Protein AF-A0A1I8H942-F1 (afdb_monomer)

Sequence (442 aa):
HRSMENPDDKYKIFDSSDLQGGAAAGRVIGFDSTGVVVLQRRFTYTAAFGLLAVGLGCLLGVVVSSVRAGQLQAQVQALRQAQSETCRTEQCLQQAAYLTKIMNHSANPCDDFYEYACGNYDKMLPYDHWFAYTSVFHEMDRKAQDDIETALSKPTADDSPNWERKVKDYYWTCVQYYRTYIHDENPFITQVLNKTDHGGLGNYLLGRSLDTASVDLMFRTVSGKYFVPSLFSARSHWNDYLHKSNSDWKYTIWVGSSSRGVGIIRYNLYYSRHQDIYKRFVKEVAELLIRDSKMNVPNQAQVVETFASDVLYVEQQLLQIHSDSWPSQWMMFMSSNPSHPDRMLKVSDLTNRMSSLIDFKAFLSSIYGQDKITDNTKVVMYSEVYMDKLNTLLTQMKNNNTQEYNRKIGNFLTWVLASFFEWDLSPEYRLKFKSIRDITWY

Structure (mmCIF, N/CA/C/O backbone):
data_AF-A0A1I8H942-F1
#
_entry.id   AF-A0A1I8H942-F1
#
loop_
_atom_site.group_PDB
_atom_site.id
_atom_site.type_symbol
_atom_site.label_atom_id
_atom_site.label_alt_id
_atom_site.label_comp_id
_atom_site.label_asym_id
_atom_site.label_entity_id
_atom_site.label_seq_id
_atom_site.pdbx_PDB_ins_code
_atom_site.Cartn_x
_atom_site.Cartn_y
_atom_site.Cartn_z
_atom_site.occupancy
_atom_site.B_iso_or_equiv
_atom_site.auth_seq_id
_atom_site.auth_comp_id
_atom_site.auth_asym_id
_atom_site.auth_atom_id
_atom_site.pdbx_PDB_model_num
ATOM 1 N N . HIS A 1 1 ? 38.883 -18.789 -4.396 1.00 33.56 1 HIS A N 1
ATOM 2 C CA . HIS A 1 1 ? 39.903 -19.543 -5.151 1.00 33.56 1 HIS A CA 1
ATOM 3 C C . HIS A 1 1 ? 40.414 -18.645 -6.274 1.00 33.56 1 HIS A C 1
ATOM 5 O O . HIS A 1 1 ? 39.592 -18.308 -7.107 1.00 33.56 1 HIS A O 1
ATOM 11 N N . ARG A 1 2 ? 41.714 -18.278 -6.224 1.00 32.19 2 ARG A N 1
ATOM 12 C CA . ARG A 1 2 ? 42.599 -17.636 -7.241 1.00 32.19 2 ARG A CA 1
ATOM 13 C C . ARG A 1 2 ? 42.119 -16.364 -7.968 1.00 32.19 2 ARG A C 1
ATOM 15 O O . ARG A 1 2 ? 41.000 -16.319 -8.438 1.00 32.19 2 ARG A O 1
ATOM 22 N N . SER A 1 3 ? 42.943 -15.354 -8.233 1.00 29.66 3 SER A N 1
ATOM 23 C CA . SER A 1 3 ? 44.261 -14.905 -7.748 1.00 29.66 3 SER A CA 1
ATOM 24 C C . SER A 1 3 ? 44.537 -13.551 -8.418 1.00 29.66 3 SER A C 1
ATOM 26 O O . SER A 1 3 ? 44.051 -13.298 -9.517 1.00 29.66 3 SER A O 1
ATOM 28 N N . MET A 1 4 ? 45.312 -12.723 -7.728 1.00 31.52 4 MET A N 1
ATOM 29 C CA . MET A 1 4 ? 45.739 -11.363 -8.054 1.00 31.52 4 MET A CA 1
ATOM 30 C C . MET A 1 4 ? 46.677 -11.240 -9.276 1.00 31.52 4 MET A C 1
ATOM 32 O O . MET A 1 4 ? 47.424 -12.167 -9.572 1.00 31.52 4 MET A O 1
ATOM 36 N N . GLU A 1 5 ? 46.627 -10.034 -9.866 1.00 35.59 5 GLU A N 1
ATOM 37 C CA . GLU A 1 5 ? 47.717 -9.179 -10.396 1.00 35.59 5 GLU A CA 1
ATOM 38 C C . GLU A 1 5 ? 48.547 -9.565 -11.641 1.00 35.59 5 GLU A C 1
ATOM 40 O O . GLU A 1 5 ? 49.247 -10.570 -11.677 1.00 35.59 5 GLU A O 1
ATOM 45 N N . ASN A 1 6 ? 48.630 -8.614 -12.588 1.00 28.64 6 ASN A N 1
ATOM 46 C CA . ASN A 1 6 ? 49.894 -7.899 -12.812 1.00 28.64 6 ASN A CA 1
ATOM 47 C C . ASN A 1 6 ? 49.626 -6.384 -13.028 1.00 28.64 6 ASN A C 1
ATOM 49 O O . ASN A 1 6 ? 48.800 -6.053 -13.884 1.00 28.64 6 ASN A O 1
ATOM 53 N N . PRO A 1 7 ? 50.268 -5.477 -12.264 1.00 42.06 7 PRO A N 1
ATOM 54 C CA . PRO A 1 7 ? 50.091 -4.034 -12.332 1.00 42.06 7 PRO A CA 1
ATOM 55 C C . PRO A 1 7 ? 51.304 -3.362 -12.990 1.00 42.06 7 PRO A C 1
ATOM 57 O O . PRO A 1 7 ? 52.303 -3.132 -12.326 1.00 42.06 7 PRO A O 1
ATOM 60 N N . ASP A 1 8 ? 51.203 -2.991 -14.264 1.00 37.66 8 ASP A N 1
ATOM 61 C CA . ASP A 1 8 ? 52.129 -2.045 -14.898 1.00 37.66 8 ASP A CA 1
ATOM 62 C C . ASP A 1 8 ? 51.430 -1.368 -16.082 1.00 37.66 8 ASP A C 1
ATOM 64 O O . ASP A 1 8 ? 51.424 -1.877 -17.195 1.00 37.66 8 ASP A O 1
ATOM 68 N N . ASP A 1 9 ? 50.789 -0.231 -15.810 1.00 37.06 9 ASP A N 1
ATOM 69 C CA . ASP A 1 9 ? 50.864 0.940 -16.690 1.00 37.06 9 ASP A CA 1
ATOM 70 C C . ASP A 1 9 ? 50.408 2.176 -15.905 1.00 37.06 9 ASP A C 1
ATOM 72 O O . ASP A 1 9 ? 49.230 2.513 -15.763 1.00 37.06 9 ASP A O 1
ATOM 76 N N . LYS A 1 10 ? 51.404 2.816 -15.291 1.00 36.94 10 LYS A N 1
ATOM 77 C CA . LYS A 1 10 ? 51.287 4.068 -14.549 1.00 36.94 10 LYS A CA 1
ATOM 78 C C . LYS A 1 10 ? 51.149 5.243 -15.523 1.00 36.94 10 LYS A C 1
ATOM 80 O O . LYS A 1 10 ? 51.914 5.363 -16.471 1.00 36.94 10 LYS A O 1
ATOM 85 N N . TYR A 1 11 ? 50.203 6.126 -15.207 1.00 34.84 11 TYR A N 1
ATOM 86 C CA . TYR A 1 11 ? 50.215 7.585 -15.385 1.00 34.84 11 TYR A CA 1
ATOM 87 C C . TYR A 1 11 ? 51.208 8.173 -16.410 1.00 34.84 11 TYR A C 1
ATOM 89 O O . TYR A 1 11 ? 52.405 8.263 -16.139 1.00 34.84 11 TYR A O 1
ATOM 97 N N . LYS A 1 12 ? 50.697 8.733 -17.517 1.00 31.55 12 LYS A N 1
ATOM 98 C CA . LYS A 1 12 ? 51.431 9.743 -18.298 1.00 31.55 12 LYS A CA 1
ATOM 99 C C . LYS A 1 12 ? 51.036 11.144 -17.837 1.00 31.55 12 LYS A C 1
ATOM 101 O O . LYS A 1 12 ? 49.885 11.552 -17.965 1.00 31.55 12 LYS A O 1
ATOM 106 N N . ILE A 1 13 ? 52.020 11.843 -17.279 1.00 37.84 13 ILE A N 1
ATOM 107 C CA . ILE A 1 13 ? 51.999 13.261 -16.917 1.00 37.84 13 ILE A CA 1
ATOM 108 C C . ILE A 1 13 ? 52.520 14.060 -18.122 1.00 37.84 13 ILE A C 1
ATOM 110 O O 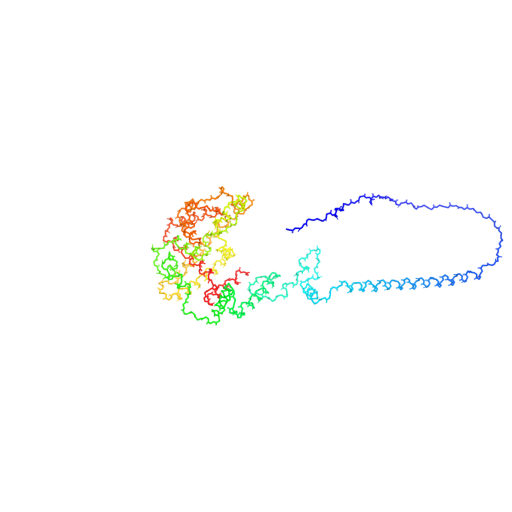. ILE A 1 13 ? 53.415 13.606 -18.830 1.00 37.84 13 ILE A O 1
ATOM 114 N N . PHE A 1 14 ? 51.923 15.228 -18.349 1.00 32.50 14 PHE A N 1
ATOM 115 C CA . PHE A 1 14 ? 52.302 16.226 -19.353 1.00 32.50 14 PHE A CA 1
ATOM 116 C C . PHE A 1 14 ? 53.771 16.668 -19.169 1.00 32.50 14 PHE A C 1
ATOM 118 O O . PHE A 1 14 ? 54.143 17.080 -18.070 1.00 32.50 14 PHE A O 1
ATOM 125 N N . ASP A 1 15 ? 54.589 16.599 -20.224 1.00 34.25 15 ASP A N 1
ATOM 126 C CA . ASP A 1 15 ? 55.975 17.098 -20.245 1.00 34.25 15 ASP A CA 1
ATOM 127 C C . ASP A 1 15 ? 56.008 18.525 -20.829 1.00 34.25 15 ASP A C 1
ATOM 129 O O . ASP A 1 15 ? 55.339 18.827 -21.817 1.00 34.25 15 ASP A O 1
ATOM 133 N N . SER A 1 16 ? 56.755 19.415 -20.175 1.00 34.56 16 SER A N 1
ATOM 134 C CA . SER A 1 16 ? 56.848 20.856 -20.426 1.00 34.56 16 SER A CA 1
ATOM 135 C C . SER A 1 16 ? 58.082 21.254 -21.249 1.00 34.56 16 SER A C 1
ATOM 137 O O . SER A 1 16 ? 58.599 22.359 -21.081 1.00 34.56 16 SER A O 1
ATOM 139 N N . SER A 1 17 ? 58.590 20.372 -22.111 1.00 38.59 17 SER A N 1
ATOM 140 C CA . SER A 1 17 ? 59.803 20.611 -22.911 1.00 38.59 17 SER A CA 1
ATOM 141 C C . SER A 1 17 ? 59.575 21.176 -24.326 1.00 38.59 17 SER A C 1
ATOM 143 O O . SER A 1 17 ? 60.550 21.534 -24.977 1.00 38.59 17 SER A O 1
ATOM 145 N N . ASP A 1 18 ? 58.331 21.411 -24.763 1.00 38.19 18 ASP A N 1
ATOM 146 C CA . ASP A 1 18 ? 58.033 21.979 -26.100 1.00 38.19 18 ASP A CA 1
ATOM 147 C C . ASP A 1 18 ? 57.745 23.496 -26.120 1.00 38.19 18 ASP A C 1
ATOM 149 O O . ASP A 1 18 ? 57.204 24.040 -27.084 1.00 38.19 18 ASP A O 1
ATOM 153 N N . LEU A 1 19 ? 58.139 24.229 -25.076 1.00 38.25 19 LEU A N 1
ATOM 154 C CA . LEU A 1 19 ? 58.020 25.689 -25.043 1.00 38.25 19 LEU A CA 1
ATOM 155 C C . LEU A 1 19 ? 59.378 26.365 -24.872 1.00 38.25 19 LEU A C 1
ATOM 157 O O . LEU A 1 19 ? 59.730 26.773 -23.771 1.00 38.25 19 LEU A O 1
ATOM 161 N N . GLN A 1 20 ? 60.082 26.591 -25.987 1.00 33.44 20 GLN A N 1
ATOM 162 C CA . GLN A 1 20 ? 60.933 27.775 -26.163 1.00 33.44 20 GLN A CA 1
ATOM 163 C C . GLN A 1 20 ? 60.858 28.316 -27.601 1.00 33.44 20 GLN A C 1
ATOM 165 O O . GLN A 1 20 ? 61.517 27.842 -28.516 1.00 33.44 20 GLN A O 1
ATOM 170 N N . GLY A 1 21 ? 59.970 29.299 -27.771 1.00 29.69 21 GLY A N 1
ATOM 171 C CA . GLY A 1 21 ? 60.292 30.690 -28.109 1.00 29.69 21 GLY A CA 1
ATOM 172 C C . GLY A 1 21 ? 61.328 31.016 -29.192 1.00 29.69 21 GLY A C 1
ATOM 173 O O . GLY A 1 21 ? 62.493 30.662 -29.086 1.00 29.69 21 GLY A O 1
ATOM 174 N N . GLY A 1 22 ? 60.935 31.932 -30.087 1.00 26.95 22 GLY A N 1
ATOM 175 C CA . GLY A 1 22 ? 61.810 33.068 -30.405 1.00 26.95 22 GLY A CA 1
ATOM 176 C C . GLY A 1 22 ? 61.993 33.425 -31.878 1.00 26.95 22 GLY A C 1
ATOM 177 O O . GLY A 1 22 ? 62.947 32.997 -32.506 1.00 26.95 22 GLY A O 1
ATOM 178 N N . ALA A 1 23 ? 61.109 34.303 -32.359 1.00 27.23 23 ALA A N 1
ATOM 179 C CA . ALA A 1 23 ? 61.379 35.457 -33.227 1.00 27.23 23 ALA A CA 1
ATOM 180 C C . ALA A 1 23 ? 62.342 35.309 -34.430 1.00 27.23 23 ALA A C 1
ATOM 182 O O . ALA A 1 23 ? 63.561 35.352 -34.292 1.00 27.23 23 ALA A O 1
ATOM 183 N N . ALA A 1 24 ? 61.776 35.365 -35.640 1.00 26.80 24 ALA A N 1
ATOM 184 C CA . ALA A 1 24 ? 62.492 35.781 -36.843 1.00 26.80 24 ALA A CA 1
ATOM 185 C C . ALA A 1 24 ? 62.048 37.199 -37.243 1.00 26.80 24 ALA A C 1
ATOM 187 O O . ALA A 1 24 ? 60.913 37.415 -37.665 1.00 26.80 24 ALA A O 1
ATOM 188 N N . ALA A 1 25 ? 62.963 38.161 -37.131 1.00 30.22 25 ALA A N 1
ATOM 189 C CA . ALA A 1 25 ? 62.898 39.451 -37.804 1.00 30.22 25 ALA A CA 1
ATOM 190 C C . ALA A 1 25 ? 64.266 39.726 -38.434 1.00 30.22 25 ALA A C 1
ATOM 192 O O . ALA A 1 25 ? 65.292 39.539 -37.785 1.00 30.22 25 ALA A O 1
ATOM 193 N N . GLY A 1 26 ? 64.277 40.192 -39.684 1.00 26.88 26 GLY A N 1
ATOM 194 C CA . GLY A 1 26 ? 65.487 40.733 -40.302 1.00 26.88 26 GLY A CA 1
ATOM 195 C C . GLY A 1 26 ? 65.585 40.480 -41.798 1.00 26.88 26 GLY A C 1
ATOM 196 O O . GLY A 1 26 ? 66.221 39.532 -42.239 1.00 26.88 26 GLY A O 1
ATOM 197 N N . ARG A 1 27 ? 64.988 41.375 -42.585 1.00 32.94 27 ARG A N 1
ATOM 198 C CA . ARG A 1 27 ? 65.277 41.555 -44.010 1.00 32.94 27 ARG A CA 1
ATOM 199 C C . ARG A 1 27 ? 66.254 42.727 -44.117 1.00 32.94 27 ARG A C 1
ATOM 201 O O . ARG A 1 27 ? 65.893 43.818 -43.688 1.00 32.94 27 ARG A O 1
ATOM 208 N N . VAL A 1 28 ? 67.439 42.529 -44.697 1.00 29.78 28 VAL A N 1
ATOM 209 C CA . VAL A 1 28 ? 68.324 43.621 -45.142 1.00 29.78 28 VAL A CA 1
ATOM 210 C C . VAL A 1 28 ? 68.971 43.238 -46.473 1.00 29.78 28 VAL A C 1
ATOM 212 O O . VAL A 1 28 ? 69.455 42.125 -46.655 1.00 29.78 28 VAL A O 1
ATOM 215 N N . ILE A 1 29 ? 68.910 44.187 -47.403 1.00 33.16 29 ILE A N 1
ATOM 216 C CA . ILE A 1 29 ? 69.518 44.209 -48.734 1.00 33.16 29 ILE A CA 1
ATOM 217 C C . ILE A 1 29 ? 70.891 44.884 -48.603 1.00 33.16 29 ILE A C 1
ATOM 219 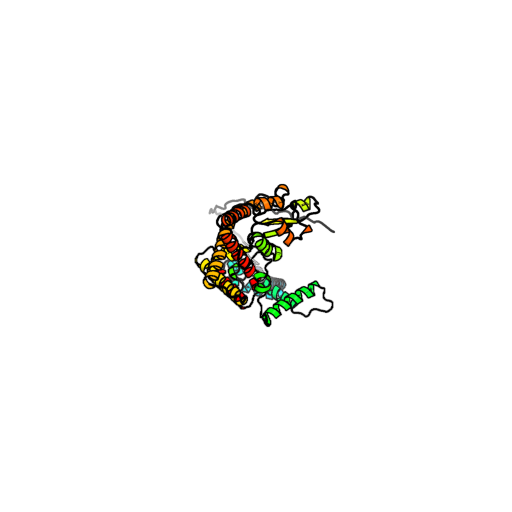O O . ILE A 1 29 ? 70.995 45.884 -47.896 1.00 33.16 29 ILE A O 1
ATOM 223 N N . GLY A 1 30 ? 71.915 44.405 -49.316 1.00 27.70 30 GLY A N 1
ATOM 224 C CA . GLY A 1 30 ? 73.209 45.088 -49.405 1.00 27.70 30 GLY A CA 1
ATOM 225 C C . GLY A 1 30 ? 74.129 44.512 -50.484 1.00 27.70 30 GLY A C 1
ATOM 226 O O . GLY A 1 30 ? 74.460 43.334 -50.450 1.00 27.70 30 GLY A O 1
ATOM 227 N N . PHE A 1 31 ? 74.485 45.376 -51.436 1.00 27.61 31 PHE A N 1
ATOM 228 C CA . PHE A 1 31 ? 75.439 45.237 -52.545 1.00 27.61 31 PHE A CA 1
ATOM 229 C C . PHE A 1 31 ? 76.887 44.976 -52.080 1.00 27.61 31 PHE A C 1
ATOM 231 O O . PHE A 1 31 ? 77.266 45.501 -51.040 1.00 27.61 31 PHE A O 1
ATOM 238 N N . ASP A 1 32 ? 77.715 44.292 -52.885 1.00 27.97 32 ASP A N 1
ATOM 239 C CA . ASP A 1 32 ? 78.781 44.935 -53.685 1.00 27.97 32 ASP A CA 1
ATOM 240 C C . ASP A 1 32 ? 79.452 43.940 -54.666 1.00 27.97 32 ASP A C 1
ATOM 242 O O . ASP A 1 32 ? 79.195 42.738 -54.670 1.00 27.97 32 ASP A O 1
ATOM 246 N N . SER A 1 33 ? 80.272 44.506 -55.539 1.00 30.59 33 SER A N 1
ATOM 247 C CA . SER A 1 33 ? 80.766 44.089 -56.840 1.00 30.59 33 SER A CA 1
ATOM 248 C C . SER A 1 33 ? 82.301 44.002 -56.859 1.00 30.59 33 SER A C 1
ATOM 250 O O . SER A 1 33 ? 82.953 44.618 -56.023 1.00 30.59 33 SER A O 1
ATOM 252 N N . THR A 1 34 ? 82.873 43.237 -57.808 1.00 31.14 34 THR A N 1
ATOM 253 C CA . THR A 1 34 ? 84.182 43.408 -58.519 1.00 31.14 34 THR A CA 1
ATOM 254 C C . THR A 1 34 ? 84.609 42.054 -59.133 1.00 31.14 34 THR A C 1
ATOM 256 O O . THR A 1 34 ? 84.584 41.035 -58.457 1.00 31.14 34 THR A O 1
ATOM 259 N N . GLY A 1 35 ? 84.749 41.916 -60.463 1.00 29.47 35 GLY A N 1
ATOM 260 C CA . GLY A 1 35 ? 86.001 42.057 -61.251 1.00 29.47 35 GLY A CA 1
ATOM 261 C C . GLY A 1 35 ? 86.409 40.690 -61.876 1.00 29.47 35 GLY A C 1
ATOM 262 O O . GLY A 1 35 ? 86.809 39.814 -61.129 1.00 29.47 35 GLY A O 1
ATOM 263 N N . VAL A 1 36 ? 86.076 40.308 -63.130 1.00 29.67 36 VAL A N 1
ATOM 264 C CA . VAL A 1 36 ? 86.763 40.536 -64.447 1.00 29.67 36 VAL A CA 1
ATOM 265 C C . VAL A 1 36 ? 88.193 39.907 -64.440 1.00 29.67 36 VAL A C 1
ATOM 267 O O . VAL A 1 36 ? 88.982 40.299 -63.599 1.00 29.67 36 VAL A O 1
ATOM 270 N N . VAL A 1 37 ? 88.618 38.872 -65.210 1.00 32.06 37 VAL A N 1
ATOM 271 C CA . VAL A 1 37 ? 88.861 38.736 -66.680 1.00 32.06 37 VAL A CA 1
ATOM 272 C C . VAL A 1 37 ? 89.285 37.272 -67.060 1.00 32.06 37 VAL A C 1
ATOM 274 O O . VAL A 1 37 ? 90.290 36.787 -66.562 1.00 32.06 37 VAL A O 1
ATOM 277 N N . VAL A 1 38 ? 88.545 36.620 -67.982 1.00 32.75 38 VAL A N 1
ATOM 278 C CA . VAL A 1 38 ? 88.965 35.913 -69.239 1.00 32.75 38 VAL A CA 1
ATOM 279 C C . VAL A 1 38 ? 90.008 34.744 -69.247 1.00 32.75 38 VAL A C 1
ATOM 281 O O . VAL A 1 38 ? 91.168 34.956 -68.934 1.00 32.75 38 VAL A O 1
ATOM 284 N N . LEU A 1 39 ? 89.644 33.543 -69.766 1.00 32.12 39 LEU A N 1
ATOM 285 C CA . LEU A 1 39 ? 89.946 32.977 -71.127 1.00 32.12 39 LEU A CA 1
ATOM 286 C C . LEU A 1 39 ? 89.788 31.424 -71.209 1.00 32.12 39 LEU A C 1
ATOM 288 O O . LEU A 1 39 ? 90.401 30.674 -70.465 1.00 32.12 39 LEU A O 1
ATOM 292 N N . GLN A 1 40 ? 89.026 30.979 -72.223 1.00 35.28 40 GLN A N 1
ATOM 293 C CA . GLN A 1 40 ? 89.160 29.735 -73.023 1.00 35.28 40 GLN A CA 1
ATOM 294 C C . GLN A 1 40 ? 89.093 28.322 -72.387 1.00 35.28 40 GLN A C 1
ATOM 296 O O . GLN A 1 40 ? 90.081 27.788 -71.902 1.00 35.28 40 GLN A O 1
ATOM 301 N N . ARG A 1 41 ? 88.001 27.589 -72.679 1.00 36.34 41 ARG A N 1
ATOM 302 C CA . ARG A 1 41 ? 87.967 26.500 -73.696 1.00 36.34 41 ARG A CA 1
ATOM 303 C C . ARG A 1 41 ? 86.568 25.866 -73.770 1.00 36.34 41 ARG A C 1
ATOM 305 O O . ARG A 1 41 ? 86.142 25.148 -72.875 1.00 36.34 41 ARG A O 1
ATOM 312 N N . ARG A 1 42 ? 85.857 26.112 -74.875 1.00 43.50 42 ARG A N 1
ATOM 313 C CA . ARG A 1 42 ? 84.736 25.274 -75.329 1.00 43.50 42 ARG A CA 1
ATOM 314 C C . ARG A 1 42 ? 85.321 24.100 -76.102 1.00 43.50 42 ARG A C 1
ATOM 316 O O . ARG A 1 42 ? 86.129 24.359 -76.979 1.00 43.50 42 ARG A O 1
ATOM 323 N N . PHE A 1 43 ? 84.900 22.878 -75.799 1.00 44.94 43 PHE A N 1
ATOM 324 C CA . PHE A 1 43 ? 84.473 21.827 -76.738 1.00 44.94 43 PHE A CA 1
ATOM 325 C C . PHE A 1 43 ? 84.065 20.590 -75.904 1.00 44.94 43 PHE A C 1
ATOM 327 O O . PHE A 1 43 ? 84.698 20.331 -74.892 1.00 44.94 43 PHE A O 1
ATOM 334 N N . THR A 1 44 ? 82.995 19.894 -76.328 1.00 50.56 44 THR A N 1
ATOM 335 C CA . THR A 1 44 ? 82.391 18.632 -75.805 1.00 50.56 44 THR A CA 1
ATOM 336 C C . THR A 1 44 ? 81.398 18.675 -74.620 1.00 50.56 44 THR A C 1
ATOM 338 O O . THR A 1 44 ? 81.649 18.034 -73.610 1.00 50.56 44 THR A O 1
ATOM 341 N N . TYR A 1 45 ? 80.219 19.316 -74.749 1.00 50.25 45 TYR A N 1
ATOM 342 C CA . TYR A 1 45 ? 79.097 19.134 -73.786 1.00 50.25 45 TYR A CA 1
ATOM 343 C C . TYR A 1 45 ? 77.665 19.206 -74.382 1.00 50.25 45 TYR A C 1
ATOM 345 O O . TYR A 1 45 ? 76.714 19.436 -73.650 1.00 50.25 45 TYR A O 1
ATOM 353 N N . THR A 1 46 ? 77.429 19.003 -75.684 1.00 54.62 46 THR A N 1
ATOM 354 C CA . THR A 1 46 ? 76.055 19.110 -76.248 1.00 54.62 46 THR A CA 1
ATOM 355 C C . THR A 1 46 ? 75.318 17.775 -76.431 1.00 54.62 46 THR A C 1
ATOM 357 O O . THR A 1 46 ? 74.094 17.764 -76.384 1.00 54.62 46 THR A O 1
ATOM 360 N N . ALA A 1 47 ? 76.013 16.636 -76.538 1.00 54.16 47 ALA A N 1
ATOM 361 C CA . ALA A 1 47 ? 75.369 15.311 -76.611 1.00 54.16 47 ALA A CA 1
ATOM 362 C C . ALA A 1 47 ? 75.102 14.681 -75.225 1.00 54.16 47 ALA A C 1
ATOM 364 O O . ALA A 1 47 ? 74.092 14.008 -75.025 1.00 54.16 47 ALA A O 1
ATOM 365 N N . ALA A 1 48 ? 75.970 14.949 -74.241 1.00 57.75 48 ALA A N 1
ATOM 366 C CA . ALA A 1 48 ? 75.850 14.407 -72.885 1.00 57.75 48 ALA A CA 1
ATOM 367 C C . ALA A 1 48 ? 74.670 15.015 -72.100 1.00 57.75 48 ALA A C 1
ATOM 369 O O . ALA A 1 48 ? 73.971 14.296 -71.394 1.00 57.75 48 ALA A O 1
ATOM 370 N N . PHE A 1 49 ? 74.392 16.314 -72.272 1.00 56.94 49 PHE A N 1
ATOM 371 C CA . PHE A 1 49 ? 73.266 16.985 -71.608 1.00 56.94 49 PHE A CA 1
ATOM 372 C C . PHE A 1 49 ? 71.899 16.559 -72.165 1.00 56.94 49 PHE A C 1
ATOM 374 O O . PHE A 1 49 ? 70.944 16.459 -71.400 1.00 56.94 49 PHE A O 1
ATOM 381 N N . GLY A 1 50 ? 71.800 16.249 -73.464 1.00 61.12 50 GLY A N 1
ATOM 382 C CA . GLY A 1 50 ? 70.561 15.747 -74.071 1.00 61.12 50 GLY A CA 1
ATOM 383 C C . GLY A 1 50 ? 70.187 14.344 -73.581 1.00 61.12 50 GLY A C 1
ATOM 384 O O . GLY A 1 50 ? 69.044 14.110 -73.195 1.00 61.12 50 GLY A O 1
ATOM 385 N N . LEU A 1 51 ? 71.158 13.427 -73.516 1.00 66.00 51 LEU A N 1
ATOM 386 C CA . LEU A 1 51 ? 70.947 12.069 -72.995 1.00 66.00 51 LEU A CA 1
ATOM 387 C C . LEU A 1 51 ? 70.679 12.060 -71.484 1.00 66.00 51 LEU A C 1
ATOM 389 O O . LEU A 1 51 ? 69.818 11.312 -71.024 1.00 66.00 51 LEU A O 1
ATOM 393 N N . LEU A 1 52 ? 71.349 12.930 -70.720 1.00 70.75 52 LEU A N 1
ATOM 394 C CA . LEU A 1 52 ? 71.057 13.122 -69.298 1.00 70.75 52 LEU A CA 1
ATOM 395 C C . LEU A 1 52 ? 69.655 13.696 -69.076 1.00 70.75 52 LEU A C 1
ATOM 397 O O . LEU A 1 52 ? 68.964 13.223 -68.183 1.00 70.75 52 LEU A O 1
ATOM 401 N N . ALA A 1 53 ? 69.202 14.653 -69.891 1.00 73.44 53 ALA A N 1
ATOM 402 C CA . ALA A 1 53 ? 67.863 15.231 -69.774 1.00 73.44 53 ALA A CA 1
ATOM 403 C C . ALA A 1 53 ? 66.752 14.223 -70.116 1.00 73.44 53 ALA A C 1
ATOM 405 O O . ALA A 1 53 ? 65.756 14.147 -69.398 1.00 73.44 53 ALA A O 1
ATOM 406 N N . VAL A 1 54 ? 66.931 13.407 -71.162 1.00 77.06 54 VAL A N 1
ATOM 407 C CA . VAL A 1 54 ? 65.985 12.329 -71.508 1.00 77.06 54 VAL A CA 1
ATOM 408 C C . VAL A 1 54 ? 65.991 11.233 -70.439 1.00 77.06 54 VAL A C 1
ATOM 410 O O . VAL A 1 54 ? 64.924 10.772 -70.032 1.00 77.06 54 VAL A O 1
ATOM 413 N N . GLY A 1 55 ? 67.170 10.862 -69.929 1.00 78.00 55 GLY A N 1
ATOM 414 C CA . GLY A 1 55 ? 67.312 9.915 -68.823 1.00 78.00 55 GLY A CA 1
ATOM 415 C C . GLY A 1 55 ? 66.645 10.409 -67.537 1.00 78.00 55 GLY A C 1
ATOM 416 O O . GLY A 1 55 ? 65.875 9.672 -66.928 1.00 78.00 55 GLY A O 1
ATOM 417 N N . LEU A 1 56 ? 66.860 11.675 -67.163 1.00 81.00 56 LEU A N 1
ATOM 418 C CA . LEU A 1 56 ? 66.210 12.329 -66.021 1.00 81.00 56 LEU A CA 1
ATOM 419 C C . LEU A 1 56 ? 64.695 12.435 -66.208 1.00 81.00 56 LEU A C 1
ATOM 421 O O . LEU A 1 56 ? 63.957 12.171 -65.265 1.00 81.00 56 LEU A O 1
ATOM 425 N N . GLY A 1 57 ? 64.219 12.764 -67.410 1.00 79.81 57 GLY A N 1
ATOM 426 C CA . GLY A 1 57 ? 62.790 12.811 -67.724 1.00 79.81 57 GLY A CA 1
ATOM 427 C C . GLY A 1 57 ? 62.114 11.442 -67.610 1.00 79.81 57 GLY A C 1
ATOM 428 O O . GLY A 1 57 ? 61.045 11.333 -67.011 1.00 79.81 57 GLY A O 1
ATOM 429 N N . CYS A 1 58 ? 62.758 10.383 -68.108 1.00 81.06 58 CYS A N 1
ATOM 430 C CA . CYS A 1 58 ? 62.259 9.012 -67.970 1.00 81.06 58 CYS A CA 1
ATOM 431 C C . CYS A 1 58 ? 62.285 8.547 -66.509 1.00 81.06 58 CYS A C 1
ATOM 433 O O . CYS A 1 58 ? 61.310 7.963 -66.040 1.00 81.06 58 CYS A O 1
ATOM 435 N N . LEU A 1 59 ? 63.355 8.851 -65.766 1.00 81.44 59 LEU A N 1
ATOM 436 C CA . LEU A 1 59 ? 63.453 8.545 -64.337 1.00 81.44 59 LEU A CA 1
ATOM 437 C C . LEU A 1 59 ? 62.374 9.275 -63.533 1.00 81.44 59 LEU A C 1
ATOM 439 O O . LEU A 1 59 ? 61.691 8.645 -62.732 1.00 81.44 59 LEU A O 1
ATOM 443 N N . LEU A 1 60 ? 62.147 10.565 -63.789 1.00 81.56 60 LEU A N 1
ATOM 444 C CA . LEU A 1 60 ? 61.065 11.328 -63.163 1.00 81.56 60 LEU A CA 1
ATOM 445 C C . LEU A 1 60 ? 59.689 10.756 -63.526 1.00 81.56 60 LEU A C 1
ATOM 447 O O . LEU A 1 60 ? 58.845 10.610 -62.647 1.00 81.56 60 LEU A O 1
ATOM 451 N N . GLY A 1 61 ? 59.467 10.368 -64.785 1.00 79.44 61 GLY A N 1
ATOM 452 C CA . GLY A 1 61 ? 58.227 9.721 -65.220 1.00 79.44 61 GLY A CA 1
ATOM 453 C C . GLY A 1 61 ? 57.965 8.390 -64.506 1.00 79.44 61 GLY A C 1
ATOM 454 O O . GLY A 1 61 ? 56.849 8.149 -64.039 1.00 79.44 61 GLY A O 1
ATOM 455 N N . VAL A 1 62 ? 58.993 7.552 -64.353 1.00 81.94 62 VAL A N 1
ATOM 456 C CA . VAL A 1 62 ? 58.914 6.275 -63.623 1.00 81.94 62 VAL A CA 1
ATOM 457 C C . VAL A 1 62 ? 58.675 6.508 -62.131 1.00 81.94 62 VAL A C 1
ATOM 459 O O . VAL A 1 62 ? 57.811 5.849 -61.557 1.00 81.94 62 VAL A O 1
ATOM 462 N N . VAL A 1 63 ? 59.360 7.479 -61.516 1.00 82.88 63 VAL A N 1
ATOM 463 C CA . VAL A 1 63 ? 59.185 7.839 -60.098 1.00 82.88 63 VAL A CA 1
ATOM 464 C C . VAL A 1 63 ? 57.782 8.391 -59.830 1.00 82.88 63 VAL A C 1
ATOM 466 O O . VAL A 1 63 ? 57.131 7.984 -58.875 1.00 82.88 63 VAL A O 1
ATOM 469 N N . VAL A 1 64 ? 57.253 9.268 -60.685 1.00 80.69 64 VAL A N 1
ATOM 470 C CA . VAL A 1 64 ? 55.882 9.790 -60.530 1.00 80.69 64 VAL A CA 1
ATOM 471 C C . VAL A 1 64 ? 54.843 8.676 -60.701 1.00 80.69 64 VAL A C 1
ATOM 473 O O . VAL A 1 64 ? 53.848 8.639 -59.975 1.00 80.69 64 VAL A O 1
ATOM 476 N N . SER A 1 65 ? 55.072 7.746 -61.631 1.00 77.69 65 SER A N 1
ATOM 477 C CA . SER A 1 65 ? 54.175 6.608 -61.871 1.00 77.69 65 SER A CA 1
ATOM 478 C C . SER A 1 65 ? 54.181 5.615 -60.705 1.00 77.69 65 SER A C 1
ATOM 480 O O . SER A 1 65 ? 53.117 5.160 -60.288 1.00 77.69 65 SER A O 1
ATOM 482 N N . SER A 1 66 ? 55.353 5.319 -60.134 1.00 77.44 66 SER A N 1
ATOM 483 C CA . SER A 1 66 ? 55.485 4.423 -58.981 1.00 77.44 66 SER A CA 1
ATOM 484 C C . SER A 1 66 ? 54.945 5.046 -57.692 1.00 77.44 66 SER A C 1
ATOM 486 O O . SER A 1 66 ? 54.281 4.353 -56.926 1.00 77.44 66 SER A O 1
ATOM 488 N N . VAL A 1 67 ? 55.119 6.358 -57.484 1.00 80.50 67 VAL A N 1
ATOM 489 C CA . VAL A 1 67 ? 54.510 7.088 -56.357 1.00 80.50 67 VAL A CA 1
ATOM 490 C C . VAL A 1 67 ? 52.983 7.079 -56.458 1.00 80.50 67 VAL A C 1
ATOM 492 O O . VAL A 1 67 ? 52.314 6.785 -55.470 1.00 80.50 67 VAL A O 1
ATOM 495 N N . ARG A 1 68 ? 52.410 7.323 -57.646 1.00 79.94 68 ARG A N 1
ATOM 496 C CA . ARG A 1 68 ? 50.951 7.241 -57.856 1.00 79.94 68 ARG A CA 1
ATOM 497 C C . ARG A 1 68 ? 50.411 5.827 -57.653 1.00 79.94 68 ARG A C 1
ATOM 499 O O . ARG A 1 68 ? 49.371 5.665 -57.022 1.00 79.94 68 ARG A O 1
ATOM 506 N N . ALA A 1 69 ? 51.116 4.809 -58.147 1.00 75.94 69 ALA A N 1
ATOM 507 C CA . ALA A 1 69 ? 50.743 3.413 -57.931 1.00 75.94 69 ALA A CA 1
ATOM 508 C C . ALA A 1 69 ? 50.813 3.024 -56.442 1.00 75.94 69 ALA A C 1
ATOM 510 O O . ALA A 1 69 ? 49.895 2.375 -55.944 1.00 75.94 69 ALA A O 1
ATOM 511 N N . GLY A 1 70 ? 51.841 3.485 -55.720 1.00 76.50 70 GLY A N 1
ATOM 512 C CA . GLY A 1 70 ? 51.988 3.277 -54.278 1.00 76.50 70 GLY A CA 1
ATOM 513 C C . GLY A 1 70 ? 50.902 3.976 -53.455 1.00 76.50 70 GLY A C 1
ATOM 514 O O . GLY A 1 70 ? 50.343 3.373 -52.544 1.00 76.50 70 GLY A O 1
ATOM 515 N N . GLN A 1 71 ? 50.529 5.210 -53.812 1.00 77.12 71 GLN A N 1
ATOM 516 C CA . GLN A 1 71 ? 49.414 5.930 -53.181 1.00 77.12 71 GLN A CA 1
ATOM 517 C C . GLN A 1 71 ? 48.065 5.240 -53.429 1.00 77.12 71 GLN A C 1
ATOM 519 O O . GLN A 1 71 ? 47.265 5.105 -52.504 1.00 77.12 71 GLN A O 1
ATOM 524 N N . LEU A 1 72 ? 47.828 4.749 -54.651 1.00 74.25 72 LEU A N 1
ATOM 525 C CA . LEU A 1 72 ? 46.608 4.014 -54.990 1.00 74.25 72 LEU A CA 1
ATOM 526 C C . LEU A 1 72 ? 46.541 2.664 -54.257 1.00 74.25 72 LEU A C 1
ATOM 528 O O . LEU A 1 72 ? 45.492 2.297 -53.733 1.00 74.25 72 LEU A O 1
ATOM 532 N N . GLN A 1 73 ? 47.658 1.938 -54.162 1.00 75.56 73 GLN A N 1
ATOM 533 C CA . GLN A 1 73 ? 47.735 0.690 -53.398 1.00 75.56 73 GLN A CA 1
ATOM 534 C C . GLN A 1 73 ? 47.527 0.915 -51.898 1.00 75.56 73 GLN A C 1
ATOM 536 O O . GLN A 1 73 ? 46.799 0.139 -51.282 1.00 75.56 73 GLN A O 1
ATOM 541 N N . ALA A 1 74 ? 48.082 1.988 -51.326 1.00 76.19 74 ALA A N 1
ATOM 542 C CA . ALA A 1 74 ? 47.862 2.356 -49.929 1.00 76.19 74 ALA A CA 1
ATOM 543 C C . ALA A 1 74 ? 46.386 2.697 -49.649 1.00 76.19 74 ALA A C 1
ATOM 545 O O . ALA A 1 74 ? 45.826 2.228 -48.661 1.00 76.19 74 ALA A O 1
ATOM 546 N N . GLN A 1 75 ? 45.717 3.431 -50.546 1.00 77.00 75 GLN A N 1
ATOM 547 C CA . GLN A 1 75 ? 44.279 3.711 -50.432 1.00 77.00 75 GLN A CA 1
ATOM 548 C C . GLN A 1 75 ? 43.420 2.444 -50.559 1.00 77.00 75 GLN A C 1
ATOM 550 O O . GLN A 1 75 ? 42.478 2.255 -49.791 1.00 77.00 75 GLN A O 1
ATOM 555 N N . VAL A 1 76 ? 43.755 1.540 -51.486 1.00 78.06 76 VAL A N 1
ATOM 556 C CA . VAL A 1 76 ? 43.047 0.258 -51.651 1.00 78.06 76 VAL A CA 1
ATOM 557 C C . VAL A 1 76 ? 43.264 -0.664 -50.446 1.00 78.06 76 VAL A C 1
ATOM 559 O O . VAL A 1 76 ? 42.333 -1.355 -50.035 1.00 78.06 76 VAL A O 1
ATOM 562 N N . GLN A 1 77 ? 44.461 -0.674 -49.854 1.00 74.81 77 GLN A N 1
ATOM 563 C CA . GLN A 1 77 ? 44.746 -1.436 -48.635 1.00 74.81 77 GLN A CA 1
ATOM 564 C C . GLN A 1 77 ? 44.026 -0.856 -47.415 1.00 74.81 77 GLN A C 1
ATOM 566 O O . GLN A 1 77 ? 43.411 -1.628 -46.685 1.00 74.81 77 GLN A O 1
ATOM 571 N N . ALA A 1 78 ? 43.999 0.469 -47.249 1.00 72.94 78 ALA A N 1
ATOM 572 C CA . ALA A 1 78 ? 43.247 1.130 -46.182 1.00 72.94 78 ALA A CA 1
ATOM 573 C C . ALA A 1 78 ? 41.734 0.859 -46.286 1.00 72.94 78 ALA A C 1
ATOM 575 O O . ALA A 1 78 ? 41.090 0.546 -45.290 1.00 72.94 78 ALA A O 1
ATOM 576 N N . LEU A 1 79 ? 41.165 0.882 -47.499 1.00 70.31 79 LEU A N 1
ATOM 577 C CA . LEU A 1 79 ? 39.758 0.523 -47.727 1.00 70.31 79 LEU A CA 1
ATOM 578 C C . LEU A 1 79 ? 39.473 -0.956 -47.432 1.00 70.31 79 LEU A C 1
ATOM 580 O O . LEU A 1 79 ? 38.425 -1.282 -46.878 1.00 70.31 79 LEU A O 1
ATOM 584 N N . ARG A 1 80 ? 40.394 -1.863 -47.780 1.00 66.06 80 ARG A N 1
ATOM 585 C CA . ARG A 1 80 ? 40.265 -3.294 -47.461 1.00 66.06 80 ARG A CA 1
ATOM 586 C C . ARG A 1 80 ? 40.410 -3.572 -45.965 1.00 66.06 80 ARG A C 1
ATOM 588 O O . ARG A 1 80 ? 39.682 -4.417 -45.458 1.00 66.06 80 ARG A O 1
ATOM 595 N N . GLN A 1 81 ? 41.289 -2.855 -45.267 1.00 64.12 81 GLN A N 1
ATOM 596 C CA . GLN A 1 81 ? 41.414 -2.919 -43.808 1.00 64.12 81 GLN A CA 1
ATOM 597 C C . GLN A 1 81 ? 40.150 -2.386 -43.129 1.00 64.12 81 GLN A C 1
ATOM 599 O O . GLN A 1 81 ? 39.549 -3.110 -42.346 1.00 64.12 81 GLN A O 1
ATOM 604 N N . ALA A 1 82 ? 39.633 -1.226 -43.546 1.00 61.72 82 ALA A N 1
ATOM 605 C CA . ALA A 1 82 ? 38.363 -0.696 -43.044 1.00 61.72 82 ALA A CA 1
ATOM 606 C C . ALA A 1 82 ? 37.176 -1.653 -43.293 1.00 61.72 82 ALA A C 1
ATOM 608 O O . ALA A 1 82 ? 36.307 -1.826 -42.436 1.00 61.72 82 ALA A O 1
ATOM 609 N N . GLN A 1 83 ? 37.144 -2.337 -44.445 1.00 60.59 83 GLN A N 1
ATOM 610 C CA . GLN A 1 83 ? 36.138 -3.370 -44.725 1.00 60.59 83 GLN A CA 1
ATOM 611 C C . GLN A 1 83 ? 36.324 -4.653 -43.903 1.00 60.59 83 GLN A C 1
ATOM 613 O O . GLN A 1 83 ? 35.331 -5.322 -43.626 1.00 60.59 83 GLN A O 1
ATOM 618 N N . SER A 1 84 ? 37.560 -4.995 -43.537 1.00 64.81 84 SER A N 1
ATOM 619 C CA . SER A 1 84 ? 37.895 -6.130 -42.670 1.00 64.81 84 SER A CA 1
ATOM 620 C C . SER A 1 84 ? 37.608 -5.845 -41.192 1.00 64.81 84 SER A C 1
ATOM 622 O O . SER A 1 84 ? 37.367 -6.782 -40.438 1.00 64.81 84 SER A O 1
ATOM 624 N N . GLU A 1 85 ? 37.642 -4.578 -40.779 1.00 78.56 85 GLU A N 1
ATOM 625 C CA . GLU A 1 85 ? 37.415 -4.132 -39.397 1.00 78.56 85 GLU A CA 1
ATOM 626 C C . GLU A 1 85 ? 35.936 -3.853 -39.088 1.00 78.56 85 GLU A C 1
ATOM 628 O O . GLU A 1 85 ? 35.531 -3.833 -37.926 1.00 78.56 85 GLU A O 1
ATOM 633 N N . THR A 1 86 ? 35.097 -3.666 -40.112 1.00 85.31 86 THR A N 1
ATOM 634 C CA . THR A 1 86 ? 33.665 -3.406 -39.916 1.00 85.31 86 THR A CA 1
ATOM 635 C C . THR A 1 86 ? 32.910 -4.706 -39.634 1.00 85.31 86 THR A C 1
ATOM 637 O O . THR A 1 86 ? 32.863 -5.607 -40.473 1.00 85.31 86 THR A O 1
ATOM 640 N N . CYS A 1 87 ? 32.248 -4.788 -38.480 1.00 88.38 87 CYS A N 1
ATOM 641 C CA . CYS A 1 87 ? 31.415 -5.937 -38.139 1.00 88.38 87 CYS A CA 1
ATOM 642 C C . CYS A 1 87 ? 30.204 -6.067 -39.083 1.00 88.38 87 CYS A C 1
ATOM 644 O O . CYS A 1 87 ? 29.448 -5.117 -39.277 1.00 88.38 87 CYS A O 1
ATOM 646 N N . ARG A 1 88 ? 29.994 -7.264 -39.645 1.00 89.50 88 ARG A N 1
ATOM 647 C CA . ARG A 1 88 ? 28.876 -7.582 -40.561 1.00 89.50 88 ARG A CA 1
ATOM 648 C C . ARG A 1 88 ? 28.041 -8.781 -40.114 1.00 89.50 88 ARG A C 1
ATOM 650 O O . ARG A 1 88 ? 27.331 -9.375 -40.920 1.00 89.50 88 ARG A O 1
ATOM 657 N N . THR A 1 89 ? 28.152 -9.175 -38.849 1.00 93.81 89 THR A N 1
ATOM 658 C CA . THR A 1 89 ? 27.258 -10.195 -38.296 1.00 93.81 89 THR A CA 1
ATOM 659 C C . THR A 1 89 ? 25.824 -9.668 -38.293 1.00 93.81 89 THR A C 1
ATOM 661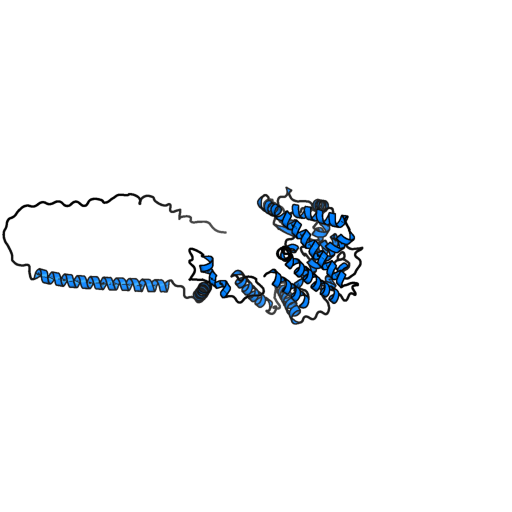 O O . THR A 1 89 ? 25.600 -8.457 -38.241 1.00 93.81 89 THR A O 1
ATOM 664 N N . GLU A 1 90 ? 24.847 -10.573 -38.319 1.00 93.81 90 GLU A N 1
ATOM 665 C CA . GLU A 1 90 ? 23.428 -10.211 -38.229 1.00 93.81 90 GLU A CA 1
ATOM 666 C C . GLU A 1 90 ? 23.154 -9.294 -37.025 1.00 93.81 90 GLU A C 1
ATOM 668 O O . GLU A 1 90 ? 22.518 -8.253 -37.164 1.00 93.81 90 GLU A O 1
ATOM 673 N N . GLN A 1 91 ? 23.736 -9.626 -35.871 1.00 92.44 91 GLN A N 1
ATOM 674 C CA . GLN A 1 91 ? 23.628 -8.849 -34.636 1.00 92.44 91 GLN A CA 1
ATOM 675 C C . GLN A 1 91 ? 24.180 -7.426 -34.800 1.00 92.44 91 GLN A C 1
ATOM 677 O O . GLN A 1 91 ? 23.521 -6.465 -34.409 1.00 92.44 91 GLN A O 1
ATOM 682 N N . CYS A 1 92 ? 25.358 -7.268 -35.414 1.00 93.75 92 CYS A N 1
ATOM 683 C CA . CYS A 1 92 ? 25.940 -5.947 -35.657 1.00 93.75 92 CYS A CA 1
ATOM 684 C C . CYS A 1 92 ? 25.077 -5.102 -36.596 1.00 93.75 92 CYS A C 1
ATOM 686 O O . CYS A 1 92 ? 24.886 -3.915 -36.344 1.00 93.75 92 CYS A O 1
ATOM 688 N N . LEU A 1 93 ? 24.521 -5.704 -37.651 1.00 94.44 93 LEU A N 1
ATOM 689 C CA . LEU A 1 93 ? 23.653 -4.998 -38.593 1.00 94.44 93 LEU A CA 1
ATOM 690 C C . LEU A 1 93 ? 22.328 -4.577 -37.943 1.00 94.44 93 LEU A C 1
ATOM 692 O O . LEU A 1 93 ? 21.896 -3.443 -38.134 1.00 94.44 93 LEU A O 1
ATOM 696 N N . GLN A 1 94 ? 21.714 -5.450 -37.139 1.00 93.50 94 GLN A N 1
ATOM 697 C CA . GLN A 1 94 ? 20.491 -5.138 -36.390 1.00 93.50 94 GLN A CA 1
ATOM 698 C C . GLN A 1 94 ? 20.711 -3.987 -35.403 1.00 93.50 94 GLN A C 1
ATOM 700 O O . GLN A 1 94 ? 19.922 -3.042 -35.377 1.00 93.50 94 GLN A O 1
ATOM 705 N N . GLN A 1 95 ? 21.802 -4.027 -34.633 1.00 93.00 95 GLN A N 1
ATOM 706 C CA . GLN A 1 95 ? 22.120 -2.976 -33.664 1.00 93.00 95 GLN A CA 1
ATOM 707 C C . GLN A 1 95 ? 22.474 -1.651 -34.346 1.00 93.00 95 GLN A C 1
ATOM 709 O O . GLN A 1 95 ? 21.971 -0.607 -33.944 1.00 93.00 95 GLN A O 1
ATOM 714 N N . ALA A 1 96 ? 23.273 -1.674 -35.416 1.00 94.19 96 ALA A N 1
ATOM 715 C CA . ALA A 1 96 ? 23.592 -0.468 -36.179 1.00 94.19 96 ALA A CA 1
ATOM 716 C C . ALA A 1 96 ? 22.333 0.174 -36.785 1.00 94.19 96 ALA A C 1
ATOM 718 O O . ALA A 1 96 ? 22.176 1.395 -36.730 1.00 94.19 96 ALA A O 1
ATOM 719 N N . ALA A 1 97 ? 21.414 -0.639 -37.321 1.00 92.50 97 ALA A N 1
ATOM 720 C CA . ALA A 1 97 ? 20.138 -0.159 -37.841 1.00 92.50 97 ALA A CA 1
ATOM 721 C C . ALA A 1 97 ? 19.269 0.462 -36.739 1.00 92.50 97 ALA A C 1
ATOM 723 O O . ALA A 1 97 ? 18.722 1.543 -36.942 1.00 92.50 97 ALA A O 1
ATOM 724 N N . TYR A 1 98 ? 19.175 -0.187 -35.574 1.00 90.25 98 TYR A N 1
ATOM 725 C CA . TYR A 1 98 ? 18.447 0.333 -34.416 1.00 90.25 98 TYR A CA 1
ATOM 726 C C . TYR A 1 98 ? 19.022 1.671 -33.920 1.00 90.25 98 TYR A C 1
ATOM 728 O O . TYR A 1 98 ? 18.274 2.638 -33.797 1.00 90.25 98 TYR A O 1
ATOM 736 N N . LEU A 1 99 ? 20.343 1.764 -33.720 1.00 91.50 99 LEU A N 1
ATOM 737 C CA . LEU A 1 99 ? 21.006 2.996 -33.272 1.00 91.50 99 LEU A CA 1
ATOM 738 C C . LEU A 1 99 ? 20.795 4.143 -34.264 1.00 91.50 99 LEU A C 1
ATOM 740 O O . LEU A 1 99 ? 20.359 5.225 -33.887 1.00 91.50 99 LEU A O 1
ATOM 744 N N . THR A 1 100 ? 21.009 3.881 -35.555 1.00 91.81 100 THR A N 1
ATOM 745 C CA . THR A 1 100 ? 20.810 4.889 -36.609 1.00 91.81 100 THR A CA 1
ATOM 746 C C . THR A 1 100 ? 19.363 5.383 -36.659 1.00 91.81 100 THR A C 1
ATOM 748 O O . THR A 1 100 ? 19.111 6.538 -36.990 1.00 91.81 100 THR A O 1
ATOM 751 N N . LYS A 1 101 ? 18.401 4.513 -36.330 1.00 89.38 101 LYS A N 1
ATOM 752 C CA . LYS A 1 101 ? 16.983 4.859 -36.228 1.00 89.38 101 LYS A CA 1
ATOM 753 C C . LYS A 1 101 ? 16.765 5.922 -35.135 1.00 89.38 101 LYS A C 1
ATOM 755 O O . LYS A 1 101 ? 16.142 6.950 -35.385 1.00 89.38 101 LYS A O 1
ATOM 760 N N . ILE A 1 102 ? 17.257 5.674 -33.924 1.00 90.81 102 ILE A N 1
ATOM 761 C CA . ILE A 1 102 ? 16.908 6.479 -32.741 1.00 90.81 102 ILE A CA 1
ATOM 762 C C . ILE A 1 102 ? 17.684 7.802 -32.649 1.00 90.81 102 ILE A C 1
ATOM 764 O O . ILE A 1 102 ? 17.209 8.750 -32.019 1.00 90.81 102 ILE A O 1
ATOM 768 N N . MET A 1 103 ? 18.839 7.881 -33.313 1.00 93.12 103 MET A N 1
ATOM 769 C CA . MET A 1 103 ? 19.692 9.067 -33.346 1.00 93.12 103 MET A CA 1
ATOM 770 C C . MET A 1 103 ? 19.100 10.186 -34.213 1.00 93.12 103 MET A C 1
ATOM 772 O O . MET A 1 103 ? 18.537 9.941 -35.284 1.00 93.12 103 MET A O 1
ATOM 776 N N . ASN A 1 104 ? 19.282 11.439 -33.792 1.00 94.94 104 ASN A N 1
ATOM 777 C CA . ASN A 1 104 ? 19.021 12.630 -34.597 1.00 94.94 104 ASN A CA 1
ATOM 778 C C . ASN A 1 104 ? 20.345 13.245 -35.077 1.00 94.94 104 ASN A C 1
ATOM 780 O O . ASN A 1 104 ? 20.959 14.068 -34.402 1.00 94.94 104 ASN A O 1
ATOM 784 N N . HIS A 1 105 ? 20.764 12.892 -36.292 1.00 94.62 105 HIS A N 1
ATOM 785 C CA . HIS A 1 105 ? 22.019 13.389 -36.871 1.00 94.62 105 HIS A CA 1
ATOM 786 C C . HIS A 1 105 ? 22.017 14.894 -37.196 1.00 94.62 105 HIS A C 1
ATOM 788 O O . HIS A 1 105 ? 23.067 15.432 -37.542 1.00 94.62 105 HIS A O 1
ATOM 794 N N . SER A 1 106 ? 20.869 15.574 -37.110 1.00 95.56 106 SER A N 1
ATOM 795 C CA . SER A 1 106 ? 20.785 17.028 -37.297 1.00 95.56 106 SER A CA 1
ATOM 796 C C . SER A 1 106 ? 21.175 17.813 -36.042 1.00 95.56 106 SER A C 1
ATOM 798 O O . SER A 1 106 ? 21.428 19.013 -36.140 1.00 95.56 106 SER A O 1
ATOM 800 N N . ALA A 1 107 ? 21.208 17.170 -34.873 1.00 96.19 107 ALA A N 1
ATOM 801 C CA . ALA A 1 107 ? 21.652 17.788 -33.631 1.00 96.19 107 ALA A CA 1
ATOM 802 C C . ALA A 1 107 ? 23.170 17.655 -33.465 1.00 96.19 107 ALA A C 1
ATOM 804 O O . ALA A 1 107 ? 23.762 16.638 -33.826 1.00 96.19 107 ALA A O 1
ATOM 805 N N . ASN A 1 108 ? 23.814 18.688 -32.921 1.00 96.62 108 ASN A N 1
ATOM 806 C CA . ASN A 1 108 ? 25.245 18.647 -32.643 1.00 96.62 108 ASN A CA 1
ATOM 807 C C . ASN A 1 108 ? 25.498 17.888 -31.325 1.00 96.62 108 ASN A C 1
ATOM 809 O O . ASN A 1 108 ? 25.063 18.365 -30.273 1.00 96.62 108 ASN A O 1
ATOM 813 N N . PRO A 1 109 ? 26.238 16.762 -31.334 1.00 96.88 109 PRO A N 1
ATOM 814 C CA . PRO A 1 109 ? 26.513 15.989 -30.122 1.00 96.88 109 PRO A CA 1
ATOM 815 C C . PRO A 1 109 ? 27.311 16.757 -29.059 1.00 96.88 109 PRO A C 1
ATOM 817 O O . PRO A 1 109 ? 27.261 16.387 -27.890 1.00 96.88 109 PRO A O 1
ATOM 820 N N . CYS A 1 110 ? 28.063 17.793 -29.444 1.00 97.44 110 CYS A N 1
ATOM 821 C CA . CYS A 1 110 ? 28.813 18.624 -28.501 1.00 97.44 110 CYS A CA 1
ATOM 822 C C . CYS A 1 110 ? 27.937 19.657 -27.778 1.00 97.44 110 CYS A C 1
ATOM 824 O O . CYS A 1 110 ? 28.352 20.150 -26.731 1.00 97.44 110 CYS A O 1
ATOM 826 N N . ASP A 1 111 ? 26.756 19.963 -28.323 1.00 97.81 111 ASP A N 1
ATOM 827 C CA . ASP A 1 111 ? 25.823 20.939 -27.754 1.00 97.81 111 ASP A CA 1
ATOM 828 C C . ASP A 1 111 ? 24.720 20.234 -26.954 1.00 97.81 111 ASP A C 1
ATOM 830 O O . ASP A 1 111 ? 24.452 20.597 -25.810 1.00 97.81 111 ASP A O 1
ATOM 834 N N . ASP A 1 112 ? 24.115 19.192 -27.535 1.00 96.94 112 ASP A N 1
ATOM 835 C CA . ASP A 1 112 ? 23.100 18.358 -26.888 1.00 96.94 112 ASP A CA 1
ATOM 836 C C . ASP A 1 112 ? 23.255 16.894 -27.325 1.00 96.94 112 ASP A C 1
ATOM 838 O O . ASP A 1 112 ? 22.742 16.445 -28.357 1.00 96.94 112 ASP A O 1
ATOM 842 N N . PHE A 1 113 ? 23.995 16.128 -26.521 1.00 96.94 113 PHE A N 1
ATOM 843 C CA . PHE A 1 113 ? 24.218 14.711 -26.793 1.00 96.94 113 PHE A CA 1
ATOM 844 C C . PHE A 1 113 ? 22.943 13.870 -26.637 1.00 96.94 113 PHE A C 1
ATOM 846 O O . PHE A 1 113 ? 22.830 12.830 -27.283 1.00 96.94 113 PHE A O 1
ATOM 853 N N . TYR A 1 114 ? 21.984 14.303 -25.809 1.00 94.19 114 TYR A N 1
ATOM 854 C CA . TYR A 1 114 ? 20.720 13.587 -25.641 1.00 94.19 114 TYR A CA 1
ATOM 855 C C . TYR A 1 114 ? 19.885 13.688 -26.915 1.00 94.19 114 TYR A C 1
ATOM 857 O O . TYR A 1 114 ? 19.452 12.663 -27.437 1.00 94.19 114 TYR A O 1
ATOM 865 N N . GLU A 1 115 ? 19.724 14.893 -27.464 1.00 95.44 115 GLU A N 1
ATOM 866 C CA . GLU A 1 115 ? 19.004 15.080 -28.725 1.00 95.44 115 GLU A CA 1
ATOM 867 C C . GLU A 1 115 ? 19.712 14.344 -29.871 1.00 95.44 115 GLU A C 1
ATOM 869 O O . GLU A 1 115 ? 19.064 13.639 -30.639 1.00 95.44 115 GLU A O 1
ATOM 874 N N . TYR A 1 116 ? 21.045 14.402 -29.957 1.00 96.00 116 TYR A N 1
ATOM 875 C CA . TYR A 1 116 ? 21.788 13.642 -30.969 1.00 96.00 116 TYR A CA 1
ATOM 876 C C . TYR A 1 116 ? 21.579 12.124 -30.857 1.00 96.00 116 TYR A C 1
ATOM 878 O O . TYR A 1 116 ? 21.330 11.457 -31.862 1.00 96.00 116 TYR A O 1
ATOM 886 N N . ALA A 1 117 ? 21.675 11.563 -29.650 1.00 94.00 117 ALA A N 1
ATOM 887 C CA . ALA A 1 117 ? 21.606 10.119 -29.444 1.00 94.00 117 ALA A CA 1
ATOM 888 C C . ALA A 1 117 ? 20.168 9.563 -29.463 1.00 94.00 117 ALA A C 1
ATOM 890 O O . ALA A 1 117 ? 19.963 8.434 -29.905 1.00 94.00 117 ALA A O 1
ATOM 891 N N . CYS A 1 118 ? 19.187 10.346 -29.002 1.00 90.81 118 CYS A N 1
ATOM 892 C CA . CYS A 1 118 ? 17.828 9.887 -28.695 1.00 90.81 118 CYS A CA 1
ATOM 893 C C . CYS A 1 118 ? 16.710 10.741 -29.321 1.00 90.81 118 CYS A C 1
ATOM 895 O O . CYS A 1 118 ? 15.542 10.401 -29.155 1.00 90.81 118 CYS A O 1
ATOM 897 N N . GLY A 1 119 ? 17.008 11.831 -30.036 1.00 90.31 119 GLY A N 1
ATOM 898 C CA . GLY A 1 119 ? 16.013 12.814 -30.507 1.00 90.31 119 GLY A CA 1
ATOM 899 C C . GLY A 1 119 ? 14.964 12.287 -31.498 1.00 90.31 119 GLY A C 1
ATOM 900 O O . GLY A 1 119 ? 13.988 12.968 -31.831 1.00 90.31 119 GLY A O 1
ATOM 901 N N . ASN A 1 120 ? 15.130 11.054 -31.988 1.00 89.69 120 ASN A N 1
ATOM 902 C CA . ASN A 1 120 ? 14.119 10.356 -32.781 1.00 89.69 120 ASN A CA 1
ATOM 903 C C . ASN A 1 120 ? 13.438 9.195 -32.042 1.00 89.69 120 ASN A C 1
ATOM 905 O O . ASN A 1 120 ? 12.496 8.624 -32.588 1.00 89.69 120 ASN A O 1
ATOM 909 N N . TYR A 1 121 ? 13.854 8.867 -30.818 1.00 84.62 121 TYR A N 1
ATOM 910 C CA . TYR A 1 121 ? 13.367 7.719 -30.054 1.00 84.62 121 TYR A CA 1
ATOM 911 C C . TYR A 1 121 ? 11.842 7.754 -29.844 1.00 84.62 121 TYR A C 1
ATOM 913 O O . TYR A 1 121 ? 11.142 6.822 -30.242 1.00 84.62 121 TYR A O 1
ATOM 921 N N . ASP A 1 122 ? 11.303 8.875 -29.355 1.00 73.50 122 ASP A N 1
ATOM 922 C CA . ASP A 1 122 ? 9.861 9.038 -29.100 1.00 73.50 122 ASP A CA 1
ATOM 923 C C . ASP A 1 122 ? 9.004 8.964 -30.374 1.00 73.50 122 ASP A C 1
ATOM 925 O O . ASP A 1 122 ? 7.836 8.587 -30.329 1.00 73.50 122 ASP A O 1
ATOM 929 N N . LYS A 1 123 ? 9.580 9.283 -31.541 1.00 75.94 123 LYS A N 1
ATOM 930 C CA . LYS A 1 123 ? 8.880 9.240 -32.839 1.00 75.94 123 LYS A CA 1
ATOM 931 C C . LYS A 1 123 ? 8.748 7.817 -33.385 1.00 75.94 123 LYS A C 1
ATOM 933 O O . LYS A 1 123 ? 8.012 7.595 -34.345 1.00 75.94 123 LYS A O 1
ATOM 938 N N . MET A 1 124 ? 9.502 6.864 -32.838 1.00 69.88 124 MET A N 1
ATOM 939 C CA . MET A 1 124 ? 9.571 5.492 -33.348 1.00 69.88 124 MET A CA 1
ATOM 940 C C . MET A 1 124 ? 8.657 4.517 -32.640 1.00 69.88 124 MET A C 1
ATOM 942 O O . MET A 1 124 ? 8.431 3.425 -33.167 1.00 69.88 124 MET A O 1
ATOM 946 N N . LEU A 1 125 ? 8.159 4.891 -31.468 1.00 63.31 125 LEU A N 1
ATOM 947 C CA . LEU A 1 125 ? 7.398 3.993 -30.627 1.00 63.31 125 LEU A CA 1
ATOM 948 C C . LEU A 1 125 ? 5.920 4.358 -30.743 1.00 63.31 125 LEU A C 1
ATOM 950 O O . LEU A 1 125 ? 5.561 5.522 -30.560 1.00 63.31 125 LEU A O 1
ATOM 954 N N . PRO A 1 126 ? 5.047 3.397 -31.098 1.00 59.00 126 PRO A N 1
ATOM 955 C CA . PRO A 1 126 ? 3.622 3.634 -30.989 1.00 59.00 126 PRO A CA 1
ATOM 956 C C . PRO A 1 126 ? 3.316 3.989 -29.536 1.00 59.00 126 PRO A C 1
ATOM 958 O O . PRO A 1 126 ? 3.839 3.365 -28.612 1.00 59.00 126 PRO A O 1
ATOM 961 N N . TYR A 1 127 ? 2.480 5.007 -29.359 1.00 55.78 127 TYR A N 1
ATOM 962 C CA . TYR A 1 127 ? 1.980 5.402 -28.053 1.00 55.78 127 TYR A CA 1
ATOM 963 C C . TYR A 1 127 ? 1.401 4.181 -27.325 1.00 55.78 127 TYR A C 1
ATOM 965 O O . TYR A 1 127 ? 0.483 3.526 -27.827 1.00 55.78 127 TYR A O 1
ATOM 973 N N . ASP A 1 128 ? 1.951 3.876 -26.154 1.00 58.34 128 ASP A N 1
ATOM 974 C CA . ASP A 1 128 ? 1.487 2.813 -25.272 1.00 58.34 128 ASP A CA 1
ATOM 975 C C . ASP A 1 128 ? 0.682 3.458 -24.140 1.00 58.34 128 ASP A C 1
ATOM 977 O O . ASP A 1 128 ? 1.231 4.221 -23.350 1.00 58.34 128 ASP A O 1
ATOM 981 N N . HIS A 1 129 ? -0.624 3.172 -24.038 1.00 56.22 129 HIS A N 1
ATOM 982 C CA . HIS A 1 129 ? -1.473 3.795 -23.007 1.00 56.22 129 HIS A CA 1
ATOM 983 C C . HIS A 1 129 ? -1.050 3.449 -21.570 1.00 56.22 129 HIS A C 1
ATOM 985 O O . HIS A 1 129 ? -1.569 4.044 -20.632 1.00 56.22 129 HIS A O 1
ATOM 991 N N . TRP A 1 130 ? -0.147 2.479 -21.380 1.00 50.12 130 TRP A N 1
ATOM 992 C CA . TRP A 1 130 ? 0.290 2.026 -20.063 1.00 50.12 130 TRP A CA 1
ATOM 993 C C . TRP A 1 130 ? 1.463 2.854 -19.539 1.00 50.12 130 TRP A C 1
ATOM 995 O O . TRP A 1 130 ? 1.699 2.857 -18.330 1.00 50.12 130 TRP A O 1
ATOM 1005 N N . PHE A 1 131 ? 2.165 3.577 -20.419 1.00 56.53 131 PHE A N 1
ATOM 1006 C CA . PHE A 1 131 ? 3.350 4.352 -20.073 1.00 56.53 131 PHE A CA 1
ATOM 1007 C C . PHE A 1 131 ? 3.231 5.789 -20.587 1.00 56.53 131 PHE A C 1
ATOM 1009 O O . PHE A 1 131 ? 3.069 6.028 -21.778 1.00 56.53 131 PHE A O 1
ATOM 1016 N N . ALA A 1 132 ? 3.365 6.766 -19.685 1.00 54.28 132 ALA A N 1
ATOM 1017 C CA . ALA A 1 132 ? 3.350 8.191 -20.037 1.00 54.28 132 ALA A CA 1
ATOM 1018 C C . ALA A 1 132 ? 4.579 8.628 -20.867 1.00 54.28 132 ALA A C 1
ATOM 1020 O O . ALA A 1 132 ? 4.588 9.709 -21.449 1.00 54.28 132 ALA A O 1
ATOM 1021 N N . TYR A 1 133 ? 5.625 7.797 -20.917 1.00 60.84 133 TYR A N 1
ATOM 1022 C CA . TYR A 1 133 ? 6.833 7.981 -21.719 1.00 60.84 133 TYR A CA 1
ATOM 1023 C C . TYR A 1 133 ? 7.384 6.612 -22.125 1.00 60.84 133 TYR A C 1
ATOM 1025 O O . TYR A 1 133 ? 7.241 5.646 -21.378 1.00 60.84 133 TYR A O 1
ATOM 1033 N N . THR A 1 134 ? 8.048 6.513 -23.278 1.00 66.38 134 THR A N 1
ATOM 1034 C CA . THR A 1 134 ? 8.710 5.265 -23.686 1.00 66.38 134 THR A CA 1
ATOM 1035 C C . THR A 1 134 ? 10.218 5.390 -23.485 1.00 66.38 134 THR A C 1
ATOM 1037 O O . THR A 1 134 ? 10.794 6.457 -23.650 1.00 66.38 134 THR A O 1
ATOM 1040 N N . SER A 1 135 ? 10.878 4.309 -23.072 1.00 77.56 135 SER A N 1
ATOM 1041 C CA . SER A 1 135 ? 12.332 4.262 -22.876 1.00 77.56 135 SER A CA 1
ATOM 1042 C C . SER A 1 135 ? 12.846 2.859 -23.186 1.00 77.56 135 SER A C 1
ATOM 1044 O O . SER A 1 135 ? 12.059 1.911 -23.240 1.00 77.56 135 SER A O 1
ATOM 1046 N N . VAL A 1 136 ? 14.166 2.708 -23.318 1.00 81.94 136 VAL A N 1
ATOM 1047 C CA . VAL A 1 136 ? 14.794 1.395 -23.552 1.00 81.94 136 VAL A CA 1
ATOM 1048 C C . VAL A 1 136 ? 14.427 0.399 -22.447 1.00 81.94 136 VAL A C 1
ATOM 1050 O O . VAL A 1 136 ? 14.212 -0.777 -22.724 1.00 81.94 136 VAL A O 1
ATOM 1053 N N . PHE A 1 137 ? 14.268 0.869 -21.205 1.00 83.88 137 PHE A N 1
ATOM 1054 C CA . PHE A 1 137 ? 13.804 0.026 -20.102 1.00 83.88 137 PHE A CA 1
ATOM 1055 C C . PHE A 1 137 ? 12.395 -0.522 -20.347 1.00 83.88 137 PHE A C 1
ATOM 1057 O O . PHE A 1 137 ? 12.165 -1.698 -20.105 1.00 83.88 137 PHE A O 1
ATOM 1064 N N . HIS A 1 138 ? 11.482 0.273 -20.913 1.00 79.12 138 HIS A N 1
ATOM 1065 C CA . HIS A 1 138 ? 10.141 -0.203 -21.262 1.00 79.12 138 HIS A CA 1
ATOM 1066 C C . HIS A 1 138 ? 10.161 -1.251 -22.379 1.00 79.12 138 HIS A C 1
ATOM 1068 O O . HIS A 1 138 ? 9.396 -2.210 -22.336 1.00 79.12 138 HIS A O 1
ATOM 1074 N N . GLU A 1 139 ? 11.030 -1.100 -23.383 1.00 80.88 139 GLU A N 1
ATOM 1075 C CA . GLU A 1 139 ? 11.215 -2.138 -24.406 1.00 80.88 139 GLU A CA 1
ATOM 1076 C C . GLU A 1 139 ? 11.738 -3.444 -23.800 1.00 80.88 139 GLU A C 1
ATOM 1078 O O . GLU A 1 139 ? 11.220 -4.519 -24.112 1.00 80.88 139 GLU A O 1
ATOM 1083 N N . MET A 1 140 ? 12.727 -3.349 -22.906 1.00 86.44 140 MET A N 1
ATOM 1084 C CA . MET A 1 140 ? 13.263 -4.499 -22.178 1.00 86.44 140 MET A CA 1
ATOM 1085 C C . MET A 1 140 ? 12.196 -5.162 -21.303 1.00 86.44 140 MET A C 1
ATOM 1087 O O . MET A 1 140 ? 12.067 -6.385 -21.334 1.00 86.44 140 MET A O 1
ATOM 1091 N N . ASP A 1 141 ? 11.408 -4.371 -20.574 1.00 84.44 141 ASP A N 1
ATOM 1092 C CA . ASP A 1 141 ? 10.332 -4.861 -19.715 1.00 84.44 141 ASP A CA 1
ATOM 1093 C C . ASP A 1 141 ? 9.233 -5.550 -20.530 1.00 84.44 141 ASP A C 1
ATOM 1095 O O . ASP A 1 141 ? 8.808 -6.641 -20.156 1.00 84.44 141 ASP A O 1
ATOM 1099 N N . ARG A 1 142 ? 8.814 -4.980 -21.671 1.00 84.00 142 ARG A N 1
ATOM 1100 C CA . ARG A 1 142 ? 7.847 -5.625 -22.579 1.00 84.00 142 ARG A CA 1
ATOM 1101 C C . ARG A 1 142 ? 8.365 -6.961 -23.087 1.00 84.00 142 ARG A C 1
ATOM 1103 O O . ARG A 1 142 ? 7.676 -7.966 -22.966 1.00 84.00 142 ARG A O 1
ATOM 1110 N N . LYS A 1 143 ? 9.608 -7.000 -23.577 1.00 89.00 143 LYS A N 1
ATOM 1111 C CA . LYS A 1 143 ? 10.208 -8.256 -24.034 1.00 89.00 143 LYS A CA 1
ATOM 1112 C C . LYS A 1 143 ? 10.282 -9.295 -22.910 1.00 89.00 143 LYS A C 1
ATOM 1114 O O . LYS A 1 143 ? 9.988 -10.465 -23.139 1.00 89.00 143 LYS A O 1
ATOM 1119 N N . ALA A 1 144 ? 10.668 -8.883 -21.705 1.00 92.94 144 ALA A N 1
ATOM 1120 C CA . ALA A 1 144 ? 10.706 -9.777 -20.555 1.00 92.94 144 ALA A CA 1
ATOM 1121 C C . ALA A 1 144 ? 9.306 -10.302 -20.199 1.00 92.94 144 ALA A C 1
ATOM 1123 O O . ALA A 1 144 ? 9.165 -11.484 -19.895 1.00 92.94 144 ALA A O 1
ATOM 1124 N N . GLN A 1 145 ? 8.273 -9.458 -20.268 1.00 90.94 145 GLN A N 1
ATOM 1125 C CA . GLN A 1 145 ? 6.882 -9.865 -20.058 1.00 90.94 145 GLN A CA 1
ATOM 1126 C C . GLN A 1 145 ? 6.418 -10.877 -21.112 1.00 90.94 145 GLN A C 1
ATOM 1128 O O . GLN A 1 145 ? 5.868 -11.905 -20.726 1.00 90.94 145 GLN A O 1
ATOM 1133 N N . ASP A 1 146 ? 6.713 -10.651 -22.394 1.00 91.94 146 ASP A N 1
ATOM 1134 C CA . ASP A 1 146 ? 6.387 -11.586 -23.481 1.00 91.94 146 ASP A CA 1
ATOM 1135 C C . ASP A 1 146 ? 7.065 -12.953 -23.276 1.00 91.94 146 ASP A C 1
ATOM 1137 O O . ASP A 1 146 ? 6.445 -14.013 -23.432 1.00 91.94 146 ASP A O 1
ATOM 1141 N N . ASP A 1 147 ? 8.346 -12.946 -22.888 1.00 94.88 147 ASP A N 1
ATOM 1142 C CA . ASP A 1 147 ? 9.115 -14.162 -22.615 1.00 94.88 147 ASP A CA 1
ATOM 1143 C C . ASP A 1 147 ? 8.547 -14.908 -21.381 1.00 94.88 147 ASP A C 1
ATOM 1145 O O . ASP A 1 147 ? 8.418 -16.139 -21.400 1.00 94.88 147 ASP A O 1
ATOM 1149 N N . ILE A 1 148 ? 8.143 -14.181 -20.328 1.00 94.50 148 ILE A N 1
ATOM 1150 C CA . ILE A 1 148 ? 7.481 -14.736 -19.132 1.00 94.50 148 ILE A CA 1
ATOM 1151 C C . ILE A 1 148 ? 6.112 -15.322 -19.488 1.00 94.50 148 ILE A C 1
ATOM 1153 O O . ILE A 1 148 ? 5.821 -16.454 -19.106 1.00 94.50 148 ILE A O 1
ATOM 1157 N N . GLU A 1 149 ? 5.276 -14.600 -20.233 1.00 93.50 149 GLU A N 1
ATOM 1158 C CA . GLU A 1 149 ? 3.959 -15.076 -20.661 1.00 93.50 149 GLU A CA 1
ATOM 1159 C C . GLU A 1 149 ? 4.087 -16.346 -21.509 1.00 93.50 149 GLU A C 1
ATOM 1161 O O . GLU A 1 149 ? 3.390 -17.341 -21.284 1.00 93.50 149 GLU A O 1
ATOM 1166 N N . THR A 1 150 ? 5.050 -16.366 -22.430 1.00 94.81 150 THR A N 1
ATOM 1167 C CA . THR A 1 150 ? 5.370 -17.544 -23.241 1.00 94.81 150 THR A CA 1
ATOM 1168 C C . THR A 1 150 ? 5.815 -18.727 -22.376 1.00 94.81 150 THR A C 1
ATOM 1170 O O . THR A 1 150 ? 5.506 -19.879 -22.685 1.00 94.81 150 THR A O 1
ATOM 1173 N N . ALA A 1 151 ? 6.549 -18.487 -21.288 1.00 93.75 151 ALA A N 1
ATOM 1174 C CA . ALA A 1 151 ? 6.958 -19.542 -20.366 1.00 93.75 151 ALA A CA 1
ATOM 1175 C C . ALA A 1 151 ? 5.786 -20.071 -19.519 1.00 93.75 151 ALA A C 1
ATOM 1177 O O . ALA A 1 151 ? 5.664 -21.285 -19.332 1.00 93.75 151 ALA A O 1
ATOM 1178 N N . LEU A 1 152 ? 4.919 -19.180 -19.028 1.00 94.69 152 LEU A N 1
ATOM 1179 C CA . LEU A 1 152 ? 3.800 -19.514 -18.140 1.00 94.69 152 LEU A CA 1
ATOM 1180 C C . LEU A 1 152 ? 2.609 -20.148 -18.874 1.00 94.69 152 LEU A C 1
ATOM 1182 O O . LEU A 1 152 ? 1.929 -21.003 -18.310 1.00 94.69 152 LEU A O 1
ATOM 1186 N N . SER A 1 153 ? 2.384 -19.783 -20.137 1.00 92.56 153 SER A N 1
ATOM 1187 C CA . SER A 1 153 ? 1.316 -20.339 -20.983 1.00 92.56 153 SER A CA 1
ATOM 1188 C C . SER A 1 153 ? 1.600 -21.756 -21.494 1.00 92.56 153 SER A C 1
ATOM 1190 O O . SER A 1 153 ? 0.703 -22.432 -22.001 1.00 92.56 153 SER A O 1
ATOM 1192 N N . LYS A 1 154 ? 2.831 -22.257 -21.354 1.00 91.88 154 LYS A N 1
ATOM 1193 C CA . LYS A 1 154 ? 3.145 -23.649 -21.694 1.00 91.88 154 LYS A CA 1
ATOM 1194 C C . LYS A 1 154 ? 2.506 -24.608 -20.683 1.00 91.88 154 LYS A C 1
ATOM 1196 O O . LYS A 1 154 ? 2.540 -24.317 -19.484 1.00 91.88 154 LYS A O 1
ATOM 1201 N N . PRO A 1 155 ? 2.009 -25.779 -21.128 1.00 87.75 155 PRO A N 1
ATOM 1202 C CA . PRO A 1 155 ? 1.528 -26.815 -20.223 1.00 87.75 155 PRO A CA 1
ATOM 1203 C C . PRO A 1 155 ? 2.559 -27.152 -19.139 1.00 87.75 155 PRO A C 1
ATOM 1205 O O . PRO A 1 155 ? 3.773 -27.120 -19.367 1.00 87.75 155 PRO A O 1
ATOM 1208 N N . THR A 1 156 ? 2.069 -27.446 -17.942 1.00 89.44 156 THR A N 1
ATOM 1209 C CA . THR A 1 156 ? 2.891 -27.953 -16.841 1.00 89.44 156 THR A CA 1
ATOM 1210 C C . THR A 1 156 ? 3.222 -29.420 -17.117 1.00 89.44 156 THR A C 1
ATOM 1212 O O . THR A 1 156 ? 2.314 -30.189 -17.424 1.00 89.44 156 THR A O 1
ATOM 1215 N N . ALA A 1 157 ? 4.498 -29.804 -17.039 1.00 89.06 157 ALA A N 1
ATOM 1216 C CA . ALA A 1 157 ? 4.899 -31.203 -17.169 1.00 89.06 157 ALA A CA 1
ATOM 1217 C C . ALA A 1 157 ? 4.589 -31.971 -15.874 1.00 89.06 157 ALA A C 1
ATOM 1219 O O . ALA A 1 157 ? 4.580 -31.387 -14.786 1.00 89.06 157 ALA A O 1
ATOM 1220 N N . ASP A 1 158 ? 4.364 -33.281 -15.973 1.00 87.00 158 ASP A N 1
ATOM 1221 C CA . ASP A 1 158 ? 3.993 -34.112 -14.818 1.00 87.00 158 ASP A CA 1
ATOM 1222 C C . ASP A 1 158 ? 5.081 -34.131 -13.725 1.00 87.00 158 ASP A C 1
ATOM 1224 O O . ASP A 1 158 ? 4.781 -34.222 -12.532 1.00 87.00 158 ASP A O 1
ATOM 1228 N N . ASP A 1 159 ? 6.349 -33.991 -14.116 1.00 93.19 159 ASP A N 1
ATOM 1229 C CA . ASP A 1 159 ? 7.519 -33.971 -13.237 1.00 93.19 159 ASP A CA 1
ATOM 1230 C C . ASP A 1 159 ? 7.966 -32.556 -12.820 1.00 93.19 159 ASP A C 1
ATOM 1232 O O . ASP A 1 159 ? 8.938 -32.416 -12.071 1.00 93.19 159 ASP A O 1
ATOM 1236 N N . SER A 1 160 ? 7.240 -31.501 -13.221 1.00 92.50 160 SER A N 1
ATOM 1237 C CA . SER A 1 160 ? 7.568 -30.119 -12.850 1.00 92.50 160 SER A CA 1
ATOM 1238 C C . SER A 1 160 ? 7.632 -29.946 -11.324 1.00 92.50 160 SER A C 1
ATOM 1240 O O . SER A 1 160 ? 6.770 -30.456 -10.589 1.00 92.50 160 SER A O 1
ATOM 1242 N N . PRO A 1 161 ? 8.603 -29.178 -10.800 1.00 95.56 161 PRO A N 1
ATOM 1243 C CA . PRO A 1 161 ? 8.697 -28.893 -9.376 1.00 95.56 161 PRO A CA 1
ATOM 1244 C C . PRO A 1 161 ? 7.509 -28.051 -8.891 1.00 95.56 161 PRO A C 1
ATOM 1246 O O . PRO A 1 161 ? 6.928 -27.254 -9.626 1.00 95.56 161 PRO A O 1
ATOM 1249 N N . ASN A 1 162 ? 7.173 -28.173 -7.604 1.00 95.12 162 ASN A N 1
ATOM 1250 C CA . ASN A 1 162 ? 5.986 -27.535 -7.017 1.00 95.12 162 ASN A CA 1
ATOM 1251 C C . ASN A 1 162 ? 5.916 -26.009 -7.209 1.00 95.12 162 ASN A C 1
ATOM 1253 O O . ASN A 1 162 ? 4.820 -25.463 -7.297 1.00 95.12 162 ASN A O 1
ATOM 1257 N N . TRP A 1 163 ? 7.052 -25.307 -7.235 1.00 94.75 163 TRP A N 1
ATOM 1258 C CA . TRP A 1 163 ? 7.069 -23.855 -7.444 1.00 94.75 163 TRP A CA 1
ATOM 1259 C C . TRP A 1 163 ? 6.654 -23.477 -8.871 1.00 94.75 163 TRP A C 1
ATOM 1261 O O . TRP A 1 163 ? 5.961 -22.477 -9.044 1.00 94.75 163 TRP A O 1
ATOM 1271 N N . GLU A 1 164 ? 7.008 -24.296 -9.866 1.00 94.69 164 GLU A N 1
ATOM 1272 C CA . GLU A 1 164 ? 6.638 -24.069 -11.263 1.00 94.69 164 GLU A CA 1
ATOM 1273 C C . GLU A 1 164 ? 5.135 -24.282 -11.452 1.00 94.69 164 GLU A C 1
ATOM 1275 O O . GLU A 1 164 ? 4.458 -23.434 -12.030 1.00 94.69 164 GLU A O 1
ATOM 1280 N N . ARG A 1 165 ? 4.592 -25.371 -10.888 1.00 93.69 165 ARG A N 1
ATOM 1281 C CA . ARG A 1 165 ? 3.146 -25.635 -10.952 1.00 93.69 165 ARG A CA 1
ATOM 1282 C C . ARG A 1 165 ? 2.356 -24.487 -10.338 1.00 93.69 165 ARG A C 1
ATOM 1284 O O . ARG A 1 165 ? 1.480 -23.941 -10.986 1.00 93.69 165 ARG A O 1
ATOM 1291 N N . LYS A 1 166 ? 2.741 -24.042 -9.135 1.00 95.19 166 LYS A N 1
ATOM 1292 C CA . LYS A 1 166 ? 2.061 -22.942 -8.434 1.00 95.19 166 LYS A CA 1
ATOM 1293 C C . LYS A 1 166 ? 2.026 -21.646 -9.243 1.00 95.19 166 LYS A C 1
ATOM 1295 O O . LYS A 1 166 ? 0.983 -21.002 -9.282 1.00 95.19 166 LYS A O 1
ATOM 1300 N N . VAL A 1 167 ? 3.139 -21.243 -9.864 1.00 95.06 167 VAL A N 1
ATOM 1301 C CA . VAL A 1 167 ? 3.166 -19.992 -10.642 1.00 95.06 167 VAL A CA 1
ATOM 1302 C C . VAL A 1 167 ? 2.359 -20.112 -11.939 1.00 95.06 167 VAL A C 1
ATOM 1304 O O . VAL A 1 167 ? 1.652 -19.171 -12.295 1.00 95.06 167 VAL A O 1
ATOM 1307 N N . LYS A 1 168 ? 2.387 -21.275 -12.606 1.00 94.69 168 LYS A N 1
ATOM 1308 C CA . LYS A 1 168 ? 1.569 -21.542 -13.800 1.00 94.69 168 LYS A CA 1
ATOM 1309 C C . LYS A 1 168 ? 0.078 -21.628 -13.474 1.00 94.69 168 LYS A C 1
ATOM 1311 O O . LYS A 1 168 ? -0.727 -21.018 -14.172 1.00 94.69 168 LYS A O 1
ATOM 1316 N N . ASP A 1 169 ? -0.293 -22.306 -12.391 1.00 92.38 169 ASP A N 1
ATOM 1317 C CA . ASP A 1 169 ? -1.677 -22.393 -11.913 1.00 92.38 169 ASP A CA 1
ATOM 1318 C C . ASP A 1 169 ? -2.219 -21.003 -11.557 1.00 92.38 169 ASP A C 1
ATOM 1320 O O . ASP A 1 169 ? -3.351 -20.661 -11.906 1.00 92.38 169 ASP A O 1
ATOM 1324 N N . TYR A 1 170 ? -1.397 -20.164 -10.916 1.00 92.38 170 TYR A N 1
ATOM 1325 C CA . TYR A 1 170 ? -1.749 -18.776 -10.623 1.00 92.38 170 TYR A CA 1
ATOM 1326 C C . TYR A 1 170 ? -1.959 -17.951 -11.902 1.00 92.38 170 TYR A C 1
ATOM 1328 O O . TYR A 1 170 ? -2.978 -17.270 -12.032 1.00 92.38 170 TYR A O 1
ATOM 1336 N N . TYR A 1 171 ? -1.045 -18.056 -12.875 1.00 92.75 171 TYR A N 1
ATOM 1337 C CA . TYR A 1 171 ? -1.183 -17.406 -14.183 1.00 92.75 171 TYR A CA 1
ATOM 1338 C C . TYR A 1 171 ? -2.485 -17.815 -14.879 1.00 92.75 171 TYR A C 1
ATOM 1340 O O . TYR A 1 171 ? -3.273 -16.954 -15.272 1.00 92.75 171 TYR A O 1
ATOM 1348 N N . TRP A 1 172 ? -2.768 -19.117 -14.968 1.00 90.31 172 TRP A N 1
ATOM 1349 C CA . TRP A 1 172 ? -3.986 -19.603 -15.608 1.00 90.31 172 TRP A CA 1
ATOM 1350 C C . TRP A 1 172 ? -5.249 -19.212 -14.849 1.00 90.31 172 TRP A C 1
ATOM 1352 O O . TRP A 1 172 ? -6.242 -18.880 -15.488 1.00 90.31 172 TRP A O 1
ATOM 1362 N N . THR A 1 173 ? -5.212 -19.163 -13.517 1.00 87.06 173 THR A N 1
ATOM 1363 C CA . THR A 1 173 ? -6.331 -18.644 -12.718 1.00 87.06 173 THR A CA 1
ATOM 1364 C C . THR A 1 173 ? -6.636 -17.192 -13.092 1.00 87.06 173 THR A C 1
ATOM 1366 O O . THR A 1 173 ? -7.792 -16.862 -13.341 1.00 87.06 173 THR A O 1
ATOM 1369 N N . CYS A 1 174 ? -5.612 -16.343 -13.227 1.00 86.12 174 CYS A N 1
ATOM 1370 C CA . CYS A 1 174 ? -5.764 -14.948 -13.651 1.00 86.12 174 CYS A CA 1
ATOM 1371 C C . CYS A 1 174 ? -6.291 -14.821 -15.095 1.00 86.12 174 CYS A C 1
ATOM 1373 O O . CYS A 1 174 ? -7.250 -14.091 -15.357 1.00 86.12 174 CYS A O 1
ATOM 1375 N N . VAL A 1 175 ? -5.721 -15.576 -16.041 1.00 86.38 175 VAL A N 1
ATOM 1376 C CA . VAL A 1 175 ? -6.150 -15.551 -17.450 1.00 86.38 175 VAL A CA 1
ATOM 1377 C C . VAL A 1 175 ? -7.591 -16.033 -17.601 1.00 86.38 175 VAL A C 1
ATOM 1379 O O . VAL A 1 175 ? -8.374 -15.413 -18.321 1.00 86.38 175 VAL A O 1
ATOM 1382 N N . GLN A 1 176 ? -7.961 -17.124 -16.928 1.00 81.56 176 GLN A N 1
ATOM 1383 C CA . GLN A 1 176 ? -9.329 -17.639 -16.965 1.00 81.56 176 GLN A CA 1
ATOM 1384 C C . GLN A 1 176 ? -10.297 -16.664 -16.302 1.00 81.56 176 GLN A C 1
ATOM 1386 O O . GLN A 1 176 ? -11.319 -16.345 -16.902 1.00 81.56 176 GLN A O 1
ATOM 1391 N N . TYR A 1 177 ? -9.934 -16.096 -15.146 1.00 75.31 177 TYR A N 1
ATOM 1392 C CA . TYR A 1 177 ? -10.713 -15.042 -14.494 1.00 75.31 177 TYR A CA 1
ATOM 1393 C C . TYR A 1 177 ? -11.044 -13.894 -15.460 1.00 75.31 177 TYR A C 1
ATOM 1395 O O . TYR A 1 177 ? -12.189 -13.440 -15.520 1.00 75.31 177 TYR A O 1
ATOM 1403 N N . TYR A 1 178 ? -10.073 -13.476 -16.280 1.00 72.50 178 TYR A N 1
ATOM 1404 C CA . TYR A 1 178 ? -10.281 -12.446 -17.298 1.00 72.50 178 TYR A CA 1
ATOM 1405 C C . TYR A 1 178 ? -11.161 -12.910 -18.469 1.00 72.50 178 TYR A C 1
ATOM 1407 O O . TYR A 1 178 ? -11.995 -12.143 -18.947 1.00 72.50 178 TYR A O 1
ATOM 1415 N N . ARG A 1 179 ? -10.981 -14.147 -18.949 1.00 70.19 179 ARG A N 1
ATOM 1416 C CA . ARG A 1 179 ? -11.675 -14.672 -20.139 1.00 70.19 179 ARG A CA 1
ATOM 1417 C C . ARG A 1 179 ? -13.133 -15.019 -19.889 1.00 70.19 179 ARG A C 1
ATOM 1419 O O . ARG A 1 179 ? -13.962 -14.778 -20.760 1.00 70.19 179 ARG A O 1
ATOM 1426 N N . THR A 1 180 ? -13.436 -15.628 -18.750 1.00 66.62 180 THR A N 1
ATOM 1427 C CA . THR A 1 180 ? -14.780 -16.143 -18.492 1.00 66.62 180 THR A CA 1
ATOM 1428 C C . THR A 1 180 ? -15.642 -15.148 -17.732 1.00 66.62 180 THR A C 1
ATOM 1430 O O . THR A 1 180 ? -16.848 -15.183 -17.923 1.00 66.62 180 THR A O 1
ATOM 1433 N N . TYR A 1 181 ? -15.048 -14.283 -16.897 1.00 62.81 181 TYR A N 1
ATOM 1434 C CA . TYR A 1 181 ? -15.729 -13.427 -15.913 1.00 62.81 181 TYR A CA 1
ATOM 1435 C C . TYR A 1 181 ? -17.123 -13.944 -15.498 1.00 62.81 181 TYR A C 1
ATOM 1437 O O . TYR A 1 181 ? -18.158 -13.372 -15.836 1.00 62.81 181 TYR A O 1
ATOM 1445 N N . ILE A 1 182 ? -17.133 -15.073 -14.781 1.00 54.41 182 ILE A N 1
ATOM 1446 C CA . ILE A 1 182 ? -18.337 -15.719 -14.239 1.00 54.41 182 ILE A CA 1
ATOM 1447 C C . ILE A 1 182 ? -18.236 -15.655 -12.719 1.00 54.41 182 ILE A C 1
ATOM 1449 O O . ILE A 1 182 ? -17.946 -16.650 -12.060 1.00 54.41 182 ILE A O 1
ATOM 1453 N N . HIS A 1 183 ? -18.407 -14.469 -12.148 1.00 59.56 183 HIS A N 1
ATOM 1454 C CA . HIS A 1 183 ? -18.599 -14.358 -10.709 1.00 59.56 183 HIS A CA 1
ATOM 1455 C C . HIS A 1 183 ? -19.846 -13.530 -10.433 1.00 59.56 183 HIS A C 1
ATOM 1457 O O . HIS A 1 183 ? -19.846 -12.312 -10.593 1.00 59.56 183 HIS A O 1
ATOM 1463 N N . ASP A 1 184 ? -20.897 -14.220 -9.985 1.00 63.56 184 ASP A N 1
ATOM 1464 C CA . ASP A 1 184 ? -22.125 -13.610 -9.460 1.00 63.56 184 ASP A CA 1
ATOM 1465 C C . ASP A 1 184 ? -21.884 -12.872 -8.125 1.00 63.56 184 ASP A C 1
ATOM 1467 O O . ASP A 1 184 ? -22.753 -12.136 -7.642 1.00 63.56 184 ASP A O 1
ATOM 1471 N N . GLU A 1 185 ? -20.711 -13.083 -7.511 1.00 75.75 185 GLU A N 1
ATOM 1472 C CA . GLU A 1 185 ? -20.320 -12.546 -6.210 1.00 75.75 185 GLU A CA 1
ATOM 1473 C C . GLU A 1 185 ? -18.960 -11.843 -6.262 1.00 75.75 185 GLU A C 1
ATOM 1475 O O . GLU A 1 185 ? -17.959 -12.391 -6.721 1.00 75.75 185 GLU A O 1
ATOM 1480 N N . ASN A 1 186 ? -18.916 -10.621 -5.733 1.00 87.00 186 ASN A N 1
ATOM 1481 C CA . ASN A 1 186 ? -17.708 -9.812 -5.649 1.00 87.00 186 ASN A CA 1
ATOM 1482 C C . ASN A 1 186 ? -16.832 -10.285 -4.460 1.00 87.00 186 ASN A C 1
ATOM 1484 O O . ASN A 1 186 ? -17.289 -10.224 -3.310 1.00 87.00 186 ASN A O 1
ATOM 1488 N N . PRO A 1 187 ? -15.580 -10.741 -4.688 1.00 87.31 187 PRO A N 1
ATOM 1489 C CA . PRO A 1 187 ? -14.734 -11.319 -3.641 1.00 87.31 187 PRO A CA 1
ATOM 1490 C C . PRO A 1 187 ? -14.378 -10.314 -2.545 1.00 87.31 187 PRO A C 1
ATOM 1492 O O . PRO A 1 187 ? -14.238 -10.693 -1.384 1.00 87.31 187 PRO A O 1
ATOM 1495 N N . PHE A 1 188 ? -14.287 -9.023 -2.868 1.00 91.31 188 PHE A N 1
ATOM 1496 C CA . PHE A 1 188 ? -14.046 -7.990 -1.866 1.00 91.31 188 PHE A CA 1
ATOM 1497 C C . PHE A 1 188 ? -15.245 -7.836 -0.922 1.00 91.31 188 PHE A C 1
ATOM 1499 O O . PHE A 1 188 ? -15.079 -7.719 0.291 1.00 91.31 188 PHE A O 1
ATOM 1506 N N . ILE A 1 189 ? -16.471 -7.938 -1.437 1.00 91.88 189 ILE A N 1
ATOM 1507 C CA . ILE A 1 189 ? -17.675 -7.933 -0.598 1.00 91.88 189 ILE A CA 1
ATOM 1508 C C . ILE A 1 189 ? -17.675 -9.140 0.348 1.00 91.88 189 ILE A C 1
ATOM 1510 O O . ILE A 1 189 ? -17.838 -8.981 1.558 1.00 91.88 189 ILE A O 1
ATOM 1514 N N . THR A 1 190 ? -17.475 -10.350 -0.178 1.00 90.50 190 THR A N 1
ATOM 1515 C CA . THR A 1 190 ? -17.614 -11.592 0.600 1.00 90.50 190 THR A CA 1
ATOM 1516 C C . THR A 1 190 ? -16.453 -11.830 1.564 1.00 90.50 190 THR A C 1
ATOM 1518 O O . THR A 1 190 ? -16.675 -12.281 2.692 1.00 90.50 190 THR A O 1
ATOM 1521 N N . GLN A 1 191 ? -15.224 -11.507 1.155 1.00 90.56 191 GLN A N 1
ATOM 1522 C CA . GLN A 1 191 ? -14.025 -11.728 1.960 1.00 90.56 191 GLN A CA 1
ATOM 1523 C C . GLN A 1 191 ? -13.689 -10.555 2.871 1.00 90.56 191 GLN A C 1
ATOM 1525 O O . GLN A 1 191 ? -13.014 -10.792 3.865 1.00 90.56 191 GLN A O 1
ATOM 1530 N N . VAL A 1 192 ? -14.147 -9.332 2.577 1.00 93.12 192 VAL A N 1
ATOM 1531 C CA . VAL A 1 192 ? -13.836 -8.142 3.384 1.00 93.12 192 VAL A CA 1
ATOM 1532 C C . VAL A 1 192 ? -15.084 -7.548 4.020 1.00 93.12 192 VAL A C 1
ATOM 1534 O O . VAL A 1 192 ? -15.167 -7.533 5.246 1.00 93.12 192 VAL A O 1
ATOM 1537 N N . LEU A 1 193 ? -16.042 -7.055 3.229 1.00 93.06 193 LEU A N 1
ATOM 1538 C CA . LEU A 1 193 ? -17.116 -6.208 3.767 1.00 93.06 193 LEU A CA 1
ATOM 1539 C C . LEU A 1 193 ? -18.174 -6.985 4.563 1.00 93.06 193 LEU A C 1
ATOM 1541 O O . LEU A 1 193 ? -18.804 -6.433 5.459 1.00 93.06 193 LEU A O 1
ATOM 1545 N N . ASN A 1 194 ? -18.387 -8.268 4.269 1.00 91.25 194 ASN A N 1
ATOM 1546 C CA . ASN A 1 194 ? -19.339 -9.117 4.996 1.00 91.25 194 ASN A CA 1
ATOM 1547 C C . ASN A 1 194 ? -18.757 -9.752 6.265 1.00 91.25 194 ASN A C 1
ATOM 1549 O O . ASN A 1 194 ? -19.482 -10.413 7.008 1.00 91.25 194 ASN A O 1
ATOM 1553 N N . LYS A 1 195 ? -17.464 -9.562 6.532 1.00 92.00 195 LYS A N 1
ATOM 1554 C CA . LYS A 1 195 ? -16.792 -10.133 7.697 1.00 92.00 195 LYS A CA 1
ATOM 1555 C C . LYS A 1 195 ? -16.949 -9.226 8.914 1.00 92.00 195 LYS A C 1
ATOM 1557 O O . LYS A 1 195 ? -16.577 -8.056 8.896 1.00 92.00 195 LYS A O 1
ATOM 1562 N N . THR A 1 196 ? -17.486 -9.776 9.996 1.00 87.62 196 THR A N 1
ATOM 1563 C CA . THR A 1 196 ? -17.729 -9.039 11.246 1.00 87.62 196 THR A CA 1
ATOM 1564 C C . THR A 1 196 ? -16.481 -8.917 12.121 1.00 87.62 196 THR A C 1
ATOM 1566 O O . THR A 1 196 ? -16.407 -8.027 12.962 1.00 87.62 196 THR A O 1
ATOM 1569 N N . ASP A 1 197 ? -15.484 -9.782 11.924 1.00 90.88 197 ASP A N 1
ATOM 1570 C CA . ASP A 1 197 ? -14.208 -9.801 12.651 1.00 90.88 197 ASP A CA 1
ATOM 1571 C C . ASP A 1 197 ? -13.180 -8.790 12.108 1.00 90.88 197 ASP A C 1
ATOM 1573 O O . ASP A 1 197 ? -12.072 -8.682 12.626 1.00 90.88 197 ASP A O 1
ATOM 1577 N N . HIS A 1 198 ? -13.550 -7.995 11.101 1.00 94.12 198 HIS A N 1
ATOM 1578 C CA . HIS A 1 198 ? -12.693 -6.990 10.465 1.00 94.12 198 HIS A CA 1
ATOM 1579 C C . HIS A 1 198 ? -12.767 -5.599 11.119 1.00 94.12 198 HIS A C 1
ATOM 1581 O O . HIS A 1 198 ? -12.440 -4.589 10.499 1.00 94.12 198 HIS A O 1
ATOM 1587 N N . GLY A 1 199 ? -13.238 -5.512 12.366 1.00 92.75 199 GLY A N 1
ATOM 1588 C CA . GLY A 1 199 ? -13.270 -4.259 13.131 1.00 92.75 199 GLY A CA 1
ATOM 1589 C C . GLY A 1 199 ? -14.240 -3.195 12.617 1.00 92.75 199 GLY A C 1
ATOM 1590 O O . GLY A 1 199 ? -14.168 -2.055 13.072 1.00 92.75 199 GLY A O 1
ATOM 1591 N N . GLY A 1 200 ? -15.146 -3.555 11.704 1.00 93.94 200 GLY A N 1
ATOM 1592 C CA . GLY A 1 200 ? -16.144 -2.652 11.128 1.00 93.94 200 GLY A CA 1
ATOM 1593 C C . GLY A 1 200 ? -15.786 -2.064 9.759 1.00 93.94 200 GLY A C 1
ATOM 1594 O O . GLY A 1 200 ? -16.440 -1.107 9.339 1.00 93.94 200 GLY A O 1
ATOM 1595 N N . LEU A 1 201 ? -14.790 -2.615 9.050 1.00 95.75 201 LEU A N 1
ATOM 1596 C CA . LEU A 1 201 ? -14.521 -2.250 7.651 1.00 95.75 201 LEU A CA 1
ATOM 1597 C C . LEU A 1 201 ? -15.801 -2.355 6.804 1.00 95.75 201 LEU A C 1
ATOM 1599 O O . LEU A 1 201 ? -16.512 -3.355 6.847 1.00 95.75 201 LEU A O 1
ATOM 1603 N N . GLY A 1 202 ? -16.103 -1.304 6.043 1.00 94.94 202 GLY A N 1
ATOM 1604 C CA . GLY A 1 202 ? -17.304 -1.211 5.212 1.00 94.94 202 GLY A CA 1
ATOM 1605 C C . GLY A 1 202 ? -18.622 -0.961 5.944 1.00 94.94 202 GLY A C 1
ATOM 1606 O O . GLY A 1 202 ? -19.617 -0.725 5.265 1.00 94.94 202 GLY A O 1
ATOM 1607 N N . ASN A 1 203 ? -18.673 -0.958 7.284 1.00 95.38 203 ASN A N 1
ATOM 1608 C CA . ASN A 1 203 ? -19.947 -0.829 8.002 1.00 95.38 203 ASN A CA 1
ATOM 1609 C C . ASN A 1 203 ? -20.706 0.446 7.621 1.00 95.38 203 ASN A C 1
ATOM 1611 O O . ASN A 1 203 ? -21.893 0.368 7.324 1.00 95.38 203 ASN A O 1
ATOM 1615 N N . TYR A 1 204 ? -20.026 1.596 7.569 1.00 96.00 204 TYR A N 1
ATOM 1616 C CA . TYR A 1 204 ? -20.667 2.855 7.185 1.00 96.00 204 TYR A CA 1
ATOM 1617 C C . TYR A 1 204 ? -21.200 2.811 5.747 1.00 96.00 204 TYR A C 1
ATOM 1619 O O . TYR A 1 204 ? -22.356 3.154 5.510 1.00 96.00 204 TYR A O 1
ATOM 1627 N N . LEU A 1 205 ? -20.374 2.341 4.805 1.00 95.38 205 LEU A N 1
ATOM 1628 C CA . LEU A 1 205 ? -20.732 2.227 3.389 1.00 95.38 205 LEU A CA 1
ATOM 1629 C C . LEU A 1 205 ? -21.968 1.337 3.182 1.00 95.38 205 LEU A C 1
ATOM 1631 O O . LEU A 1 205 ? -22.806 1.622 2.335 1.00 95.38 205 LEU A O 1
ATOM 1635 N N . LEU A 1 206 ? -22.094 0.288 3.995 1.00 94.62 206 LEU A N 1
ATOM 1636 C CA . LEU A 1 206 ? -23.189 -0.677 3.951 1.00 94.62 206 LEU A CA 1
ATOM 1637 C C . LEU A 1 206 ? -24.369 -0.329 4.879 1.00 94.62 206 LEU A C 1
ATOM 1639 O O . LEU A 1 206 ? -25.246 -1.167 5.090 1.00 94.62 206 LEU A O 1
ATOM 1643 N N . GLY A 1 207 ? -24.400 0.875 5.460 1.00 92.44 207 GLY A N 1
ATOM 1644 C CA . GLY A 1 207 ? -25.488 1.326 6.337 1.00 92.44 207 GLY A CA 1
ATOM 1645 C C . GLY A 1 207 ? -25.615 0.547 7.655 1.00 92.44 207 GLY A C 1
ATOM 1646 O O . GLY A 1 207 ? -26.691 0.509 8.248 1.00 92.44 207 GLY A O 1
ATOM 1647 N N . ARG A 1 208 ? -24.541 -0.104 8.112 1.00 92.50 208 ARG A N 1
ATOM 1648 C CA . ARG A 1 208 ? -24.488 -0.877 9.363 1.00 92.50 208 ARG A CA 1
ATOM 1649 C C . ARG A 1 208 ? -24.057 0.003 10.539 1.00 92.50 208 ARG A C 1
ATOM 1651 O O . ARG A 1 208 ? -23.416 1.038 10.357 1.00 92.50 208 ARG A O 1
ATOM 1658 N N . SER A 1 209 ? -24.367 -0.443 11.760 1.00 90.44 209 SER A N 1
ATOM 1659 C CA . SER A 1 209 ? -23.936 0.254 12.979 1.00 90.44 209 SER A CA 1
ATOM 1660 C C . SER A 1 209 ? -22.403 0.339 13.084 1.00 90.44 209 SER A C 1
ATOM 1662 O O . SER A 1 209 ? -21.666 -0.564 12.674 1.00 90.44 209 SER A O 1
ATOM 1664 N N . LEU A 1 210 ? -21.936 1.448 13.661 1.00 90.75 210 LEU A N 1
ATOM 1665 C CA . LEU A 1 210 ? -20.532 1.721 13.969 1.00 90.75 210 LEU A CA 1
ATOM 1666 C C . LEU A 1 210 ? -20.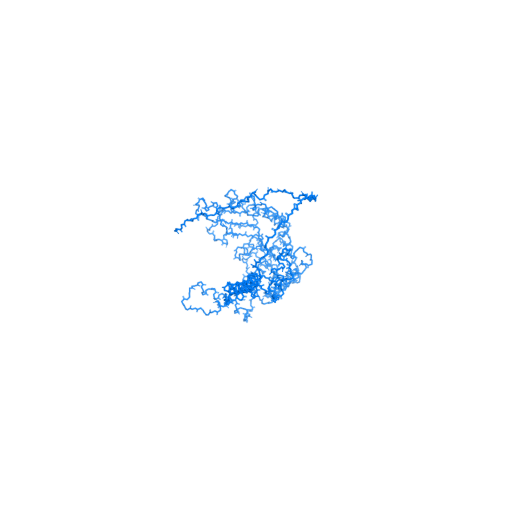200 1.539 15.459 1.00 90.75 210 LEU A C 1
ATOM 1668 O O . LEU A 1 210 ? -19.071 1.818 15.854 1.00 90.75 210 LEU A O 1
ATOM 1672 N N . ASP A 1 211 ? -21.141 1.066 16.281 1.00 88.38 211 ASP A N 1
ATOM 1673 C CA . ASP A 1 211 ? -20.970 0.989 17.743 1.00 88.38 211 ASP A CA 1
ATOM 1674 C C . ASP A 1 211 ? -19.812 0.069 18.156 1.00 88.38 211 ASP A C 1
ATOM 1676 O O . ASP A 1 211 ? -19.127 0.319 19.144 1.00 88.38 211 ASP A O 1
ATOM 1680 N N . THR A 1 212 ? -19.554 -0.979 17.370 1.00 85.75 212 THR A N 1
ATOM 1681 C CA . THR A 1 212 ? -18.461 -1.936 17.596 1.00 85.75 212 THR A CA 1
ATOM 1682 C C . THR A 1 212 ? -17.224 -1.649 16.740 1.00 85.75 212 THR A C 1
ATOM 1684 O O . THR A 1 212 ? -16.324 -2.487 16.667 1.00 85.75 212 THR A O 1
ATOM 1687 N N . ALA A 1 213 ? -17.178 -0.512 16.035 1.00 91.88 213 ALA A N 1
ATOM 1688 C CA . ALA A 1 213 ? -16.067 -0.189 15.149 1.00 91.88 213 ALA A CA 1
ATOM 1689 C C . ALA A 1 213 ? -14.792 0.116 15.950 1.00 91.88 213 ALA A C 1
ATOM 1691 O O . ALA A 1 213 ? -14.809 0.880 16.917 1.00 91.88 213 ALA A O 1
ATOM 1692 N N . SER A 1 214 ? -13.669 -0.459 15.519 1.00 94.81 214 SER A N 1
ATOM 1693 C CA . SER A 1 214 ? -12.364 -0.281 16.157 1.00 94.81 214 SER A CA 1
ATOM 1694 C C . SER A 1 214 ? -11.303 0.021 15.112 1.00 94.81 214 SER A C 1
ATOM 1696 O O . SER A 1 214 ? -10.965 -0.835 14.296 1.00 94.81 214 SER A O 1
ATOM 1698 N N . VAL A 1 215 ? -10.754 1.238 15.151 1.00 95.50 215 VAL A N 1
ATOM 1699 C CA . VAL A 1 215 ? -9.676 1.651 14.239 1.00 95.50 215 VAL A CA 1
ATOM 1700 C C . VAL A 1 215 ? -8.443 0.762 14.371 1.00 95.50 215 VAL A C 1
ATOM 1702 O O . VAL A 1 215 ? -7.854 0.415 13.352 1.00 95.50 215 VAL A O 1
ATOM 1705 N N . ASP A 1 216 ? -8.097 0.329 15.582 1.00 95.62 216 ASP A N 1
ATOM 1706 C CA . ASP A 1 216 ? -7.007 -0.623 15.804 1.00 95.62 216 ASP A CA 1
ATOM 1707 C C . ASP A 1 216 ? -7.237 -1.940 15.046 1.00 95.62 216 ASP A C 1
ATOM 1709 O O . ASP A 1 216 ? -6.384 -2.375 14.273 1.00 95.62 216 ASP A O 1
ATOM 1713 N N . LEU A 1 217 ? -8.415 -2.554 15.198 1.00 96.25 217 LEU A N 1
ATOM 1714 C CA . LEU A 1 217 ? -8.714 -3.826 14.541 1.00 96.25 217 LEU A CA 1
ATOM 1715 C C . LEU A 1 217 ? -8.852 -3.671 13.019 1.00 96.25 217 LEU A C 1
ATOM 1717 O O . LEU A 1 217 ? -8.358 -4.519 12.274 1.00 96.25 217 LEU A O 1
ATOM 1721 N N . MET A 1 218 ? -9.462 -2.578 12.546 1.00 96.94 218 MET A N 1
ATOM 1722 C CA . MET A 1 218 ? -9.524 -2.258 11.115 1.00 96.94 218 MET A CA 1
ATOM 1723 C C . MET A 1 218 ? -8.117 -2.091 10.533 1.00 96.94 218 MET A C 1
ATOM 1725 O O . MET A 1 218 ? -7.803 -2.687 9.505 1.00 96.94 218 MET A O 1
ATOM 1729 N N . PHE A 1 219 ? -7.238 -1.348 11.210 1.00 96.19 219 PHE A N 1
ATOM 1730 C CA . PHE A 1 219 ? -5.858 -1.147 10.774 1.00 96.19 219 PHE A CA 1
ATOM 1731 C C . PHE A 1 219 ? -5.066 -2.459 10.762 1.00 96.19 219 PHE A C 1
ATOM 1733 O O . PHE A 1 219 ? -4.386 -2.749 9.779 1.00 96.19 219 PHE A O 1
ATOM 1740 N N . ARG A 1 220 ? -5.174 -3.285 11.812 1.00 95.62 220 ARG A N 1
ATOM 1741 C CA . ARG A 1 220 ? -4.528 -4.608 11.866 1.00 95.62 220 ARG A CA 1
ATOM 1742 C C . ARG A 1 220 ? -5.052 -5.549 10.785 1.00 95.62 220 ARG A C 1
ATOM 1744 O O . ARG A 1 220 ? -4.284 -6.331 10.232 1.00 95.62 220 ARG A O 1
ATOM 1751 N N . THR A 1 221 ? -6.328 -5.442 10.432 1.00 96.25 221 THR A N 1
ATOM 1752 C CA . THR A 1 221 ? -6.905 -6.192 9.313 1.00 96.25 221 THR A CA 1
ATOM 1753 C C . THR A 1 221 ? -6.287 -5.739 7.987 1.00 96.25 221 THR A C 1
ATOM 1755 O O . THR A 1 221 ? -5.695 -6.553 7.285 1.00 96.25 221 THR A O 1
ATOM 1758 N N . VAL A 1 222 ? -6.342 -4.443 7.665 1.00 95.44 222 VAL A N 1
ATOM 1759 C CA . VAL A 1 222 ? -5.817 -3.900 6.396 1.00 95.44 222 VAL A CA 1
ATOM 1760 C C . VAL A 1 222 ? -4.302 -4.095 6.274 1.00 95.44 222 VAL A C 1
ATOM 1762 O O . VAL A 1 222 ? -3.822 -4.711 5.325 1.00 95.44 222 VAL A O 1
ATOM 1765 N N . SER A 1 223 ? -3.539 -3.610 7.250 1.00 94.19 223 SER A N 1
ATOM 1766 C CA . SER A 1 223 ? -2.075 -3.553 7.170 1.00 94.19 223 SER A CA 1
ATOM 1767 C C . SER A 1 223 ? -1.385 -4.829 7.630 1.00 94.19 223 SER A C 1
ATOM 1769 O O . SER A 1 223 ? -0.248 -5.081 7.241 1.00 94.19 223 SER A O 1
ATOM 1771 N N . GLY A 1 224 ? -2.032 -5.599 8.503 1.00 93.69 224 GLY A N 1
ATOM 1772 C CA . GLY A 1 224 ? -1.471 -6.809 9.093 1.00 93.69 224 GLY A CA 1
ATOM 1773 C C . GLY A 1 224 ? -1.883 -8.068 8.340 1.00 93.69 224 GLY A C 1
ATOM 1774 O O . GLY A 1 224 ? -1.035 -8.747 7.775 1.00 93.69 224 GLY A O 1
ATOM 1775 N N . LYS A 1 225 ? -3.193 -8.347 8.279 1.00 93.31 225 LYS A N 1
ATOM 1776 C CA . LYS A 1 225 ? -3.747 -9.542 7.612 1.00 93.31 225 LYS A CA 1
ATOM 1777 C C . LYS A 1 225 ? -3.643 -9.472 6.086 1.00 93.31 225 LYS A C 1
ATOM 1779 O O . LYS A 1 225 ? -3.289 -10.469 5.465 1.00 93.31 225 LYS A O 1
ATOM 1784 N N . TYR A 1 226 ? -3.950 -8.320 5.488 1.00 93.12 226 TYR A N 1
ATOM 1785 C CA . TYR A 1 226 ? -3.884 -8.132 4.030 1.00 93.12 226 TYR A CA 1
ATOM 1786 C C . TYR A 1 226 ? -2.567 -7.511 3.542 1.00 93.12 226 TYR A C 1
ATOM 1788 O O . TYR A 1 226 ? -2.385 -7.355 2.339 1.00 93.12 226 TYR A O 1
ATOM 1796 N N . PHE A 1 227 ? -1.639 -7.182 4.449 1.00 92.56 227 PHE A N 1
ATOM 1797 C CA . PHE A 1 227 ? -0.336 -6.577 4.131 1.00 92.56 227 PHE A CA 1
ATOM 1798 C C . PHE A 1 227 ? -0.424 -5.278 3.305 1.00 92.56 227 PHE A C 1
ATOM 1800 O O . PHE A 1 227 ? 0.529 -4.914 2.612 1.00 92.56 227 PHE A O 1
ATOM 1807 N N . VAL A 1 228 ? -1.548 -4.556 3.385 1.00 91.81 228 VAL A N 1
ATOM 1808 C CA . VAL A 1 228 ? -1.777 -3.330 2.615 1.00 91.81 228 VAL A CA 1
ATOM 1809 C C . VAL A 1 228 ? -1.279 -2.114 3.394 1.00 91.81 228 VAL A C 1
ATOM 181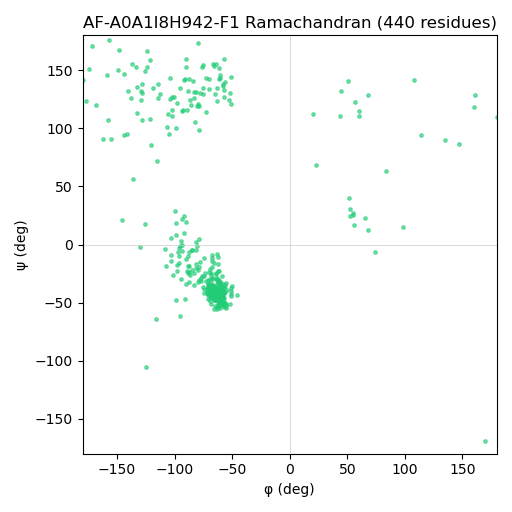1 O O . VAL A 1 228 ? -1.825 -1.793 4.451 1.00 91.81 228 VAL A O 1
ATOM 1814 N N . PRO A 1 229 ? -0.262 -1.387 2.899 1.00 89.69 229 PRO A N 1
ATOM 1815 C CA . PRO A 1 229 ? 0.217 -0.190 3.576 1.00 89.69 229 PRO A CA 1
ATOM 1816 C C . PRO A 1 229 ? -0.878 0.885 3.620 1.00 89.69 229 PRO A C 1
ATOM 1818 O O . PRO A 1 229 ? -1.365 1.306 2.576 1.00 89.69 229 PRO A O 1
ATOM 1821 N N . SER A 1 230 ? -1.229 1.356 4.820 1.00 91.25 230 SER A N 1
ATOM 1822 C CA . SER A 1 230 ? -2.268 2.378 5.023 1.00 91.25 230 SER A CA 1
ATOM 1823 C C . SER A 1 230 ? -1.724 3.579 5.812 1.00 91.25 230 SER A C 1
ATOM 1825 O O . SER A 1 230 ? -0.928 4.343 5.271 1.00 91.25 230 SER A O 1
ATOM 1827 N N . LEU A 1 231 ? -2.072 3.730 7.095 1.0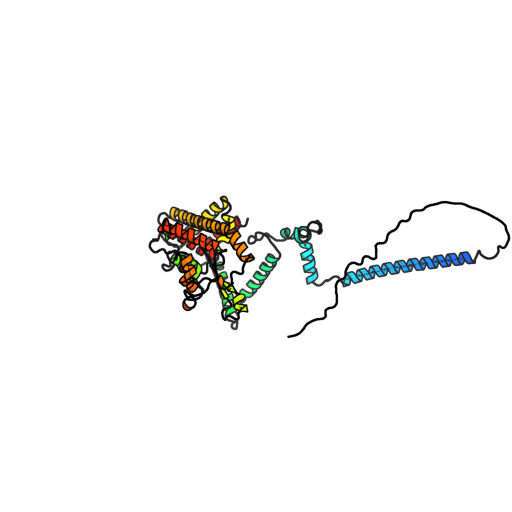0 92.25 231 LEU A N 1
ATOM 1828 C CA . LEU A 1 231 ? -1.589 4.808 7.974 1.00 92.25 231 LEU A CA 1
ATOM 1829 C C . LEU A 1 231 ? -0.063 4.766 8.160 1.00 92.25 231 LEU A C 1
ATOM 1831 O O . LEU A 1 231 ? 0.609 5.793 8.175 1.00 92.25 231 LEU A O 1
ATOM 1835 N N . PHE A 1 232 ? 0.494 3.566 8.291 1.00 92.00 232 PHE A N 1
ATOM 1836 C CA . PHE A 1 232 ? 1.925 3.280 8.342 1.00 92.00 232 PHE A CA 1
ATOM 1837 C C . PHE A 1 232 ? 2.153 1.823 7.921 1.00 92.00 232 PHE A C 1
ATOM 1839 O O . PHE A 1 232 ? 1.203 1.086 7.654 1.00 92.00 232 PHE A O 1
ATOM 1846 N N . SER A 1 233 ? 3.413 1.407 7.822 1.00 92.00 233 SER A N 1
ATOM 1847 C CA . SER A 1 233 ? 3.784 0.051 7.414 1.00 92.00 233 SER A CA 1
ATOM 1848 C C . SER A 1 233 ? 4.905 -0.514 8.274 1.00 92.00 233 SER A C 1
ATOM 1850 O O . SER A 1 233 ? 5.696 0.239 8.845 1.00 92.00 233 SER A O 1
ATOM 1852 N N . ALA A 1 234 ? 4.966 -1.844 8.341 1.00 92.94 234 ALA A N 1
ATOM 1853 C CA . ALA A 1 234 ? 6.080 -2.579 8.915 1.00 92.94 234 ALA A CA 1
ATOM 1854 C C . ALA A 1 234 ? 6.783 -3.390 7.823 1.00 92.94 234 ALA A C 1
ATOM 1856 O O . ALA A 1 234 ? 6.129 -4.008 6.986 1.00 92.94 234 ALA A O 1
ATOM 1857 N N . ARG A 1 235 ? 8.116 -3.409 7.836 1.00 90.88 235 ARG A N 1
ATOM 1858 C CA . ARG A 1 235 ? 8.932 -4.184 6.894 1.00 90.88 235 ARG A CA 1
ATOM 1859 C C . ARG A 1 235 ? 10.175 -4.732 7.570 1.00 90.88 235 ARG A C 1
ATOM 1861 O O . ARG A 1 235 ? 10.739 -4.085 8.445 1.00 90.88 235 ARG A O 1
ATOM 1868 N N . SER A 1 236 ? 10.621 -5.909 7.156 1.00 91.69 236 SER A N 1
ATOM 1869 C CA . SER A 1 236 ? 11.904 -6.447 7.606 1.00 91.69 236 SER A CA 1
ATOM 1870 C C . SER A 1 236 ? 13.032 -5.833 6.788 1.00 91.69 236 SER A C 1
ATOM 1872 O O . SER A 1 236 ? 12.956 -5.793 5.562 1.00 91.69 236 SER A O 1
ATOM 1874 N N . HIS A 1 237 ? 14.069 -5.350 7.461 1.00 89.06 237 HIS A N 1
ATOM 1875 C CA . HIS A 1 237 ? 15.232 -4.750 6.823 1.00 89.06 237 HIS A CA 1
ATOM 1876 C C . HIS A 1 237 ? 16.511 -5.391 7.346 1.00 89.06 237 HIS A C 1
ATOM 1878 O O . HIS A 1 237 ? 16.647 -5.630 8.551 1.00 89.06 237 HIS A O 1
ATOM 1884 N N . TRP A 1 238 ? 17.447 -5.655 6.436 1.00 88.56 238 TRP A N 1
ATOM 1885 C CA . TRP A 1 238 ? 18.788 -6.104 6.790 1.00 88.56 238 TRP A CA 1
ATOM 1886 C C . TRP A 1 238 ? 19.468 -5.079 7.700 1.00 88.56 238 TRP A C 1
ATOM 1888 O O . TRP A 1 238 ? 19.335 -3.871 7.478 1.00 88.56 238 TRP A O 1
ATOM 1898 N N . ASN A 1 239 ? 20.170 -5.559 8.726 1.00 88.31 239 ASN A N 1
ATOM 1899 C CA . ASN A 1 239 ? 20.870 -4.711 9.681 1.00 88.31 239 ASN A CA 1
ATOM 1900 C C . ASN A 1 239 ? 22.368 -5.030 9.703 1.00 88.31 239 ASN A C 1
ATOM 1902 O O . ASN A 1 239 ? 22.799 -6.039 10.267 1.00 88.31 239 ASN A O 1
ATOM 1906 N N . ASP A 1 240 ? 23.165 -4.115 9.152 1.00 85.88 240 ASP A N 1
ATOM 1907 C CA . ASP A 1 240 ? 24.618 -4.261 9.071 1.00 85.88 240 ASP A CA 1
ATOM 1908 C C . ASP A 1 240 ? 25.304 -4.330 10.436 1.00 85.88 240 ASP A C 1
ATOM 1910 O O . ASP A 1 240 ? 26.299 -5.040 10.568 1.00 85.88 240 ASP A O 1
ATOM 1914 N N . TYR A 1 241 ? 24.800 -3.630 11.458 1.00 85.06 241 TYR A N 1
ATOM 1915 C CA . TYR A 1 241 ? 25.391 -3.685 12.799 1.00 85.06 241 TYR A CA 1
ATOM 1916 C C . TYR A 1 241 ? 25.230 -5.068 13.404 1.00 85.06 241 TYR A C 1
ATOM 1918 O O . TYR A 1 241 ? 26.203 -5.631 13.896 1.00 85.06 241 TYR A O 1
ATOM 1926 N N . LEU A 1 242 ? 24.022 -5.631 13.327 1.00 84.19 242 LEU A N 1
ATOM 1927 C CA . LEU A 1 242 ? 23.765 -6.970 13.845 1.00 84.19 242 LEU A CA 1
ATOM 1928 C C . LEU A 1 242 ? 24.488 -8.045 13.023 1.00 84.19 242 LEU A C 1
ATOM 1930 O O . LEU A 1 242 ? 24.947 -9.057 13.557 1.00 84.19 242 LEU A O 1
ATOM 1934 N N . HIS A 1 243 ? 24.634 -7.817 11.716 1.00 85.25 243 HIS A N 1
ATOM 1935 C CA . HIS A 1 243 ? 25.445 -8.686 10.884 1.00 85.25 243 HIS A CA 1
ATOM 1936 C C . HIS A 1 243 ? 26.911 -8.686 11.323 1.00 85.25 243 HIS A C 1
ATOM 1938 O O . HIS A 1 243 ? 27.435 -9.760 11.620 1.00 85.25 243 HIS A O 1
ATOM 1944 N N . LYS A 1 244 ? 27.525 -7.499 11.433 1.00 85.88 244 LYS A N 1
ATOM 1945 C CA . LYS A 1 244 ? 28.934 -7.305 11.811 1.00 85.88 244 LYS A CA 1
ATOM 1946 C C . LYS A 1 244 ? 29.240 -7.705 13.253 1.00 85.88 244 LYS A C 1
ATOM 1948 O O . LYS A 1 244 ? 30.356 -8.127 13.528 1.00 85.88 244 LYS A O 1
ATOM 1953 N N . SER A 1 245 ? 28.272 -7.606 14.165 1.00 84.62 245 SER A N 1
ATOM 1954 C CA . SER A 1 245 ? 28.431 -8.048 15.555 1.00 84.62 245 SER A CA 1
ATOM 1955 C C . SER A 1 245 ? 28.291 -9.561 15.740 1.00 84.62 245 SER A C 1
ATOM 1957 O O . SER A 1 245 ? 28.297 -10.031 16.874 1.00 84.62 245 SER A O 1
ATOM 1959 N N . ASN A 1 246 ? 28.141 -10.331 14.653 1.00 81.81 246 ASN A N 1
ATOM 1960 C CA . ASN A 1 246 ? 27.862 -11.767 14.691 1.00 81.81 246 ASN A CA 1
ATOM 1961 C C . ASN A 1 246 ? 26.619 -12.139 15.520 1.00 81.81 246 ASN A C 1
ATOM 1963 O O . ASN A 1 246 ? 26.508 -13.265 15.985 1.00 81.81 246 ASN A O 1
ATOM 1967 N N . SER A 1 247 ? 25.648 -11.227 15.645 1.00 82.06 247 SER A N 1
ATOM 1968 C CA . SER A 1 247 ? 24.340 -11.538 16.232 1.00 82.06 247 SER A CA 1
ATOM 1969 C C . SER A 1 247 ? 23.633 -12.629 15.425 1.00 82.06 247 SER A C 1
ATOM 1971 O O . SER A 1 247 ? 23.676 -12.593 14.193 1.00 82.06 247 SER A O 1
ATOM 1973 N N . ASP A 1 248 ? 22.912 -13.535 16.085 1.00 81.56 248 ASP A N 1
ATOM 1974 C CA . ASP A 1 248 ? 22.032 -14.508 15.414 1.00 81.56 248 ASP A CA 1
ATOM 1975 C C . ASP A 1 248 ? 20.913 -13.818 14.612 1.00 81.56 248 ASP A C 1
ATOM 1977 O O . ASP A 1 248 ? 20.376 -14.355 13.643 1.00 81.56 248 ASP A O 1
ATOM 1981 N N . TRP A 1 249 ? 20.592 -12.575 14.974 1.00 79.50 249 TRP A N 1
ATOM 1982 C CA . TRP A 1 249 ? 19.586 -11.754 14.315 1.00 79.50 249 TRP A CA 1
ATOM 1983 C C . TRP A 1 249 ? 20.241 -10.896 13.238 1.00 79.50 249 TRP A C 1
ATOM 1985 O O . TRP A 1 249 ? 21.041 -10.027 13.555 1.00 79.50 249 TRP A O 1
ATOM 1995 N N . LYS A 1 250 ? 19.901 -11.101 11.961 1.00 86.44 250 LYS A N 1
ATOM 1996 C CA . LYS A 1 250 ? 20.445 -10.302 10.838 1.00 86.44 250 LYS A CA 1
ATOM 1997 C C . LYS A 1 250 ? 19.479 -9.247 10.293 1.00 86.44 250 LYS A C 1
ATOM 1999 O O . LYS A 1 250 ? 19.866 -8.389 9.503 1.00 86.44 250 LYS A O 1
ATOM 2004 N N . TYR A 1 251 ? 18.229 -9.292 10.742 1.00 89.94 251 TYR A N 1
ATOM 2005 C CA . TYR A 1 251 ? 17.159 -8.413 10.291 1.00 89.94 251 TYR A CA 1
ATOM 2006 C C . TYR A 1 251 ? 16.528 -7.682 11.469 1.00 89.94 251 TYR A C 1
ATOM 2008 O O . TYR A 1 251 ? 16.499 -8.179 12.593 1.00 89.94 251 TYR A O 1
ATOM 2016 N N . THR A 1 252 ? 15.991 -6.503 11.183 1.00 90.69 252 THR A N 1
ATOM 2017 C CA . THR A 1 252 ? 15.206 -5.698 12.120 1.00 90.69 252 THR A CA 1
ATOM 2018 C C . THR A 1 252 ? 13.863 -5.347 11.510 1.00 90.69 252 THR A C 1
ATOM 2020 O O . THR A 1 252 ? 13.749 -5.192 10.294 1.00 90.69 252 THR A O 1
ATOM 2023 N N . ILE A 1 253 ? 12.844 -5.206 12.353 1.00 93.06 253 ILE A N 1
ATOM 2024 C CA . ILE A 1 253 ? 11.522 -4.754 11.924 1.00 93.06 253 ILE A CA 1
ATOM 2025 C C . ILE A 1 253 ? 11.526 -3.230 11.918 1.00 93.06 253 ILE A C 1
ATOM 2027 O O . ILE A 1 253 ? 11.748 -2.595 12.946 1.00 93.06 253 ILE A O 1
ATOM 2031 N N . TRP A 1 254 ? 11.280 -2.656 10.751 1.00 92.25 254 TRP A N 1
ATOM 2032 C CA . TRP A 1 254 ? 11.174 -1.225 10.526 1.00 92.25 254 TRP A CA 1
ATOM 2033 C C . TRP A 1 254 ? 9.714 -0.831 10.452 1.00 92.25 254 TRP A C 1
ATOM 2035 O O . TRP A 1 254 ? 8.976 -1.382 9.641 1.00 92.25 254 TRP A O 1
ATOM 2045 N N . VAL A 1 255 ? 9.320 0.145 11.258 1.00 93.06 255 VAL A N 1
ATOM 2046 C CA . VAL A 1 255 ? 7.972 0.699 11.308 1.00 93.06 255 VAL A CA 1
ATOM 2047 C C . VAL A 1 255 ? 8.024 2.176 10.949 1.00 93.06 255 VAL A C 1
ATOM 2049 O O . VAL A 1 255 ? 8.886 2.913 11.428 1.00 93.06 255 VAL A O 1
ATOM 2052 N N . GLY A 1 256 ? 7.112 2.621 10.095 1.00 90.31 256 GLY A N 1
ATOM 2053 C CA . GLY A 1 256 ? 7.051 4.026 9.726 1.00 90.31 256 GLY A CA 1
ATOM 2054 C C . GLY A 1 256 ? 6.128 4.326 8.558 1.00 90.31 256 GLY A C 1
ATOM 2055 O O . GLY A 1 256 ? 5.342 3.488 8.110 1.00 90.31 256 GLY A O 1
ATOM 2056 N N . SER A 1 257 ? 6.241 5.556 8.076 1.00 87.00 257 SER A N 1
ATOM 2057 C CA . SER A 1 257 ? 5.380 6.191 7.093 1.00 87.00 257 SER A CA 1
ATOM 2058 C C . SER A 1 257 ? 5.236 5.333 5.847 1.00 87.00 257 SER A C 1
ATOM 2060 O O . SER A 1 257 ? 6.240 4.986 5.216 1.00 87.00 257 SER A O 1
ATOM 2062 N N . SER A 1 258 ? 4.005 5.008 5.465 1.00 75.88 258 SER A N 1
ATOM 2063 C CA . SER A 1 258 ? 3.777 4.237 4.250 1.00 75.88 258 SER A CA 1
ATOM 2064 C C . SER A 1 258 ? 3.911 5.162 3.032 1.00 75.88 258 SER A C 1
ATOM 2066 O O . SER A 1 258 ? 3.366 6.258 3.002 1.00 75.88 258 SER A O 1
ATOM 2068 N N . SER A 1 259 ? 4.686 4.769 2.021 1.00 53.59 259 SER A N 1
ATOM 2069 C CA . SER A 1 259 ? 4.798 5.554 0.779 1.00 53.59 259 SER A CA 1
ATOM 2070 C C . SER A 1 259 ? 3.680 5.241 -0.218 1.00 53.59 259 SER A C 1
ATOM 2072 O O . SER A 1 259 ? 3.397 6.058 -1.090 1.00 53.59 259 SER A O 1
ATOM 2074 N N . ARG A 1 260 ? 3.047 4.064 -0.104 1.00 51.62 260 ARG A N 1
ATOM 2075 C CA . ARG A 1 260 ? 2.107 3.543 -1.109 1.00 51.62 260 ARG A CA 1
ATOM 2076 C C . ARG A 1 260 ? 0.689 4.073 -0.980 1.00 51.62 260 ARG A C 1
ATOM 2078 O O . ARG A 1 260 ? 0.097 4.339 -2.017 1.00 51.62 260 ARG A O 1
ATOM 2085 N N . GLY A 1 261 ? 0.200 4.321 0.238 1.00 46.19 261 GLY A N 1
ATOM 2086 C CA . GLY A 1 261 ? -1.068 5.033 0.413 1.00 46.19 261 GLY A CA 1
ATOM 2087 C C . GLY A 1 261 ? -1.019 6.391 -0.283 1.00 46.19 261 GLY A C 1
ATOM 2088 O O . GLY A 1 261 ? -1.973 6.784 -0.918 1.00 46.19 261 GLY A O 1
ATOM 2089 N N . VAL A 1 262 ? 0.143 7.048 -0.281 1.00 47.16 262 VAL A N 1
ATOM 2090 C CA . VAL A 1 262 ? 0.319 8.427 -0.749 1.00 47.16 262 VAL A CA 1
ATOM 2091 C C . VAL A 1 262 ? 0.831 8.531 -2.205 1.00 47.16 262 VAL A C 1
ATOM 2093 O O . VAL A 1 262 ? 0.874 9.619 -2.774 1.00 47.16 262 VAL A O 1
ATOM 2096 N N . GLY A 1 263 ? 1.195 7.416 -2.850 1.00 43.59 263 GLY A N 1
ATOM 2097 C CA . GLY A 1 263 ? 1.818 7.400 -4.186 1.00 43.59 263 GLY A CA 1
ATOM 2098 C C . GLY A 1 263 ? 0.875 7.783 -5.333 1.00 43.59 263 GLY A C 1
ATOM 2099 O O . GLY A 1 263 ? 1.212 8.653 -6.128 1.00 43.59 263 GLY A O 1
ATOM 2100 N N . ILE A 1 264 ? -0.332 7.205 -5.365 1.00 44.91 264 ILE A N 1
ATOM 2101 C CA . ILE A 1 264 ? -1.421 7.602 -6.289 1.00 44.91 264 ILE A CA 1
ATOM 2102 C C . ILE A 1 264 ? -1.988 8.990 -5.930 1.00 44.91 264 ILE A C 1
ATOM 2104 O O . ILE A 1 264 ? -2.576 9.681 -6.757 1.00 44.91 264 ILE A O 1
ATOM 2108 N N . ILE A 1 265 ? -1.773 9.422 -4.689 1.00 50.59 265 ILE A N 1
ATOM 2109 C CA . ILE A 1 265 ? -2.391 10.597 -4.072 1.00 50.59 265 ILE A CA 1
ATOM 2110 C C . ILE A 1 265 ? -1.573 11.879 -4.291 1.00 50.59 265 ILE A C 1
ATOM 2112 O O . ILE A 1 265 ? -2.153 12.955 -4.436 1.00 50.59 265 ILE A O 1
ATOM 2116 N N . ARG A 1 266 ? -0.233 11.801 -4.340 1.00 53.25 266 ARG A N 1
ATOM 2117 C CA . ARG A 1 266 ? 0.648 12.989 -4.399 1.00 53.25 266 ARG A CA 1
ATOM 2118 C C . ARG A 1 266 ? 0.360 13.904 -5.584 1.00 53.25 266 ARG A C 1
ATOM 2120 O O . ARG A 1 266 ? 0.342 15.116 -5.401 1.00 53.25 266 ARG A O 1
ATOM 2127 N N . TYR A 1 267 ? 0.106 13.341 -6.762 1.00 52.47 267 TYR A N 1
ATOM 2128 C CA . TYR A 1 267 ? -0.196 14.128 -7.962 1.00 52.47 267 TYR A CA 1
ATOM 2129 C C . TYR A 1 267 ? -1.649 14.634 -7.985 1.00 52.47 267 TYR A C 1
ATOM 2131 O O . TYR A 1 267 ? -1.919 15.731 -8.474 1.00 52.47 267 TYR A O 1
ATOM 2139 N N . ASN A 1 268 ? -2.578 13.886 -7.382 1.00 53.81 268 ASN A N 1
ATOM 2140 C CA . ASN A 1 268 ? -4.017 14.164 -7.452 1.00 53.81 268 ASN A CA 1
ATOM 2141 C C . ASN A 1 268 ? -4.534 15.124 -6.390 1.00 53.81 268 ASN A C 1
ATOM 2143 O O . ASN A 1 268 ? -5.559 15.769 -6.587 1.00 53.81 268 ASN A O 1
ATOM 2147 N N . LEU A 1 269 ? -3.839 15.242 -5.264 1.00 60.31 269 LEU A N 1
ATOM 2148 C CA . LEU A 1 269 ? -4.265 16.136 -4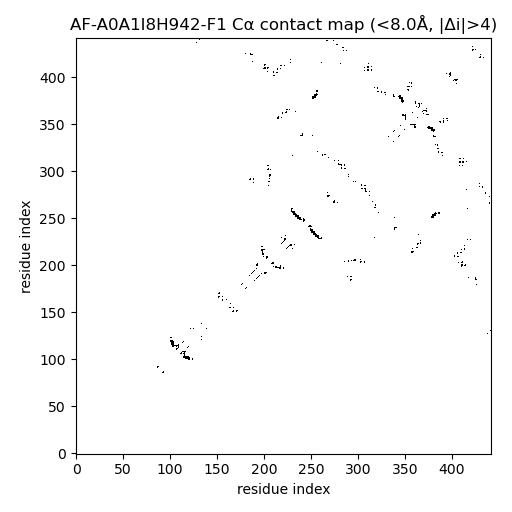.192 1.00 60.31 269 LEU A CA 1
ATOM 2149 C C . LEU A 1 269 ? -3.588 17.505 -4.222 1.00 60.31 269 LEU A C 1
ATOM 2151 O O . LEU A 1 269 ? -4.032 18.389 -3.493 1.00 60.31 269 LEU A O 1
ATOM 2155 N N . TYR A 1 270 ? -2.564 17.710 -5.055 1.00 60.97 270 TYR A N 1
ATOM 2156 C CA . TYR A 1 270 ? -1.873 19.002 -5.136 1.00 60.97 270 TYR A CA 1
ATOM 2157 C C . TYR A 1 270 ? -2.717 20.079 -5.839 1.00 60.97 270 TYR A C 1
ATOM 2159 O O . TYR A 1 270 ? -2.645 21.255 -5.488 1.00 60.97 270 TYR A O 1
ATOM 2167 N N . TYR A 1 271 ? -3.567 19.679 -6.792 1.00 63.47 271 TYR A N 1
ATOM 2168 C CA . TYR A 1 271 ? -4.421 20.584 -7.563 1.00 63.47 271 TYR A CA 1
ATOM 2169 C C . TYR A 1 271 ? -5.900 20.368 -7.234 1.00 63.47 271 TYR A C 1
ATOM 2171 O O . TYR A 1 271 ? -6.404 19.251 -7.322 1.00 63.47 271 TYR A O 1
ATOM 2179 N N . SER A 1 272 ? -6.628 21.446 -6.920 1.00 67.19 272 SER A N 1
ATOM 2180 C CA . SER A 1 272 ? -8.056 21.393 -6.550 1.00 67.19 272 SER A CA 1
ATOM 2181 C C . SER A 1 272 ? -8.926 20.682 -7.595 1.00 67.19 272 SER A C 1
ATOM 2183 O O . SER A 1 272 ? -9.776 19.871 -7.244 1.00 67.19 272 SER A O 1
ATOM 2185 N N . ARG A 1 273 ? -8.652 20.896 -8.889 1.00 69.81 273 ARG A N 1
ATOM 2186 C CA . ARG A 1 273 ? -9.351 20.213 -9.991 1.00 69.81 273 ARG A CA 1
ATOM 2187 C C . ARG A 1 273 ? -9.207 18.687 -9.933 1.00 69.81 273 ARG A C 1
ATOM 2189 O O . ARG A 1 273 ? -10.145 17.978 -10.284 1.00 69.81 273 ARG A O 1
ATOM 2196 N N . HIS A 1 274 ? -8.053 18.176 -9.508 1.00 78.94 274 HIS A N 1
ATOM 2197 C CA . HIS A 1 274 ? -7.805 16.735 -9.424 1.00 78.94 274 HIS A CA 1
ATOM 2198 C C . HIS A 1 274 ? -8.483 16.125 -8.188 1.00 78.94 274 HIS A C 1
ATOM 2200 O O . HIS A 1 274 ? -8.943 14.987 -8.252 1.00 78.94 274 HIS A O 1
ATOM 2206 N N . GLN A 1 275 ? -8.656 16.902 -7.112 1.00 82.50 275 GLN A N 1
ATOM 2207 C CA . GLN A 1 275 ? -9.397 16.478 -5.919 1.00 82.50 275 GLN A CA 1
ATOM 2208 C C . GLN A 1 275 ? -10.872 16.191 -6.232 1.00 82.50 275 GLN A C 1
ATOM 2210 O O . GLN A 1 275 ? -11.400 15.170 -5.795 1.00 82.50 275 GLN A O 1
ATOM 2215 N N . ASP A 1 276 ? -11.528 17.043 -7.027 1.00 85.44 276 ASP A N 1
ATOM 2216 C CA . ASP A 1 276 ? -12.933 16.849 -7.415 1.00 85.44 276 ASP A CA 1
ATOM 2217 C C . ASP A 1 276 ? -13.127 15.613 -8.302 1.00 85.44 276 ASP A C 1
ATOM 2219 O O . ASP A 1 276 ? -14.081 14.848 -8.124 1.00 85.44 276 ASP A O 1
ATOM 2223 N N . ILE A 1 277 ? -12.209 15.398 -9.251 1.00 86.88 277 ILE A N 1
ATOM 2224 C CA . ILE A 1 277 ? -12.209 14.219 -10.127 1.00 86.88 277 ILE A CA 1
ATOM 2225 C C . ILE A 1 277 ? -11.999 12.957 -9.290 1.00 86.88 277 ILE A C 1
ATOM 2227 O O . ILE A 1 277 ? -12.760 11.998 -9.416 1.00 86.88 277 ILE A O 1
ATOM 2231 N N . TYR A 1 278 ? -11.015 12.977 -8.393 1.00 87.06 278 TYR A N 1
ATOM 2232 C CA . TYR A 1 278 ? -10.726 11.863 -7.506 1.00 87.06 278 TYR A CA 1
ATOM 2233 C C . TYR A 1 278 ? -11.902 11.550 -6.573 1.00 87.06 278 TYR A C 1
ATOM 2235 O O . TYR A 1 278 ? -12.324 10.401 -6.473 1.00 87.06 278 TYR A O 1
ATOM 2243 N N . LYS A 1 279 ? -12.517 12.567 -5.958 1.00 90.81 279 LYS A N 1
ATOM 2244 C CA . LYS A 1 279 ? -13.704 12.382 -5.115 1.00 90.81 279 LYS A CA 1
ATOM 2245 C C . LYS A 1 279 ? -14.856 11.758 -5.899 1.00 90.81 279 LYS A C 1
ATOM 2247 O O . LYS A 1 279 ? -15.505 10.845 -5.395 1.00 90.81 279 LYS A O 1
ATOM 2252 N N . ARG A 1 280 ? -15.109 12.212 -7.133 1.00 91.75 280 ARG A N 1
ATOM 2253 C CA . ARG A 1 280 ? -16.123 11.602 -8.010 1.00 91.75 280 ARG A CA 1
ATOM 2254 C C . ARG A 1 280 ? -15.807 10.137 -8.291 1.00 91.75 280 ARG A C 1
ATOM 2256 O O . ARG A 1 280 ? -16.694 9.302 -8.177 1.00 91.75 280 ARG A O 1
ATOM 2263 N N . PHE A 1 281 ? -14.553 9.826 -8.586 1.00 92.38 281 PHE A N 1
ATOM 2264 C CA . PHE A 1 281 ? -14.102 8.458 -8.798 1.00 92.38 281 PHE A CA 1
ATOM 2265 C C . PHE A 1 281 ? -14.342 7.561 -7.565 1.00 92.38 281 PHE A C 1
ATOM 2267 O O . PHE A 1 281 ? -14.922 6.483 -7.697 1.00 92.38 281 PHE A O 1
ATOM 2274 N N . VAL A 1 282 ? -14.004 8.031 -6.358 1.00 93.81 282 VAL A N 1
ATOM 2275 C CA . VAL A 1 282 ? -14.290 7.306 -5.104 1.00 93.81 282 VAL A CA 1
ATOM 2276 C C . VAL A 1 282 ? -15.794 7.052 -4.943 1.00 93.81 282 VAL A C 1
ATOM 2278 O O . VAL A 1 282 ? -16.189 5.958 -4.540 1.00 93.81 282 VAL A O 1
ATOM 2281 N N . LYS A 1 283 ? -16.646 8.030 -5.290 1.00 96.94 283 LYS A N 1
ATOM 2282 C CA . LYS A 1 283 ? -18.111 7.868 -5.256 1.00 96.94 283 LYS A CA 1
ATOM 2283 C C . LYS A 1 283 ? -18.592 6.776 -6.207 1.00 96.94 283 LYS A C 1
ATOM 2285 O O . LYS A 1 283 ? -19.376 5.932 -5.791 1.00 96.94 283 LYS A O 1
ATOM 2290 N N . GLU A 1 284 ? -18.101 6.764 -7.444 1.00 95.56 284 GLU A N 1
ATOM 2291 C CA . GLU A 1 284 ? -18.483 5.759 -8.443 1.00 95.56 284 GLU A CA 1
ATOM 2292 C C . GLU A 1 284 ? -18.128 4.342 -7.970 1.00 95.56 284 GLU A C 1
ATOM 2294 O O . GLU A 1 284 ? -18.953 3.436 -8.042 1.00 95.56 284 GLU A O 1
ATOM 2299 N N . VAL A 1 285 ? -16.933 4.143 -7.408 1.00 94.94 285 VAL A N 1
ATOM 2300 C CA . VAL A 1 285 ? -16.539 2.839 -6.849 1.00 94.94 285 VAL A CA 1
ATOM 2301 C C . VAL A 1 285 ? -17.381 2.472 -5.621 1.00 94.94 285 VAL A C 1
ATOM 2303 O O . VAL A 1 285 ? -17.783 1.317 -5.476 1.00 94.94 285 VAL A O 1
ATOM 2306 N N . ALA A 1 286 ? -17.689 3.435 -4.750 1.00 96.81 286 ALA A N 1
ATOM 2307 C CA . ALA A 1 286 ? -18.550 3.224 -3.587 1.00 96.81 286 ALA A CA 1
ATOM 2308 C C . ALA A 1 286 ? -19.975 2.795 -3.987 1.00 96.81 286 ALA A C 1
ATOM 2310 O O . ALA A 1 286 ? -20.534 1.883 -3.378 1.00 96.81 286 ALA A O 1
ATOM 2311 N N . GLU A 1 287 ? -20.545 3.392 -5.036 1.00 96.38 287 GLU A N 1
ATOM 2312 C CA . GLU A 1 287 ? -21.844 3.000 -5.596 1.00 96.38 287 GLU A CA 1
ATOM 2313 C C . GLU A 1 287 ? -21.829 1.562 -6.119 1.00 96.38 287 GLU A C 1
ATOM 2315 O O . GLU A 1 287 ? -22.748 0.796 -5.821 1.00 96.38 287 GLU A O 1
ATOM 2320 N N . LEU A 1 288 ? -20.764 1.168 -6.830 1.00 94.88 288 LEU A N 1
ATOM 2321 C CA . LEU A 1 288 ? -20.587 -0.211 -7.288 1.00 94.88 288 LEU A CA 1
ATOM 2322 C C . LEU A 1 288 ? -20.504 -1.185 -6.107 1.00 94.88 288 LEU A C 1
ATOM 2324 O O . LEU A 1 288 ? -21.162 -2.220 -6.117 1.00 94.88 288 LEU A O 1
ATOM 2328 N N . LEU A 1 289 ? -19.734 -0.856 -5.062 1.00 95.12 289 LEU A N 1
ATOM 2329 C CA . LEU A 1 289 ? -19.623 -1.690 -3.858 1.00 95.12 289 LEU A CA 1
ATOM 2330 C C . LEU A 1 289 ? -20.970 -1.867 -3.144 1.00 95.12 289 LEU A C 1
ATOM 2332 O O . LEU A 1 289 ? -21.292 -2.978 -2.726 1.00 95.12 289 LEU A O 1
ATOM 2336 N N . ILE A 1 290 ? -21.776 -0.806 -3.026 1.00 95.44 290 ILE A N 1
ATOM 2337 C CA . ILE A 1 290 ? -23.123 -0.902 -2.443 1.00 95.44 290 ILE A CA 1
ATOM 2338 C C . ILE A 1 290 ? -24.018 -1.785 -3.316 1.00 95.44 290 ILE A C 1
ATOM 2340 O O . ILE A 1 290 ? -24.646 -2.707 -2.795 1.00 95.44 290 ILE A O 1
ATOM 2344 N N . ARG A 1 291 ? -24.036 -1.563 -4.635 1.00 93.69 291 ARG A N 1
ATOM 2345 C CA . ARG A 1 291 ? -24.813 -2.374 -5.585 1.00 93.69 291 ARG A CA 1
ATOM 2346 C C . ARG A 1 291 ? -24.461 -3.859 -5.471 1.00 93.69 291 ARG A C 1
ATOM 2348 O O . ARG A 1 291 ? -25.349 -4.691 -5.288 1.00 93.69 291 ARG A O 1
ATOM 2355 N N . ASP A 1 292 ? -23.174 -4.183 -5.523 1.00 92.62 292 ASP A N 1
ATOM 2356 C CA . ASP A 1 292 ? -22.674 -5.559 -5.498 1.00 92.62 292 ASP A CA 1
ATOM 2357 C C . ASP A 1 292 ? -22.855 -6.223 -4.124 1.00 92.62 292 ASP A C 1
ATOM 2359 O O . ASP A 1 292 ? -22.963 -7.447 -4.035 1.00 92.62 292 ASP A O 1
ATOM 2363 N N . SER A 1 293 ? -22.953 -5.432 -3.048 1.00 92.50 293 SER A N 1
ATOM 2364 C CA . SER A 1 293 ? -23.276 -5.942 -1.711 1.00 92.50 293 SER A CA 1
ATOM 2365 C C . SER A 1 293 ? -24.701 -6.477 -1.580 1.00 92.50 293 SER A C 1
ATOM 2367 O O . SER A 1 293 ? -24.985 -7.213 -0.633 1.00 92.50 293 SER A O 1
ATOM 2369 N N . LYS A 1 294 ? -25.601 -6.094 -2.499 1.00 91.75 294 LYS A N 1
ATOM 2370 C CA . LYS A 1 294 ? -27.043 -6.394 -2.456 1.00 91.75 294 LYS A CA 1
ATOM 2371 C C . LYS A 1 294 ? -27.721 -5.924 -1.157 1.00 91.75 294 LYS A C 1
ATOM 2373 O O . LYS A 1 294 ? -28.823 -6.366 -0.834 1.00 91.75 294 LYS A O 1
ATOM 2378 N N . MET A 1 295 ? -27.078 -5.030 -0.402 1.00 90.12 295 MET A N 1
ATOM 2379 C CA . MET A 1 295 ? -27.636 -4.447 0.810 1.00 90.12 295 MET A CA 1
ATOM 2380 C C . MET A 1 295 ? -28.533 -3.258 0.487 1.00 90.12 295 MET A C 1
ATOM 2382 O O . MET A 1 295 ? -28.217 -2.426 -0.358 1.00 90.12 295 MET A O 1
ATOM 2386 N N . ASN A 1 296 ? -29.638 -3.148 1.221 1.00 92.81 296 ASN A N 1
ATOM 2387 C CA . ASN A 1 296 ? -30.476 -1.961 1.182 1.00 92.81 296 ASN A CA 1
ATOM 2388 C C . ASN A 1 296 ? -29.880 -0.889 2.104 1.00 92.81 296 ASN A C 1
ATOM 2390 O O . ASN A 1 296 ? -29.962 -1.018 3.326 1.00 92.81 296 ASN A O 1
ATOM 2394 N N . VAL A 1 297 ? -29.267 0.143 1.519 1.00 95.19 297 VAL A N 1
ATOM 2395 C CA . VAL A 1 297 ? -28.612 1.236 2.251 1.00 95.19 297 VAL A CA 1
ATOM 2396 C C . VAL A 1 297 ? -29.512 2.480 2.238 1.00 95.19 297 VAL A C 1
ATOM 2398 O O . VAL A 1 297 ? -29.671 3.112 1.189 1.00 95.19 297 VAL A O 1
ATOM 2401 N N . PRO A 1 298 ? -30.098 2.881 3.383 1.00 93.06 298 PRO A N 1
ATOM 2402 C CA . PRO A 1 298 ? -30.893 4.103 3.467 1.00 93.06 298 PRO A CA 1
ATOM 2403 C C . PRO A 1 298 ? -30.056 5.343 3.137 1.00 93.06 298 PRO A C 1
ATOM 2405 O O . PRO A 1 298 ? -28.897 5.437 3.535 1.00 93.06 298 PRO A O 1
ATOM 2408 N N . ASN A 1 299 ? -30.653 6.320 2.446 1.00 94.94 299 ASN A N 1
ATOM 2409 C CA . ASN A 1 299 ? -29.984 7.566 2.049 1.00 94.94 299 ASN A CA 1
ATOM 2410 C C . ASN A 1 299 ? -28.646 7.332 1.317 1.00 94.94 299 ASN A C 1
ATOM 2412 O O . ASN A 1 299 ? -27.680 8.064 1.537 1.00 94.94 299 ASN A O 1
ATOM 2416 N N . GLN A 1 300 ? -28.592 6.328 0.430 1.00 96.25 300 GLN A N 1
ATOM 2417 C CA . GLN A 1 300 ? -27.378 5.908 -0.283 1.00 96.25 300 GLN A CA 1
ATOM 2418 C C . GLN A 1 300 ? -26.571 7.079 -0.866 1.00 96.25 300 GLN A C 1
ATOM 2420 O O . GLN A 1 300 ? -25.356 7.117 -0.700 1.00 96.25 300 GLN A O 1
ATOM 2425 N N . ALA A 1 301 ? -27.224 8.067 -1.487 1.00 97.00 301 ALA A N 1
ATOM 2426 C CA . ALA A 1 301 ? -26.540 9.235 -2.046 1.00 97.00 301 ALA A CA 1
ATOM 2427 C C . ALA A 1 301 ? -25.733 10.018 -0.991 1.00 97.00 301 ALA A C 1
ATOM 2429 O O . ALA A 1 301 ? -24.603 10.431 -1.251 1.00 97.00 301 ALA A O 1
ATOM 2430 N N . GLN A 1 302 ? -26.279 10.183 0.218 1.00 97.56 302 GLN A N 1
ATOM 2431 C CA . GLN A 1 302 ? -25.590 10.842 1.328 1.00 97.56 302 GLN A CA 1
ATOM 2432 C C . GLN A 1 302 ? -24.463 9.969 1.890 1.00 97.56 302 GLN A C 1
ATOM 2434 O O . GLN A 1 302 ? -23.400 10.494 2.226 1.00 97.56 302 GLN A O 1
ATOM 2439 N N . VAL A 1 303 ? -24.675 8.651 1.977 1.00 98.00 303 VAL A N 1
ATOM 2440 C CA . VAL A 1 303 ? -23.652 7.691 2.424 1.00 98.00 303 VAL A CA 1
ATOM 2441 C C . VAL A 1 303 ? -22.448 7.721 1.485 1.00 98.00 303 VAL A C 1
ATOM 2443 O O . VAL A 1 303 ? -21.322 7.886 1.946 1.00 98.00 303 VAL A O 1
ATOM 2446 N N . VAL A 1 304 ? -22.681 7.649 0.174 1.00 98.31 304 VAL A N 1
ATOM 2447 C CA . VAL A 1 304 ? -21.641 7.715 -0.865 1.00 98.31 304 VAL A CA 1
ATOM 2448 C C . VAL A 1 304 ? -20.894 9.051 -0.822 1.00 98.31 304 VAL A C 1
ATOM 2450 O O . VAL A 1 304 ? -19.663 9.075 -0.829 1.00 98.31 304 VAL A O 1
ATOM 2453 N N . GLU A 1 305 ? -21.618 10.170 -0.727 1.00 98.12 305 GLU A N 1
ATOM 2454 C CA . GLU A 1 305 ? -21.018 11.508 -0.641 1.00 98.12 305 GLU A CA 1
ATOM 2455 C C . GLU A 1 305 ? -20.128 11.660 0.599 1.00 98.12 305 GLU A C 1
ATOM 2457 O O . GLU A 1 305 ? -19.019 12.198 0.531 1.00 98.12 305 GLU A O 1
ATOM 2462 N N . THR A 1 306 ? -20.604 11.157 1.736 1.00 98.38 306 THR A N 1
ATOM 2463 C CA . THR A 1 306 ? -19.885 11.221 3.007 1.00 98.38 306 THR A CA 1
ATOM 2464 C C . THR A 1 306 ? -18.674 10.292 3.004 1.00 98.38 306 THR A C 1
ATOM 2466 O O . THR A 1 306 ? -17.599 10.710 3.427 1.00 98.38 306 THR A O 1
ATOM 2469 N N . PHE A 1 307 ? -18.814 9.073 2.474 1.00 98.56 307 PHE A N 1
ATOM 2470 C CA . PHE A 1 307 ? -17.718 8.119 2.314 1.00 98.56 307 PHE A CA 1
ATOM 2471 C C . PHE A 1 307 ? -16.573 8.736 1.506 1.00 98.56 307 PHE A C 1
ATOM 2473 O O . PHE A 1 307 ? -15.443 8.799 1.987 1.00 98.56 307 PHE A O 1
ATOM 2480 N N . ALA A 1 308 ? -16.869 9.278 0.321 1.00 97.00 308 ALA A N 1
ATOM 2481 C CA . ALA A 1 308 ? -15.854 9.893 -0.529 1.00 97.00 308 ALA A CA 1
ATOM 2482 C C . ALA A 1 308 ? -15.235 11.155 0.095 1.00 97.00 308 ALA A C 1
ATOM 2484 O O . ALA A 1 308 ? -14.035 11.391 -0.040 1.00 97.00 308 ALA A O 1
ATOM 2485 N N . SER A 1 309 ? -16.032 11.956 0.811 1.00 97.12 309 SER A N 1
ATOM 2486 C CA . SER A 1 309 ? -15.532 13.139 1.526 1.00 97.12 309 SER A CA 1
ATOM 2487 C C . SER A 1 309 ? -14.601 12.772 2.681 1.00 97.12 309 SER A C 1
ATOM 2489 O O . SER A 1 309 ? -13.606 13.457 2.903 1.00 97.12 309 SER A O 1
ATOM 2491 N N . ASP A 1 310 ? -14.899 11.700 3.414 1.00 97.44 310 ASP A N 1
ATOM 2492 C CA . ASP A 1 310 ? -14.032 11.210 4.483 1.00 97.44 310 ASP A CA 1
ATOM 2493 C C . ASP A 1 310 ? -12.710 10.672 3.947 1.00 97.44 310 ASP A C 1
ATOM 2495 O O . ASP A 1 310 ? -11.666 10.992 4.510 1.00 97.44 310 ASP A O 1
ATOM 2499 N N . VAL A 1 311 ? -12.759 9.877 2.872 1.00 94.31 311 VAL A N 1
ATOM 2500 C CA . VAL A 1 311 ? -11.567 9.349 2.195 1.00 94.31 311 VAL A CA 1
ATOM 2501 C C . VAL A 1 311 ? -10.657 10.504 1.790 1.00 94.31 311 VAL A C 1
ATOM 2503 O O . VAL A 1 311 ? -9.509 10.555 2.229 1.00 94.31 311 VAL A O 1
ATOM 2506 N N . LEU A 1 312 ? -11.198 11.477 1.049 1.00 91.44 312 LEU A N 1
ATOM 2507 C CA . LEU A 1 312 ? -10.449 12.653 0.613 1.00 91.44 312 LEU A CA 1
ATOM 2508 C C . LEU A 1 312 ? -9.871 13.431 1.804 1.00 91.44 312 LEU A C 1
ATOM 2510 O O . LEU A 1 312 ? -8.699 13.799 1.787 1.00 91.44 312 LEU A O 1
ATOM 2514 N N . TYR A 1 313 ? -10.668 13.650 2.853 1.00 93.31 313 TYR A N 1
ATOM 2515 C CA . TYR A 1 313 ? -10.222 14.359 4.051 1.00 93.31 313 TYR A CA 1
ATOM 2516 C C . TYR A 1 313 ? -9.035 13.658 4.721 1.00 93.31 313 TYR A C 1
ATOM 2518 O O . TYR A 1 313 ? -8.018 14.299 4.984 1.00 93.31 313 TYR A O 1
ATOM 2526 N N . VAL A 1 314 ? -9.137 12.352 4.994 1.00 92.81 314 VAL A N 1
ATOM 2527 C CA . VAL A 1 314 ? -8.066 11.602 5.671 1.00 92.81 314 VAL A CA 1
ATOM 2528 C C . VAL A 1 314 ? -6.800 11.596 4.817 1.00 92.81 314 VAL A C 1
ATOM 2530 O O . VAL A 1 314 ? -5.713 11.848 5.333 1.00 92.81 314 VAL A O 1
ATOM 2533 N N . GLU A 1 315 ? -6.929 11.390 3.510 1.00 89.12 315 GLU A N 1
ATOM 2534 C CA . GLU A 1 315 ? -5.795 11.404 2.586 1.00 89.12 315 GLU A CA 1
ATOM 2535 C C . GLU A 1 315 ? -5.099 12.767 2.515 1.00 89.12 315 GLU A C 1
ATOM 2537 O O . GLU A 1 315 ? -3.868 12.822 2.518 1.00 89.12 315 GLU A O 1
ATOM 2542 N N . GLN A 1 316 ? -5.855 13.869 2.542 1.00 87.50 316 GLN A N 1
ATOM 2543 C CA . GLN A 1 316 ? -5.298 15.221 2.633 1.00 87.50 316 GLN A CA 1
ATOM 2544 C C . GLN A 1 316 ? -4.519 15.429 3.938 1.00 87.50 316 GLN A C 1
ATOM 2546 O O . GLN A 1 316 ? -3.409 15.963 3.908 1.00 87.50 316 GLN A O 1
ATOM 2551 N N . GLN A 1 317 ? -5.055 14.977 5.078 1.00 90.75 317 GLN A N 1
ATOM 2552 C CA . GLN A 1 317 ? -4.350 15.083 6.360 1.00 90.75 317 GLN A CA 1
ATOM 2553 C C . GLN A 1 317 ? -3.046 14.268 6.358 1.00 90.75 317 GLN A C 1
ATOM 2555 O O . GLN A 1 317 ? -2.003 14.758 6.795 1.00 90.75 317 GLN A O 1
ATOM 2560 N N . LEU A 1 318 ? -3.074 13.042 5.825 1.00 89.00 318 LEU A N 1
ATOM 2561 C CA . LEU A 1 318 ? -1.882 12.197 5.720 1.00 89.00 318 LEU A CA 1
ATOM 2562 C C . LEU A 1 318 ? -0.841 12.796 4.768 1.00 89.00 318 LEU A C 1
ATOM 2564 O O . LEU A 1 318 ? 0.348 12.795 5.092 1.00 89.00 318 LEU A O 1
ATOM 2568 N N . LEU A 1 319 ? -1.266 13.348 3.627 1.00 85.00 319 LEU A N 1
ATOM 2569 C CA . LEU A 1 319 ? -0.374 14.030 2.690 1.00 85.00 319 LEU A CA 1
ATOM 2570 C C . LEU A 1 319 ? 0.301 15.242 3.340 1.00 85.00 319 LEU A C 1
ATOM 2572 O O . LEU A 1 319 ? 1.512 15.404 3.188 1.00 85.00 319 LEU A O 1
ATOM 2576 N N . GLN A 1 320 ? -0.446 16.045 4.103 1.00 86.00 320 GLN A N 1
ATOM 2577 C CA . GLN A 1 320 ? 0.115 17.178 4.839 1.00 86.00 320 GLN A CA 1
ATOM 2578 C C . GLN A 1 320 ? 1.186 16.713 5.831 1.00 86.00 320 GLN A C 1
ATOM 2580 O O . GLN A 1 320 ? 2.305 17.224 5.822 1.00 86.00 320 GLN A O 1
ATOM 2585 N N . ILE A 1 321 ? 0.886 15.691 6.641 1.00 88.62 321 ILE A N 1
ATOM 2586 C CA . ILE A 1 321 ? 1.847 15.140 7.605 1.00 88.62 321 ILE A CA 1
ATOM 2587 C C . ILE A 1 321 ? 3.091 14.595 6.896 1.00 88.62 321 ILE A C 1
ATOM 2589 O O . ILE A 1 321 ? 4.210 14.798 7.373 1.00 88.62 321 ILE A O 1
ATOM 2593 N N . HIS A 1 322 ? 2.924 13.925 5.754 1.00 84.62 322 HIS A N 1
ATOM 2594 C CA . HIS A 1 322 ? 4.039 13.461 4.933 1.00 84.62 322 HIS A CA 1
ATOM 2595 C C . HIS A 1 322 ? 4.900 14.611 4.413 1.00 84.62 322 HIS A C 1
ATOM 2597 O O . HIS A 1 322 ? 6.121 14.539 4.537 1.00 84.62 322 HIS A O 1
ATOM 2603 N N . SER A 1 323 ? 4.278 15.647 3.846 1.00 82.50 323 SER A N 1
ATOM 2604 C CA . SER A 1 323 ? 4.966 16.825 3.311 1.00 82.50 323 SER A CA 1
ATOM 2605 C C . SER A 1 323 ? 5.772 17.529 4.402 1.00 82.50 323 SER A C 1
ATOM 2607 O O . SER A 1 323 ? 6.969 17.757 4.242 1.00 82.50 323 SER A O 1
ATOM 2609 N N . ASP A 1 324 ? 5.154 17.765 5.559 1.00 84.19 324 ASP A N 1
ATOM 2610 C CA . ASP A 1 324 ? 5.805 18.391 6.712 1.00 84.19 324 ASP A CA 1
ATOM 2611 C C . ASP A 1 324 ? 6.975 17.567 7.264 1.00 84.19 324 ASP A C 1
ATOM 2613 O O . ASP A 1 324 ? 7.917 18.110 7.840 1.00 84.19 324 ASP A O 1
ATOM 2617 N N . SER A 1 325 ? 6.896 16.240 7.145 1.00 85.00 325 SER A N 1
ATOM 2618 C CA . SER A 1 325 ? 7.904 15.321 7.681 1.00 85.00 325 SER A CA 1
ATOM 2619 C C . SER A 1 325 ? 9.020 15.013 6.683 1.00 85.00 325 SER A C 1
ATOM 2621 O O . SER A 1 325 ? 10.034 14.435 7.067 1.00 85.00 325 SER A O 1
ATOM 2623 N N . TRP A 1 326 ? 8.862 15.359 5.404 1.00 76.25 326 TRP A N 1
ATOM 2624 C CA . TRP A 1 326 ? 9.818 14.992 4.359 1.00 76.25 326 TRP A CA 1
ATOM 2625 C C . TRP A 1 326 ? 11.238 15.542 4.596 1.00 76.25 326 TRP A C 1
ATOM 2627 O O . TRP A 1 326 ? 12.185 14.754 4.507 1.00 76.25 326 TRP A O 1
ATOM 2637 N N . PRO A 1 327 ? 11.436 16.828 4.970 1.00 75.38 327 PRO A N 1
ATOM 2638 C CA . PRO A 1 327 ? 12.780 17.365 5.196 1.00 75.38 327 PRO A CA 1
ATOM 2639 C C . PRO A 1 327 ? 13.534 16.637 6.317 1.00 75.38 327 PRO A C 1
ATOM 2641 O O . PRO A 1 327 ? 14.728 16.362 6.195 1.00 75.38 327 PRO A O 1
ATOM 2644 N N . SER A 1 328 ? 12.830 16.271 7.394 1.00 67.62 328 SER A N 1
ATOM 2645 C CA . SER A 1 328 ? 13.425 15.579 8.540 1.00 67.62 328 SER A CA 1
ATOM 2646 C C . SER A 1 328 ? 13.704 14.105 8.250 1.00 67.62 328 SER A C 1
ATOM 2648 O O . SER A 1 328 ? 14.748 13.598 8.658 1.00 67.62 328 SER A O 1
ATOM 2650 N N . GLN A 1 329 ? 12.836 13.426 7.492 1.00 68.25 329 GLN A N 1
ATOM 2651 C CA . GLN A 1 329 ? 13.088 12.057 7.029 1.00 68.25 329 GLN A CA 1
ATOM 2652 C C . GLN A 1 329 ? 14.344 11.989 6.156 1.00 68.25 329 GLN A C 1
ATOM 2654 O O . GLN A 1 329 ? 15.210 11.148 6.389 1.00 68.25 329 GLN A O 1
ATOM 2659 N N . TRP A 1 330 ? 14.472 12.904 5.193 1.00 68.06 330 TRP A N 1
ATOM 2660 C CA . TRP A 1 330 ? 15.637 12.979 4.313 1.00 68.06 330 TRP A CA 1
ATOM 2661 C C . TRP A 1 330 ? 16.932 13.252 5.097 1.00 68.06 330 TRP A C 1
ATOM 2663 O O . TRP A 1 330 ? 17.922 12.541 4.926 1.00 68.06 330 TRP A O 1
ATOM 2673 N N . MET A 1 331 ? 16.916 14.213 6.030 1.00 61.56 331 MET A N 1
ATOM 2674 C CA . MET A 1 331 ? 18.057 14.476 6.919 1.00 61.56 331 MET A CA 1
ATOM 2675 C C . MET A 1 331 ? 18.429 13.266 7.782 1.00 61.56 331 MET A C 1
ATOM 2677 O O . MET A 1 331 ? 19.616 13.015 7.992 1.00 61.56 331 MET A O 1
ATOM 2681 N N . MET A 1 332 ? 17.454 12.494 8.271 1.00 62.09 332 MET A N 1
ATOM 2682 C CA . MET A 1 332 ? 17.725 11.316 9.097 1.00 62.09 332 MET A CA 1
ATOM 2683 C C . MET A 1 332 ? 18.523 10.259 8.322 1.00 62.09 332 MET A C 1
ATOM 2685 O O . MET A 1 332 ? 19.521 9.765 8.840 1.00 62.09 332 MET A O 1
ATOM 2689 N N . PHE A 1 333 ? 18.149 9.972 7.068 1.00 64.50 333 PHE A N 1
ATOM 2690 C CA . PHE A 1 333 ? 18.869 9.005 6.227 1.00 64.50 333 PHE A CA 1
ATOM 2691 C C . PHE A 1 333 ? 20.313 9.420 5.921 1.00 64.50 333 PHE A C 1
ATOM 2693 O O . PHE A 1 333 ? 21.164 8.553 5.736 1.00 64.50 333 PHE A O 1
ATOM 2700 N N . MET A 1 334 ? 20.598 10.724 5.885 1.00 62.56 334 MET A N 1
ATOM 2701 C CA . MET A 1 334 ? 21.943 11.238 5.610 1.00 62.56 334 MET A CA 1
ATOM 2702 C C . MET A 1 334 ? 22.822 11.391 6.860 1.00 62.56 334 MET A C 1
ATOM 2704 O O . MET A 1 334 ? 24.043 11.404 6.737 1.00 62.56 334 MET A O 1
ATOM 2708 N N . SER A 1 335 ? 22.232 11.541 8.051 1.00 62.12 335 SER A N 1
ATOM 2709 C CA . SER A 1 335 ? 22.965 11.933 9.269 1.00 62.12 335 SER A CA 1
ATOM 2710 C C . SER A 1 335 ? 23.279 10.787 10.228 1.00 62.12 335 SER A C 1
ATOM 2712 O O . SER A 1 335 ? 24.239 10.883 10.989 1.00 62.12 335 SER A O 1
ATOM 2714 N N . SER A 1 336 ? 22.496 9.705 10.228 1.00 63.16 336 SER A N 1
ATOM 2715 C CA . SER A 1 336 ? 22.743 8.558 11.110 1.00 63.16 336 SER A CA 1
ATOM 2716 C C . SER A 1 336 ? 22.085 7.285 10.584 1.00 63.16 336 SER A C 1
ATOM 2718 O O . SER A 1 336 ? 21.012 7.332 9.991 1.00 63.16 336 SER A O 1
ATOM 2720 N N . ASN A 1 337 ? 22.716 6.127 10.804 1.00 71.44 337 ASN A N 1
ATOM 2721 C CA . ASN A 1 337 ? 22.130 4.851 10.399 1.00 71.44 337 ASN A CA 1
ATOM 2722 C C . ASN A 1 337 ? 20.955 4.503 11.343 1.00 71.44 337 ASN A C 1
ATOM 2724 O O . ASN A 1 337 ? 21.201 4.215 12.519 1.00 71.44 337 ASN A O 1
ATOM 2728 N N . PRO A 1 338 ? 19.693 4.466 10.861 1.00 70.50 338 PRO A N 1
ATOM 2729 C CA . PRO A 1 338 ? 18.516 4.194 11.698 1.00 70.50 338 PRO A CA 1
ATOM 2730 C C . PRO A 1 338 ? 18.545 2.801 12.340 1.00 70.50 338 PRO A C 1
ATOM 2732 O O . PRO A 1 338 ? 17.832 2.532 13.302 1.00 70.50 338 PRO A O 1
ATOM 2735 N N . SER A 1 339 ? 19.394 1.918 11.812 1.00 74.88 339 SER A N 1
ATOM 2736 C CA . SER A 1 339 ? 19.592 0.543 12.266 1.00 74.88 339 SER A CA 1
ATOM 2737 C C . SER A 1 339 ? 20.497 0.424 13.496 1.00 74.88 339 SER A C 1
ATOM 2739 O O . SER A 1 339 ? 20.745 -0.699 13.939 1.00 74.88 339 SER A O 1
ATOM 2741 N N . HIS A 1 340 ? 21.040 1.530 14.021 1.00 82.12 340 HIS A N 1
ATOM 2742 C CA . HIS A 1 340 ? 21.901 1.492 15.202 1.00 82.12 340 HIS A CA 1
ATOM 2743 C C . HIS A 1 340 ? 21.122 0.968 16.429 1.00 82.12 340 HIS A C 1
ATOM 2745 O O . HIS A 1 340 ? 20.006 1.439 16.666 1.00 82.12 340 HIS A O 1
ATOM 2751 N N . PRO A 1 341 ? 21.678 0.039 17.234 1.00 81.31 341 PRO A N 1
ATOM 2752 C CA . PRO A 1 341 ? 20.992 -0.541 18.397 1.00 81.31 341 PRO A CA 1
ATOM 2753 C C . PRO A 1 341 ? 20.381 0.483 19.365 1.00 81.31 341 PRO A C 1
ATOM 2755 O O . PRO A 1 341 ? 19.248 0.305 19.806 1.00 81.31 341 PRO A O 1
ATOM 2758 N N . ASP A 1 342 ? 21.075 1.593 19.621 1.00 83.44 342 ASP A N 1
ATOM 2759 C CA . ASP A 1 342 ? 20.616 2.655 20.536 1.00 83.44 342 ASP A CA 1
ATOM 2760 C C . ASP A 1 342 ? 19.362 3.404 20.057 1.00 83.44 342 ASP A C 1
ATOM 2762 O O . ASP A 1 342 ? 18.711 4.101 20.831 1.00 83.44 342 ASP A O 1
ATOM 2766 N N . ARG A 1 343 ? 19.008 3.272 18.775 1.00 83.25 343 ARG A N 1
ATOM 2767 C CA . ARG A 1 343 ? 17.815 3.885 18.174 1.00 83.25 343 ARG A CA 1
ATOM 2768 C C . ARG A 1 343 ? 16.630 2.915 18.133 1.00 83.25 343 ARG A C 1
ATOM 2770 O O . ARG A 1 343 ? 15.541 3.295 17.709 1.00 83.25 343 ARG A O 1
ATOM 2777 N N . MET A 1 344 ? 16.826 1.666 18.564 1.00 88.50 344 MET A N 1
ATOM 2778 C CA . MET A 1 344 ? 15.783 0.646 18.552 1.00 88.50 344 MET A CA 1
ATOM 2779 C C . MET A 1 344 ? 14.877 0.740 19.781 1.00 88.50 344 MET A C 1
ATOM 2781 O O . MET A 1 344 ? 15.311 0.623 20.933 1.00 88.50 344 MET A O 1
ATOM 2785 N N . LEU A 1 345 ? 13.581 0.836 19.519 1.00 92.44 345 LEU A N 1
ATOM 2786 C CA . LEU A 1 345 ? 12.529 0.885 20.526 1.00 92.44 345 LEU A CA 1
ATOM 2787 C C . LEU A 1 345 ? 12.038 -0.523 20.849 1.00 92.44 345 LEU A C 1
ATOM 2789 O O . LEU A 1 345 ? 12.115 -1.421 20.009 1.00 92.44 345 LEU A O 1
ATOM 2793 N N . LYS A 1 346 ? 11.528 -0.738 22.063 1.00 95.69 346 LYS A N 1
ATOM 2794 C CA . LYS A 1 346 ? 10.710 -1.926 22.323 1.00 95.69 346 LYS A CA 1
ATOM 2795 C C . LYS A 1 346 ? 9.323 -1.739 21.704 1.00 95.69 346 LYS A C 1
ATOM 2797 O O . LYS A 1 346 ? 8.850 -0.610 21.564 1.00 95.69 346 LYS A O 1
ATOM 2802 N N . VAL A 1 347 ? 8.641 -2.835 21.384 1.00 96.56 347 VAL A N 1
ATOM 2803 C CA . VAL A 1 347 ? 7.241 -2.799 20.922 1.00 96.56 347 VAL A CA 1
ATOM 2804 C C . VAL A 1 347 ? 6.327 -2.104 21.940 1.00 96.56 347 VAL A C 1
ATOM 2806 O O . VAL A 1 347 ? 5.453 -1.329 21.543 1.00 96.56 347 VAL A O 1
ATOM 2809 N N . SER A 1 348 ? 6.562 -2.299 23.242 1.00 96.00 348 SER A N 1
ATOM 2810 C CA . SER A 1 348 ? 5.840 -1.576 24.299 1.00 96.00 348 SER A CA 1
ATOM 2811 C C . SER A 1 348 ? 6.031 -0.061 24.210 1.00 96.00 348 SER A C 1
ATOM 2813 O O . SER A 1 348 ? 5.068 0.695 24.306 1.00 96.00 348 SER A O 1
ATOM 2815 N N . ASP A 1 349 ? 7.267 0.390 23.984 1.00 94.94 349 ASP A N 1
ATOM 2816 C CA . ASP A 1 349 ? 7.604 1.815 23.924 1.00 94.94 349 ASP A CA 1
ATOM 2817 C C . ASP A 1 349 ? 6.936 2.468 22.709 1.00 94.94 349 ASP A C 1
ATOM 2819 O O . ASP A 1 349 ? 6.407 3.574 22.802 1.00 94.94 349 ASP A O 1
ATOM 2823 N N . LEU A 1 350 ? 6.903 1.750 21.581 1.00 93.69 350 LEU A N 1
ATOM 2824 C CA . LEU A 1 350 ? 6.220 2.189 20.367 1.00 93.69 350 LEU A CA 1
ATOM 2825 C C . LEU A 1 350 ? 4.699 2.289 20.565 1.00 93.69 350 LEU A C 1
ATOM 2827 O O . LEU A 1 350 ? 4.093 3.280 20.157 1.00 93.69 350 LEU A O 1
ATOM 2831 N N . THR A 1 351 ? 4.094 1.307 21.240 1.00 94.88 351 THR A N 1
ATOM 2832 C CA . THR A 1 351 ? 2.660 1.320 21.586 1.00 94.88 351 THR A CA 1
ATOM 2833 C C . THR A 1 351 ? 2.316 2.515 22.474 1.00 94.88 351 THR A C 1
ATOM 2835 O O . THR A 1 351 ? 1.349 3.234 22.212 1.00 94.88 351 THR A O 1
ATOM 2838 N N . ASN A 1 352 ? 3.156 2.791 23.473 1.00 94.19 352 ASN A N 1
ATOM 2839 C CA . ASN A 1 352 ? 2.994 3.937 24.364 1.00 94.19 352 ASN A CA 1
ATOM 2840 C C . ASN A 1 352 ? 3.150 5.272 23.621 1.00 94.19 352 ASN A C 1
ATOM 2842 O O . ASN A 1 352 ? 2.345 6.182 23.819 1.00 94.19 352 ASN A O 1
ATOM 2846 N N . ARG A 1 353 ? 4.145 5.386 22.731 1.00 92.75 353 ARG A N 1
ATOM 2847 C CA . ARG A 1 353 ? 4.395 6.602 21.936 1.00 92.75 353 ARG A CA 1
ATOM 2848 C C . ARG A 1 353 ? 3.240 6.942 20.994 1.00 92.75 353 ARG A C 1
ATOM 2850 O O . ARG A 1 353 ? 2.985 8.116 20.757 1.00 92.75 353 ARG A O 1
ATOM 2857 N N . MET A 1 354 ? 2.511 5.933 20.521 1.00 93.06 354 MET A N 1
ATOM 2858 C CA . MET A 1 354 ? 1.298 6.081 19.705 1.00 93.06 354 MET A CA 1
ATOM 2859 C C . MET A 1 354 ? 0.010 6.110 20.545 1.00 93.06 354 MET A C 1
ATOM 2861 O O . MET A 1 354 ? -1.060 5.725 20.068 1.00 93.06 354 MET A O 1
ATOM 2865 N N . SER A 1 355 ? 0.116 6.505 21.820 1.00 92.62 355 SER A N 1
ATOM 2866 C CA . SER A 1 355 ? -1.009 6.693 22.744 1.00 92.62 355 SER A CA 1
ATOM 2867 C C . SER A 1 355 ? -1.950 5.484 22.840 1.00 92.62 355 SER A C 1
ATOM 2869 O O . SER A 1 355 ? -3.147 5.640 23.069 1.00 92.62 355 SER A O 1
ATOM 2871 N N . SER A 1 356 ? -1.414 4.269 22.652 1.00 92.31 356 SER A N 1
ATOM 2872 C CA . SER A 1 356 ? -2.180 3.012 22.609 1.00 92.31 356 SER A CA 1
ATOM 2873 C C . SER A 1 356 ? -3.361 3.024 21.624 1.00 92.31 356 SER A C 1
ATOM 2875 O O . SER A 1 356 ? -4.322 2.276 21.793 1.00 92.31 356 SER A O 1
ATOM 2877 N N . LEU A 1 357 ? -3.315 3.873 20.589 1.00 91.56 357 LEU A N 1
ATOM 2878 C CA . LEU A 1 357 ? -4.336 3.900 19.538 1.00 91.56 357 LEU A CA 1
ATOM 2879 C C . LEU A 1 357 ? -4.291 2.648 18.665 1.00 91.56 357 LEU A C 1
ATOM 2881 O O . LEU A 1 357 ? -5.327 2.249 18.144 1.00 91.56 357 LEU A O 1
ATOM 2885 N N . ILE A 1 358 ? -3.101 2.064 18.514 1.00 93.56 358 ILE A N 1
ATOM 2886 C CA . ILE A 1 358 ? -2.845 0.819 17.795 1.00 93.56 358 ILE A CA 1
ATOM 2887 C C . ILE A 1 358 ? -2.037 -0.102 18.708 1.00 93.56 358 ILE A C 1
ATOM 2889 O O . ILE A 1 358 ? -1.023 0.315 19.271 1.00 93.56 358 ILE A O 1
ATOM 2893 N N . ASP A 1 359 ? -2.453 -1.359 18.811 1.00 94.69 359 ASP A N 1
ATOM 2894 C CA . ASP A 1 359 ? -1.691 -2.413 19.473 1.00 94.69 359 ASP A CA 1
ATOM 2895 C C . ASP A 1 359 ? -0.588 -2.912 18.525 1.00 94.69 359 ASP A C 1
ATOM 2897 O O . ASP A 1 359 ? -0.823 -3.729 17.626 1.00 94.69 359 ASP A O 1
ATOM 2901 N N . PHE A 1 360 ? 0.640 -2.409 18.705 1.00 96.06 360 PHE A N 1
ATOM 2902 C CA . PHE A 1 360 ? 1.766 -2.788 17.846 1.00 96.06 360 PHE A CA 1
ATOM 2903 C C . PHE A 1 360 ? 2.183 -4.241 18.021 1.00 96.06 360 PHE A C 1
ATOM 2905 O O . PHE A 1 360 ? 2.660 -4.840 17.058 1.00 96.06 360 PHE A O 1
ATOM 2912 N N . LYS A 1 361 ? 2.002 -4.827 19.208 1.00 96.12 361 LYS A N 1
ATOM 2913 C CA . LYS A 1 361 ? 2.298 -6.243 19.418 1.00 96.12 361 LYS A CA 1
ATOM 2914 C C . LYS A 1 361 ? 1.352 -7.078 18.575 1.00 96.12 361 LYS A C 1
ATOM 2916 O O . LYS A 1 361 ? 1.816 -7.857 17.749 1.00 96.12 361 LYS A O 1
ATOM 2921 N N . ALA A 1 362 ? 0.046 -6.853 18.696 1.00 95.44 362 ALA A N 1
ATOM 2922 C CA . ALA A 1 362 ? -0.942 -7.588 17.919 1.00 95.44 362 ALA A CA 1
ATOM 2923 C C . ALA A 1 362 ? -0.814 -7.327 16.407 1.00 95.44 362 ALA A C 1
ATOM 2925 O O . ALA A 1 362 ? -0.964 -8.252 15.607 1.00 95.44 362 ALA A O 1
ATOM 2926 N N . PHE A 1 363 ? -0.502 -6.091 16.005 1.00 96.00 363 PHE A N 1
ATOM 2927 C CA . PHE A 1 363 ? -0.226 -5.743 14.612 1.00 96.00 363 PHE A CA 1
ATOM 2928 C C . PHE A 1 363 ? 0.972 -6.520 14.057 1.00 96.00 363 PHE A C 1
ATOM 2930 O O . PHE A 1 363 ? 0.845 -7.218 13.053 1.00 96.00 363 PHE A O 1
ATOM 2937 N N . LEU A 1 364 ? 2.130 -6.454 14.710 1.00 96.50 364 LEU A N 1
ATOM 2938 C CA . LEU A 1 364 ? 3.332 -7.138 14.235 1.00 96.50 364 LEU A CA 1
ATOM 2939 C C . LEU A 1 364 ? 3.181 -8.663 14.308 1.00 96.50 364 LEU A C 1
ATOM 2941 O O . LEU A 1 364 ? 3.625 -9.361 13.398 1.00 96.50 364 LEU A O 1
ATOM 2945 N N . SER A 1 365 ? 2.493 -9.184 15.324 1.00 95.56 365 SER A N 1
ATOM 2946 C CA . SER A 1 365 ? 2.148 -10.604 15.425 1.00 95.56 365 SER A CA 1
ATOM 2947 C C . SER A 1 365 ? 1.295 -11.093 14.254 1.00 95.56 365 SER A C 1
ATOM 2949 O O . SER A 1 365 ? 1.458 -12.234 13.827 1.00 95.56 365 SER A O 1
ATOM 2951 N N . SER A 1 366 ? 0.420 -10.249 13.694 1.00 94.12 366 SER A N 1
ATOM 2952 C CA . SER A 1 366 ? -0.375 -10.616 12.511 1.00 94.12 366 SER A CA 1
ATOM 2953 C C . SER A 1 366 ? 0.461 -10.767 11.232 1.00 94.12 366 SER A C 1
ATOM 2955 O O . SER A 1 366 ? 0.078 -11.525 10.348 1.00 94.12 366 SER A O 1
ATOM 2957 N N . ILE A 1 367 ? 1.625 -10.110 11.165 1.00 94.31 367 ILE A N 1
ATOM 2958 C CA . ILE A 1 367 ? 2.554 -10.157 10.024 1.00 94.31 367 ILE A CA 1
ATOM 2959 C C . ILE A 1 367 ? 3.576 -11.287 10.198 1.00 94.31 367 ILE A C 1
ATOM 2961 O O . ILE A 1 367 ? 3.850 -12.041 9.267 1.00 94.31 367 ILE A O 1
ATOM 2965 N N . TYR A 1 368 ? 4.174 -11.393 11.387 1.00 92.88 368 TYR A N 1
ATOM 2966 C CA . TYR A 1 368 ? 5.347 -12.241 11.631 1.00 92.88 368 TYR A CA 1
ATOM 2967 C C . TYR A 1 368 ? 5.030 -13.553 12.370 1.00 92.88 368 TYR A C 1
ATOM 2969 O O . TYR A 1 368 ? 5.861 -14.468 12.375 1.00 92.88 368 TYR A O 1
ATOM 2977 N N . GLY A 1 369 ? 3.834 -13.667 12.954 1.00 91.31 369 GLY A N 1
ATOM 2978 C CA . GLY A 1 369 ? 3.379 -14.795 13.769 1.00 91.31 369 GLY A CA 1
ATOM 2979 C C . GLY A 1 369 ? 3.300 -14.454 15.261 1.00 91.31 369 GLY A C 1
ATOM 2980 O O . GLY A 1 369 ? 4.170 -13.762 15.792 1.00 91.31 369 GLY A O 1
ATOM 2981 N N . GLN A 1 370 ? 2.267 -14.973 15.936 1.00 82.69 370 GLN A N 1
ATOM 2982 C CA . GLN A 1 370 ? 1.927 -14.644 17.331 1.00 82.69 370 GLN A CA 1
ATOM 2983 C C . GLN A 1 370 ? 3.064 -14.918 18.323 1.00 82.69 370 GLN A C 1
ATOM 2985 O O . GLN A 1 370 ? 3.353 -14.073 19.164 1.00 82.69 370 GLN A O 1
ATOM 2990 N N . ASP A 1 371 ? 3.769 -16.038 18.171 1.00 88.25 371 ASP A N 1
ATOM 2991 C CA . ASP A 1 371 ? 4.802 -16.458 19.128 1.00 88.25 371 ASP A CA 1
ATOM 2992 C C . ASP A 1 371 ? 6.157 -15.763 18.919 1.00 88.25 371 ASP A C 1
ATOM 2994 O O . ASP A 1 371 ? 7.096 -15.973 19.687 1.00 88.25 371 ASP A O 1
ATOM 2998 N N . LYS A 1 372 ? 6.294 -14.941 17.868 1.00 89.50 372 LYS A N 1
ATOM 2999 C CA . LYS A 1 372 ? 7.573 -14.306 17.504 1.00 89.50 372 LYS A CA 1
ATOM 3000 C C . LYS A 1 372 ? 7.714 -12.876 18.008 1.00 89.50 372 LYS A C 1
ATOM 3002 O O . LYS A 1 372 ? 8.829 -12.353 18.037 1.00 89.50 372 LYS A O 1
ATOM 3007 N N . ILE A 1 373 ? 6.609 -12.228 18.374 1.00 94.62 373 ILE A N 1
ATOM 3008 C CA . ILE A 1 373 ? 6.600 -10.826 18.789 1.00 94.62 373 ILE A CA 1
ATOM 3009 C C . ILE A 1 373 ? 6.201 -10.720 20.257 1.00 94.62 373 ILE A C 1
ATOM 3011 O O . ILE A 1 373 ? 5.152 -11.186 20.692 1.00 94.62 373 ILE A O 1
ATOM 3015 N N . THR A 1 374 ? 7.047 -10.046 21.025 1.00 94.81 374 THR A N 1
ATOM 3016 C CA . THR A 1 374 ? 6.830 -9.748 22.439 1.00 94.81 374 THR A CA 1
ATOM 3017 C C . THR A 1 374 ? 6.910 -8.245 22.659 1.00 94.81 374 THR A C 1
ATOM 3019 O O . THR A 1 374 ? 7.439 -7.510 21.826 1.00 94.81 374 THR A O 1
ATOM 3022 N N . ASP A 1 375 ? 6.465 -7.783 23.823 1.00 95.19 375 ASP A N 1
ATOM 3023 C CA . ASP A 1 375 ? 6.585 -6.376 24.215 1.00 95.19 375 ASP A CA 1
ATOM 3024 C C . ASP A 1 375 ? 8.042 -5.893 24.241 1.00 95.19 375 ASP A C 1
ATOM 3026 O O . ASP A 1 375 ? 8.310 -4.725 23.979 1.00 95.19 375 ASP A O 1
ATOM 3030 N N . ASN A 1 376 ? 8.994 -6.804 24.478 1.00 94.75 376 ASN A N 1
ATOM 3031 C CA . ASN A 1 376 ? 10.429 -6.522 24.487 1.00 94.75 376 ASN A CA 1
ATOM 3032 C C . ASN A 1 376 ? 11.096 -6.629 23.109 1.00 94.75 376 ASN A C 1
ATOM 3034 O O . ASN A 1 376 ? 12.279 -6.293 22.996 1.00 94.75 376 ASN A O 1
ATOM 3038 N N . THR A 1 377 ? 10.381 -7.087 22.076 1.00 93.44 377 THR A N 1
ATOM 3039 C CA . THR A 1 377 ? 10.925 -7.176 20.717 1.00 93.44 377 THR A CA 1
ATOM 3040 C C . THR A 1 377 ? 11.402 -5.796 20.270 1.00 93.44 377 THR A C 1
ATOM 3042 O O . THR A 1 377 ? 10.716 -4.792 20.464 1.00 93.44 377 THR A O 1
ATOM 3045 N N . LYS A 1 378 ? 12.609 -5.739 19.700 1.00 92.00 378 LYS A N 1
ATOM 3046 C CA . LYS A 1 378 ? 13.236 -4.493 19.259 1.00 92.00 378 LYS A CA 1
ATOM 3047 C C . LYS A 1 378 ? 12.840 -4.152 17.826 1.00 92.00 378 LYS A C 1
ATOM 3049 O O . LYS A 1 378 ? 12.913 -4.999 16.937 1.00 92.00 378 LYS A O 1
ATOM 3054 N N . VAL A 1 379 ? 12.442 -2.902 17.612 1.00 93.75 379 VAL A N 1
ATOM 3055 C CA . VAL A 1 379 ? 11.988 -2.364 16.326 1.00 93.75 379 VAL A CA 1
ATOM 3056 C C . VAL A 1 379 ? 12.656 -1.023 16.037 1.00 93.75 379 VAL A C 1
ATOM 3058 O O . VAL A 1 379 ? 13.036 -0.288 16.948 1.00 93.75 379 VAL A O 1
ATOM 3061 N N . VAL A 1 380 ? 12.791 -0.693 14.758 1.00 91.69 380 VAL A N 1
ATOM 3062 C CA . VAL A 1 380 ? 13.304 0.594 14.282 1.00 91.69 380 VAL A CA 1
ATOM 3063 C C . VAL A 1 380 ? 12.126 1.438 13.825 1.00 91.69 380 VAL A C 1
ATOM 3065 O O . VAL A 1 380 ? 11.356 1.006 12.970 1.00 91.69 380 VAL A O 1
ATOM 3068 N N . MET A 1 381 ? 12.002 2.657 14.342 1.00 90.44 381 MET A N 1
ATOM 3069 C CA . MET A 1 381 ? 11.049 3.625 13.812 1.00 90.44 381 MET A CA 1
ATOM 3070 C C . MET A 1 381 ? 11.762 4.598 12.874 1.00 90.44 381 MET A C 1
ATOM 3072 O O . MET A 1 381 ? 12.416 5.531 13.323 1.00 90.44 381 MET A O 1
ATOM 3076 N N . TYR A 1 382 ? 11.654 4.382 11.563 1.00 85.81 382 TYR A N 1
ATOM 3077 C CA . TYR A 1 382 ? 12.456 5.130 10.581 1.00 85.81 382 TYR A CA 1
ATOM 3078 C C . TYR A 1 382 ? 11.849 6.478 10.168 1.00 85.81 382 TYR A C 1
ATOM 3080 O O . TYR A 1 382 ? 12.435 7.214 9.386 1.00 85.81 382 TYR A O 1
ATOM 3088 N N . SER A 1 383 ? 10.651 6.810 10.634 1.00 87.00 383 SER A N 1
ATOM 3089 C CA . SER A 1 383 ? 9.980 8.063 10.284 1.00 87.00 383 SER A CA 1
ATOM 3090 C C . SER A 1 383 ? 9.362 8.685 11.532 1.00 87.00 383 SER A C 1
ATOM 3092 O O . SER A 1 383 ? 8.152 8.891 11.601 1.00 87.00 383 SER A O 1
ATOM 3094 N N . GLU A 1 384 ? 10.187 8.928 12.546 1.00 89.12 384 GLU A N 1
ATOM 3095 C CA . GLU A 1 384 ? 9.738 9.349 13.877 1.00 89.12 384 GLU A CA 1
ATOM 3096 C C . GLU A 1 384 ? 8.789 10.554 13.844 1.00 89.12 384 GLU A C 1
ATOM 3098 O O . GLU A 1 384 ? 7.676 10.471 14.350 1.00 89.12 384 GLU A O 1
ATOM 3103 N N . VAL A 1 385 ? 9.179 11.627 13.146 1.00 90.00 385 VAL A N 1
ATOM 3104 C CA . VAL A 1 385 ? 8.381 12.863 13.038 1.00 90.00 385 VAL A CA 1
ATOM 3105 C C . VAL A 1 385 ? 7.012 12.611 12.402 1.00 90.00 385 VAL A C 1
ATOM 3107 O O . VAL A 1 385 ? 6.007 13.163 12.849 1.00 90.00 385 VAL A O 1
ATOM 3110 N N . TYR A 1 386 ? 6.959 11.746 11.385 1.00 91.31 386 TYR A N 1
ATOM 3111 C CA . TYR A 1 386 ? 5.697 11.354 10.760 1.00 91.31 386 TYR A CA 1
ATOM 3112 C C . TYR A 1 386 ? 4.806 10.605 11.749 1.00 91.31 386 TYR A C 1
ATOM 3114 O O . TYR A 1 386 ? 3.622 10.908 11.853 1.00 91.31 386 TYR A O 1
ATOM 3122 N N . MET A 1 387 ? 5.375 9.647 12.485 1.00 92.81 387 MET A N 1
ATOM 3123 C CA . MET A 1 387 ? 4.628 8.835 13.446 1.00 92.81 387 MET A CA 1
ATOM 3124 C C . MET A 1 387 ? 4.089 9.693 14.599 1.00 92.81 387 MET A C 1
ATOM 3126 O O . MET A 1 387 ? 2.931 9.538 14.973 1.00 92.81 387 MET A O 1
ATOM 3130 N N . ASP A 1 388 ? 4.865 10.661 15.090 1.00 93.62 388 ASP A N 1
ATOM 3131 C CA . ASP A 1 388 ? 4.431 11.588 16.146 1.00 93.62 388 ASP A CA 1
ATOM 3132 C C . ASP A 1 388 ? 3.297 12.519 15.680 1.00 93.62 388 ASP A C 1
ATOM 3134 O O . ASP A 1 388 ? 2.297 12.712 16.382 1.00 93.62 388 ASP A O 1
ATOM 3138 N N . LYS A 1 389 ? 3.415 13.077 14.467 1.00 94.19 389 LYS A N 1
ATOM 3139 C CA . LYS A 1 389 ? 2.352 13.887 13.851 1.00 94.19 389 LYS A CA 1
ATOM 3140 C C . LYS A 1 389 ? 1.094 13.056 13.586 1.00 94.19 389 LYS A C 1
ATOM 3142 O O . LYS A 1 389 ? -0.009 13.528 13.854 1.00 94.19 389 LYS A O 1
ATOM 3147 N N . LEU A 1 390 ? 1.250 11.817 13.117 1.00 94.69 390 LEU A N 1
ATOM 3148 C CA . LEU A 1 390 ? 0.142 10.882 12.931 1.00 94.69 390 LEU A CA 1
ATOM 3149 C C . LEU A 1 390 ? -0.550 10.576 14.263 1.00 94.69 390 LEU A C 1
ATOM 3151 O O . LEU A 1 390 ? -1.777 10.617 14.328 1.00 94.69 390 LEU A O 1
ATOM 3155 N N . ASN A 1 391 ? 0.211 10.323 15.333 1.00 96.12 391 ASN A N 1
ATOM 3156 C CA . ASN A 1 391 ? -0.357 10.108 16.662 1.00 96.12 391 ASN A CA 1
ATOM 3157 C C . ASN A 1 391 ? -1.191 11.311 17.116 1.00 96.12 391 ASN A C 1
ATOM 3159 O O . ASN A 1 391 ? -2.312 11.152 17.599 1.00 96.12 391 ASN A O 1
ATOM 3163 N N . THR A 1 392 ? -0.662 12.519 16.910 1.00 96.88 392 THR A N 1
ATOM 3164 C CA . THR A 1 392 ? -1.348 13.765 17.263 1.00 96.88 392 THR A CA 1
ATOM 3165 C C . THR A 1 392 ? -2.657 13.907 16.487 1.00 96.88 392 THR A C 1
ATOM 3167 O O . THR A 1 392 ? -3.696 14.129 17.106 1.00 96.88 392 THR A O 1
ATOM 3170 N N . LEU A 1 393 ? -2.638 13.701 15.165 1.00 95.94 393 LEU A N 1
ATOM 3171 C CA . LEU A 1 393 ? -3.837 13.745 14.325 1.00 95.94 393 LEU A CA 1
ATOM 3172 C C . LEU A 1 393 ? -4.899 12.745 14.799 1.00 95.94 393 LEU A C 1
ATOM 3174 O O . LEU A 1 393 ? -6.041 13.125 15.047 1.00 95.94 393 LEU A O 1
ATOM 3178 N N . LEU A 1 394 ? -4.534 11.468 14.946 1.00 96.31 394 LEU A N 1
ATOM 3179 C CA . LEU A 1 394 ? -5.494 10.420 15.300 1.00 96.31 394 LEU A CA 1
ATOM 3180 C C . LEU A 1 394 ? -6.050 10.617 16.717 1.00 96.31 394 LEU A C 1
ATOM 3182 O O . LEU A 1 394 ? -7.245 10.420 16.935 1.00 96.31 394 LEU A O 1
ATOM 3186 N N . THR A 1 395 ? -5.214 11.055 17.662 1.00 97.19 395 THR A N 1
ATOM 3187 C CA . THR A 1 395 ? -5.637 11.372 19.033 1.00 97.19 395 THR A CA 1
ATOM 3188 C C . THR A 1 395 ? -6.615 12.543 19.044 1.00 97.19 395 THR A C 1
ATOM 3190 O O . THR A 1 395 ? -7.667 12.456 19.675 1.00 97.19 395 THR A O 1
ATOM 3193 N N . GLN A 1 396 ? -6.316 13.620 18.312 1.00 96.75 396 GLN A N 1
ATOM 3194 C CA . GLN A 1 396 ? -7.206 14.777 18.194 1.00 96.75 396 GLN A CA 1
ATOM 3195 C C . GLN A 1 396 ? -8.548 14.392 17.567 1.00 96.75 396 GLN A C 1
ATOM 3197 O O . GLN A 1 396 ? -9.594 14.719 18.122 1.00 96.75 396 GLN A O 1
ATOM 3202 N N . MET A 1 397 ? -8.539 13.640 16.461 1.00 96.38 397 MET A N 1
ATOM 3203 C CA . MET A 1 397 ? -9.771 13.165 15.828 1.00 96.38 397 MET A CA 1
ATOM 3204 C C . MET A 1 397 ? -10.618 12.327 16.796 1.00 96.38 397 MET A C 1
ATOM 3206 O O . MET A 1 397 ? -11.820 12.564 16.920 1.00 96.38 397 MET A O 1
ATOM 3210 N N . LYS A 1 398 ? -9.996 11.378 17.511 1.00 95.88 398 LYS A N 1
ATOM 3211 C CA . LYS A 1 398 ? -10.686 10.503 18.469 1.00 95.88 398 LYS A CA 1
ATOM 3212 C C . LYS A 1 398 ? -11.290 11.278 19.641 1.00 95.88 398 LYS A C 1
ATOM 3214 O O . LYS A 1 398 ? -12.429 10.995 20.017 1.00 95.88 398 LYS A O 1
ATOM 3219 N N . ASN A 1 399 ? -10.544 12.239 20.189 1.00 96.69 399 ASN A N 1
ATOM 3220 C CA . ASN A 1 399 ? -10.972 13.064 21.319 1.00 96.69 399 ASN A CA 1
ATOM 3221 C C . ASN A 1 399 ? -12.089 14.042 20.939 1.00 96.69 399 ASN A C 1
ATOM 3223 O O . ASN A 1 399 ? -12.967 14.298 21.757 1.00 96.69 399 ASN A O 1
ATOM 3227 N N . ASN A 1 400 ? -12.073 14.569 19.712 1.00 96.56 400 ASN A N 1
ATOM 3228 C CA . ASN A 1 400 ? -13.107 15.484 19.234 1.00 96.56 400 ASN A CA 1
ATOM 3229 C C . ASN A 1 400 ? -14.454 14.772 19.067 1.00 96.56 400 ASN A C 1
ATOM 3231 O O . ASN A 1 400 ? -15.473 15.243 19.565 1.00 96.56 400 ASN A O 1
ATOM 3235 N N . ASN A 1 401 ? -14.466 13.640 18.357 1.00 96.44 401 ASN A N 1
ATOM 3236 C CA . ASN A 1 401 ? -15.659 12.817 18.195 1.00 96.44 401 ASN A CA 1
ATOM 3237 C C . ASN A 1 401 ? -15.263 11.382 17.829 1.00 96.44 401 ASN A C 1
ATOM 3239 O O . ASN A 1 401 ? -14.867 11.096 16.699 1.00 96.44 401 ASN A O 1
ATOM 3243 N N . THR A 1 402 ? -15.413 10.453 18.774 1.00 94.69 402 THR A N 1
ATOM 3244 C CA . THR A 1 402 ? -15.014 9.051 18.576 1.00 94.69 402 THR A CA 1
ATOM 3245 C C . THR A 1 402 ? -15.815 8.350 17.474 1.00 94.69 402 THR A C 1
ATOM 3247 O O . THR A 1 402 ? -15.242 7.578 16.706 1.00 94.69 402 THR A O 1
ATOM 3250 N N . GLN A 1 403 ? -17.115 8.632 17.341 1.00 94.31 403 GLN A N 1
ATOM 3251 C CA . GLN A 1 403 ? -17.938 8.036 16.284 1.00 94.31 403 GLN A CA 1
ATOM 3252 C C . GLN A 1 403 ? -17.510 8.555 14.905 1.00 94.31 403 GLN A C 1
ATOM 3254 O O . GLN A 1 403 ? -17.409 7.787 13.947 1.00 94.31 403 GLN A O 1
ATOM 3259 N N . GLU A 1 404 ? -17.203 9.851 14.810 1.00 95.81 404 GLU A N 1
ATOM 3260 C CA . GLU A 1 404 ? -16.708 10.464 13.580 1.00 95.81 404 GLU A CA 1
ATOM 3261 C C . GLU A 1 404 ? -15.311 9.959 13.204 1.00 95.81 404 GLU A C 1
ATOM 3263 O O . GLU A 1 404 ? -15.060 9.662 12.038 1.00 95.81 404 GLU A O 1
ATOM 3268 N N . TYR A 1 405 ? -14.429 9.799 14.190 1.00 96.44 405 TYR A N 1
ATOM 3269 C CA . TYR A 1 405 ? -13.110 9.192 14.033 1.00 96.44 405 TYR A CA 1
ATOM 3270 C C . TYR A 1 405 ? -13.200 7.763 13.488 1.00 96.44 405 TYR A C 1
ATOM 3272 O O . TYR A 1 405 ? -12.583 7.459 12.465 1.00 96.44 405 TYR A O 1
ATOM 3280 N N . ASN A 1 406 ? -14.017 6.912 14.117 1.00 96.38 406 ASN A N 1
ATOM 3281 C CA . ASN A 1 406 ? -14.225 5.532 13.680 1.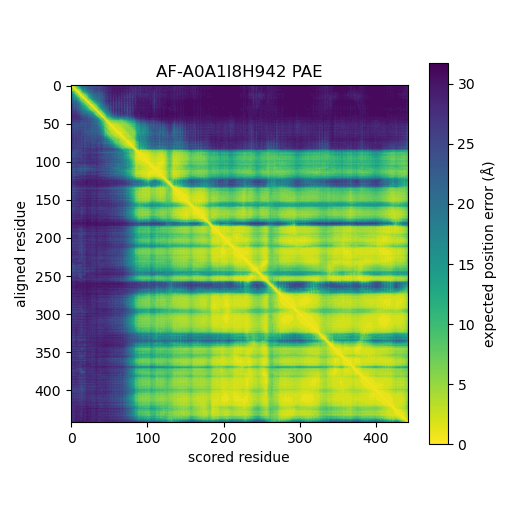00 96.38 406 ASN A CA 1
ATOM 3282 C C . ASN A 1 406 ? -14.768 5.475 12.246 1.00 96.38 406 ASN A C 1
ATOM 3284 O O . ASN A 1 406 ? -14.280 4.686 11.438 1.00 96.38 406 ASN A O 1
ATOM 3288 N N . ARG A 1 407 ? -15.730 6.345 11.909 1.00 97.44 407 ARG A N 1
ATOM 3289 C CA . ARG A 1 407 ? -16.288 6.459 10.556 1.00 97.44 407 ARG A CA 1
ATOM 3290 C C . ARG A 1 407 ? -15.238 6.900 9.536 1.00 97.44 407 ARG A C 1
ATOM 3292 O O . ARG A 1 407 ? -15.049 6.214 8.540 1.00 97.44 407 ARG A O 1
ATOM 3299 N N . LYS A 1 408 ? -14.548 8.019 9.780 1.00 97.75 408 LYS A N 1
ATOM 3300 C CA . LYS A 1 408 ? -13.583 8.609 8.838 1.00 97.75 408 LYS A CA 1
ATOM 3301 C C . LYS A 1 408 ? -12.428 7.665 8.541 1.00 97.75 408 LYS A C 1
ATOM 3303 O O . LYS A 1 408 ? -12.133 7.398 7.378 1.00 97.75 408 LYS A O 1
ATOM 3308 N N . ILE A 1 409 ? -11.804 7.131 9.590 1.00 96.50 409 ILE A N 1
ATOM 3309 C CA . ILE A 1 409 ? -10.681 6.206 9.432 1.00 96.50 409 ILE A CA 1
ATOM 3310 C C . ILE A 1 409 ? -11.160 4.864 8.871 1.00 96.50 409 ILE A C 1
ATOM 3312 O O . ILE A 1 409 ? -10.490 4.305 8.009 1.00 96.50 409 ILE A O 1
ATOM 3316 N N . GLY A 1 410 ? -12.330 4.369 9.283 1.00 96.69 410 GLY A N 1
ATOM 3317 C CA . GLY A 1 410 ? -12.915 3.150 8.721 1.00 96.69 410 GLY A CA 1
ATOM 3318 C C . GLY A 1 410 ? -13.220 3.265 7.225 1.00 96.69 410 GLY A C 1
ATOM 3319 O O . GLY A 1 410 ? -12.890 2.354 6.466 1.00 96.69 410 GLY A O 1
ATOM 3320 N N . ASN A 1 411 ? -13.771 4.397 6.779 1.00 97.69 411 ASN A N 1
ATOM 3321 C CA . ASN A 1 411 ? -14.024 4.684 5.364 1.00 97.69 411 ASN A CA 1
ATOM 3322 C C . ASN A 1 411 ? -12.720 4.739 4.565 1.00 97.69 411 ASN A C 1
ATOM 3324 O O . ASN A 1 411 ? -12.596 4.052 3.553 1.00 97.69 411 ASN A O 1
ATOM 3328 N N . PHE A 1 412 ? -11.723 5.471 5.068 1.00 96.00 412 PHE A N 1
ATOM 3329 C CA . PHE A 1 412 ? -10.386 5.517 4.477 1.00 96.00 412 PHE A CA 1
ATOM 3330 C C . PHE A 1 412 ? -9.745 4.125 4.366 1.00 96.00 412 PHE A C 1
ATOM 3332 O O . PHE A 1 412 ? -9.288 3.743 3.295 1.00 96.00 412 PHE A O 1
ATOM 3339 N N . LEU A 1 413 ? -9.748 3.328 5.436 1.00 95.62 413 LEU A N 1
ATOM 3340 C CA . LEU A 1 413 ? -9.161 1.984 5.433 1.00 95.62 413 LEU A CA 1
ATOM 3341 C C . LEU A 1 413 ? -9.910 1.018 4.505 1.00 95.62 413 LEU A C 1
ATOM 3343 O O . LEU A 1 413 ? -9.283 0.191 3.844 1.00 95.62 413 LEU A O 1
ATOM 3347 N N . THR A 1 414 ? -11.236 1.149 4.416 1.00 96.25 414 THR A N 1
ATOM 3348 C CA . THR A 1 414 ? -12.058 0.397 3.456 1.00 96.25 414 THR A CA 1
ATOM 3349 C C . THR A 1 414 ? -11.665 0.751 2.024 1.00 96.25 414 THR A C 1
ATOM 3351 O O . THR A 1 414 ? -11.467 -0.142 1.202 1.00 96.25 414 THR A O 1
ATOM 3354 N N . TRP A 1 415 ? -11.507 2.046 1.737 1.00 94.69 415 TRP A N 1
ATOM 3355 C CA . TRP A 1 415 ? -11.078 2.540 0.434 1.00 94.69 415 TRP A CA 1
ATOM 3356 C C . TRP A 1 415 ? -9.671 2.071 0.056 1.00 94.69 415 TRP A C 1
ATOM 3358 O O . TRP A 1 415 ? -9.486 1.552 -1.039 1.00 94.69 415 TRP A O 1
ATOM 3368 N N . VAL A 1 416 ? -8.697 2.198 0.962 1.00 92.19 416 VAL A N 1
ATOM 3369 C CA . VAL A 1 416 ? -7.310 1.754 0.742 1.00 92.19 416 VAL A CA 1
ATOM 3370 C C . VAL A 1 416 ? -7.251 0.272 0.382 1.00 92.19 416 VAL A C 1
ATOM 3372 O O . VAL A 1 416 ? -6.495 -0.122 -0.499 1.00 92.19 416 VAL A O 1
ATOM 3375 N N . LEU A 1 417 ? -8.055 -0.560 1.044 1.00 92.69 417 LEU A N 1
ATOM 3376 C CA . LEU A 1 417 ? -8.086 -1.988 0.749 1.00 92.69 417 LEU A CA 1
ATOM 3377 C C . LEU A 1 417 ? -8.763 -2.275 -0.601 1.00 92.69 417 LEU A C 1
ATOM 3379 O O . LEU A 1 417 ? -8.274 -3.113 -1.355 1.00 92.69 417 LEU A O 1
ATOM 3383 N N . ALA A 1 418 ? -9.855 -1.571 -0.920 1.00 92.50 418 ALA A N 1
ATOM 3384 C CA . ALA A 1 418 ? -10.551 -1.710 -2.201 1.00 92.50 418 ALA A CA 1
ATOM 3385 C C . ALA A 1 418 ? -9.672 -1.280 -3.384 1.00 92.50 418 ALA A C 1
ATOM 3387 O O . ALA A 1 418 ? -9.641 -1.964 -4.403 1.00 92.50 418 ALA A O 1
ATOM 3388 N N . SER A 1 419 ? -8.943 -0.170 -3.239 1.00 89.88 419 SER A N 1
ATOM 3389 C CA . SER A 1 419 ? -8.033 0.337 -4.267 1.00 89.88 419 SER A CA 1
ATOM 3390 C C . SER A 1 419 ? -6.788 -0.528 -4.423 1.00 89.88 419 SER A C 1
ATOM 3392 O O . SER A 1 419 ? -6.325 -0.735 -5.538 1.00 89.88 419 SER A O 1
ATOM 3394 N N . PHE A 1 420 ? -6.271 -1.105 -3.336 1.00 89.25 420 PHE A N 1
ATOM 3395 C CA . PHE A 1 420 ? -5.132 -2.018 -3.418 1.00 89.25 420 PHE A CA 1
ATOM 3396 C C . PHE A 1 420 ? -5.444 -3.282 -4.231 1.00 89.25 420 PHE A C 1
ATOM 3398 O O . PHE A 1 420 ? -4.601 -3.739 -4.999 1.00 89.25 420 PHE A O 1
ATOM 3405 N N . PHE A 1 421 ? -6.655 -3.824 -4.088 1.00 88.50 421 PHE A N 1
ATOM 3406 C CA . PHE A 1 421 ? -7.111 -5.014 -4.811 1.00 88.50 421 PHE A CA 1
ATOM 3407 C C . PHE A 1 421 ? -7.871 -4.682 -6.106 1.00 88.50 421 PHE A C 1
ATOM 3409 O O . PHE A 1 421 ? -8.627 -5.514 -6.601 1.00 88.50 421 PHE A O 1
ATOM 3416 N N . GLU A 1 422 ? -7.676 -3.489 -6.685 1.00 86.94 422 GLU A N 1
ATOM 3417 C CA . GLU A 1 422 ? -8.393 -3.031 -7.888 1.00 86.94 422 GLU A CA 1
ATOM 3418 C C . GLU A 1 422 ? -8.354 -4.042 -9.050 1.00 86.94 422 GLU A C 1
ATOM 3420 O O . GLU A 1 422 ? -9.348 -4.221 -9.756 1.00 86.94 422 GLU A O 1
ATOM 3425 N N . TRP A 1 423 ? -7.228 -4.738 -9.229 1.00 82.69 423 TRP A N 1
ATOM 3426 C CA . TRP A 1 423 ? -7.004 -5.700 -10.313 1.00 82.69 423 TRP A CA 1
ATOM 3427 C C . TRP A 1 423 ? -7.761 -7.012 -10.121 1.00 82.69 423 TRP A C 1
ATOM 3429 O O . TRP A 1 423 ? -8.088 -7.679 -11.104 1.00 82.69 423 TRP A O 1
ATOM 3439 N N . ASP A 1 424 ? -8.090 -7.340 -8.874 1.00 82.38 424 ASP A N 1
ATOM 3440 C CA . ASP A 1 424 ? -8.829 -8.541 -8.498 1.00 82.38 424 ASP A CA 1
ATOM 3441 C C . ASP A 1 424 ? -10.350 -8.313 -8.527 1.00 82.38 424 ASP A C 1
ATOM 3443 O O . ASP A 1 424 ? -11.127 -9.265 -8.457 1.00 82.38 424 ASP A O 1
ATOM 3447 N N . LEU A 1 425 ? -10.806 -7.064 -8.673 1.00 84.69 425 LEU A N 1
ATOM 3448 C CA . LEU A 1 425 ? -12.222 -6.713 -8.824 1.00 84.69 425 LEU A CA 1
ATOM 3449 C C . LEU A 1 425 ? -12.722 -6.930 -10.261 1.00 84.69 425 LEU A C 1
ATOM 3451 O O . LEU A 1 425 ? -11.950 -7.228 -11.170 1.00 84.69 425 LEU A O 1
ATOM 3455 N N . SER A 1 426 ? -14.032 -6.765 -10.479 1.00 85.44 426 SER A N 1
ATOM 3456 C CA . SER A 1 426 ? -14.677 -6.928 -11.791 1.00 85.44 426 SER A CA 1
ATOM 3457 C C . SER A 1 426 ? -14.094 -6.016 -12.886 1.00 85.44 426 SER A C 1
ATOM 3459 O O . SER A 1 426 ? -13.520 -4.965 -12.578 1.00 85.44 426 SER A O 1
ATOM 3461 N N . PRO A 1 427 ? -14.291 -6.346 -14.182 1.00 85.88 427 PRO A N 1
ATOM 3462 C CA . PRO A 1 427 ? -13.947 -5.456 -15.287 1.00 85.88 427 PRO A CA 1
ATOM 3463 C C . PRO A 1 427 ? -14.495 -4.034 -15.123 1.00 85.88 427 PRO A C 1
ATOM 3465 O O . PRO A 1 427 ? -13.810 -3.081 -15.482 1.00 85.88 427 PRO A O 1
ATOM 3468 N N . GLU A 1 428 ? -15.693 -3.875 -14.554 1.00 87.88 428 GLU A N 1
ATOM 3469 C CA . GLU A 1 428 ? -16.310 -2.564 -14.340 1.00 87.88 428 GLU A CA 1
ATOM 3470 C C . GLU A 1 428 ? -15.494 -1.707 -13.362 1.00 87.88 428 GLU A C 1
ATOM 3472 O O . GLU A 1 428 ? -15.185 -0.561 -13.686 1.00 87.88 428 GLU A O 1
ATOM 3477 N N . TYR A 1 429 ? -15.048 -2.268 -12.229 1.00 90.25 429 TYR A N 1
ATOM 3478 C CA . TYR A 1 429 ? -14.143 -1.566 -11.309 1.00 90.25 429 TYR A CA 1
ATOM 3479 C C . TYR A 1 429 ? -12.833 -1.203 -12.003 1.00 90.25 429 TYR A C 1
ATOM 3481 O O . TYR A 1 429 ? -12.420 -0.044 -11.977 1.00 90.25 429 TYR A O 1
ATOM 3489 N N . ARG A 1 430 ? -12.198 -2.169 -12.677 1.00 86.19 430 ARG A N 1
ATOM 3490 C CA . ARG A 1 430 ? -10.907 -1.956 -13.350 1.00 86.19 430 ARG A CA 1
ATOM 3491 C C . ARG A 1 430 ? -10.967 -0.845 -14.391 1.00 86.19 430 ARG A C 1
ATOM 3493 O O . ARG A 1 430 ? -10.016 -0.082 -14.514 1.00 86.19 430 ARG A O 1
ATOM 3500 N N . LEU A 1 431 ? -12.075 -0.719 -15.121 1.00 87.00 431 LEU A N 1
ATOM 3501 C CA . LEU A 1 431 ? -12.273 0.378 -16.071 1.00 87.00 431 LEU A CA 1
ATOM 3502 C C . LEU A 1 431 ? -12.349 1.739 -15.370 1.00 87.00 431 LEU A C 1
ATOM 3504 O O . LEU A 1 431 ? -11.790 2.710 -15.883 1.00 87.00 431 LEU A O 1
ATOM 3508 N N . LYS A 1 432 ? -12.972 1.822 -14.188 1.00 88.62 432 LYS A N 1
ATOM 3509 C CA . LYS A 1 432 ? -12.980 3.050 -13.375 1.00 88.62 432 LYS A CA 1
ATOM 3510 C C . LYS A 1 432 ? -11.577 3.410 -12.884 1.00 88.62 432 LYS A C 1
ATOM 3512 O O . LYS A 1 432 ? -11.145 4.542 -13.087 1.00 88.62 432 LYS A O 1
ATOM 3517 N N . PHE A 1 433 ? -10.846 2.441 -12.331 1.00 87.31 433 PHE A N 1
ATOM 3518 C CA . PHE A 1 433 ? -9.456 2.623 -11.891 1.00 87.31 433 PHE A CA 1
ATOM 3519 C C . PHE A 1 433 ? -8.511 2.975 -13.055 1.00 87.31 433 PHE A C 1
ATOM 3521 O O . PHE A 1 433 ? -7.648 3.843 -12.926 1.00 87.31 433 PHE A O 1
ATOM 3528 N N . LYS A 1 434 ? -8.711 2.382 -14.239 1.00 83.56 434 LYS A N 1
ATOM 3529 C CA . LYS A 1 434 ? -7.978 2.771 -15.450 1.00 83.56 434 LYS A CA 1
ATOM 3530 C C . LYS A 1 434 ? -8.278 4.221 -15.837 1.00 83.56 434 LYS A C 1
ATOM 3532 O O . LYS A 1 434 ? -7.346 4.981 -16.062 1.00 83.56 434 LYS A O 1
ATOM 3537 N N . SER A 1 435 ? -9.553 4.608 -15.863 1.00 81.38 435 SER A N 1
ATOM 3538 C CA . SER A 1 435 ? -9.972 5.950 -16.288 1.00 81.38 435 SER A CA 1
ATOM 35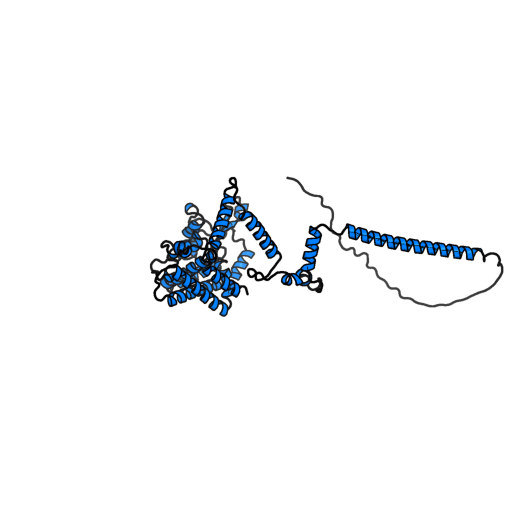39 C C . SER A 1 435 ? -9.370 7.050 -15.415 1.00 81.38 435 SER A C 1
ATOM 3541 O O . SER A 1 435 ? -8.942 8.072 -15.940 1.00 81.38 435 SER A O 1
ATOM 3543 N N . ILE A 1 436 ? -9.307 6.851 -14.091 1.00 79.62 436 ILE A N 1
ATOM 3544 C CA . ILE A 1 436 ? -8.652 7.828 -13.214 1.00 79.62 436 ILE A CA 1
ATOM 3545 C C . ILE A 1 436 ? -7.147 7.873 -13.479 1.00 79.62 436 ILE A C 1
ATOM 3547 O O . ILE A 1 436 ? -6.600 8.961 -13.578 1.00 79.62 436 ILE A O 1
ATOM 3551 N N . ARG A 1 437 ? -6.480 6.731 -13.689 1.00 76.44 437 ARG A N 1
ATOM 3552 C CA . ARG A 1 437 ? -5.047 6.706 -14.005 1.00 76.44 437 ARG A CA 1
ATOM 3553 C C . ARG A 1 437 ? -4.736 7.502 -15.277 1.00 76.44 437 ARG A C 1
ATOM 3555 O O . ARG A 1 437 ? -3.819 8.318 -15.273 1.00 76.44 437 ARG A O 1
ATOM 3562 N N . ASP A 1 438 ? -5.538 7.333 -16.320 1.00 69.75 438 ASP A N 1
ATOM 3563 C CA . ASP A 1 438 ? -5.355 8.040 -17.591 1.00 69.75 438 ASP A CA 1
ATOM 3564 C C . ASP A 1 438 ? -5.536 9.568 -17.444 1.00 69.75 438 ASP A C 1
ATOM 3566 O O . ASP A 1 438 ? -4.978 10.330 -18.223 1.00 69.75 438 ASP A O 1
ATOM 3570 N N . ILE A 1 439 ? -6.276 10.041 -16.433 1.00 69.44 439 ILE A N 1
ATOM 3571 C CA . ILE A 1 439 ? -6.453 11.478 -16.147 1.00 69.44 439 ILE A CA 1
ATOM 3572 C C . ILE A 1 439 ? -5.298 12.053 -15.319 1.00 69.44 439 ILE A C 1
ATOM 3574 O O . ILE A 1 439 ? -5.096 13.259 -15.315 1.00 69.44 439 ILE A O 1
ATOM 3578 N N . THR A 1 440 ? -4.598 11.220 -14.552 1.00 62.25 440 THR A N 1
ATOM 3579 C CA . THR A 1 440 ? -3.693 11.690 -13.492 1.00 62.25 440 THR A CA 1
ATOM 3580 C C . THR A 1 440 ? -2.219 11.527 -13.831 1.00 62.25 440 THR A C 1
ATOM 3582 O O . THR A 1 440 ? -1.368 12.126 -13.180 1.00 62.25 440 THR A O 1
ATOM 3585 N N . TRP A 1 441 ? -1.919 10.664 -14.804 1.00 54.16 441 TRP A N 1
ATOM 3586 C CA . TRP A 1 441 ? -0.577 10.478 -15.363 1.00 54.16 441 TRP A CA 1
ATOM 3587 C C . TRP A 1 441 ? -0.327 11.339 -16.615 1.00 54.16 441 TRP A C 1
ATOM 3589 O O . TRP A 1 441 ? 0.807 11.381 -17.089 1.00 54.16 441 TRP A O 1
ATOM 3599 N N . TYR A 1 442 ? -1.360 12.042 -17.092 1.00 41.03 442 TYR A N 1
ATOM 3600 C CA . TYR A 1 442 ? -1.325 13.111 -18.096 1.00 41.03 442 TYR A CA 1
ATOM 3601 C C . TYR A 1 442 ? -1.732 14.432 -17.443 1.00 41.03 442 TYR A C 1
ATOM 3603 O O . TYR A 1 442 ? -1.225 15.487 -17.888 1.00 41.03 442 TYR A O 1
#

Foldseek 3Di:
DDDDDDDDDDDDDDDPPPDDDDDDDDDDDDDDDDDDDDDDDDDDDDPVVVVVVVVVVVVVVVVVVVVVVVVVVVVVVVVVVVVVPDDDPPVSVVVVVVQVQQADCVDDCVVPVCCRRGVRVQVPDDDDLVDPGDDPVNVVVVVVVVVVCVQLPDDDDPPHDPVSVVVSVVVVVLVCCVVPVPDLAWCCLVVPVPDPQLQCQCCLLLQHDCPSHALQSNCLVLCQQVVFAALKHKDKDAFPVCVVVVHPDGIFIEIEGDPVNCVLPVLQVVDPVSLVVQLVLQLVVSVVSNVSNVHDHPPNVVSSNVLSVLLSVVNVLLVVLCVVQVVVLVCLVVPDDLSDPVQWDFQLRLCVLLVVSYNSLSSVCSHPNNVPHDSRGTHGHSRVSSSNSSSVVLVVQCVVPVSRSSSSSSSNSSSSNCLVCQSVGDPVSVVSVSVSVSVRSD

Radius of gyration: 40.06 Å; Cα contacts (8 Å, |Δi|>4): 411; chains: 1; bounding box: 121×79×101 Å

Mean predicted aligned error: 13.87 Å

Organism: NCBI:txid282301

InterPro domains:
  IPR000718 Peptidase M13 [PS51885] (86-442)
  IPR000718 Peptidase M13 [PTHR11733] (48-404)
  IPR008753 Peptidase M13, N-terminal domain [PF05649] (109-428)
  IPR042089 Peptidase M13, domain 2 [G3DSA:1.10.1380.10] (136-440)

Nearest PDB structures (foldseek):
  6sh2-assembly1_AAA  TM=7.866E-01  e=2.512E-09  Homo sapiens
  6svy-assembly1_A  TM=7.789E-01  e=3.525E-09  Homo sapiens
  5v48-assembly1_B  TM=7.894E-01  e=1.182E-08  Oryctolagus cuniculus
  6s4m-assembly1_A  TM=2.195E-01  e=4.472E+00  Homo sapiens

Secondary structure (DSSP, 8-state):
------------PPP--S-------------------------S-HHHHHHHHHHHHHHHHHHHHHHHHHHHHHHHHHHHHHHHHS--SHHHHHHHHHHHHH--TTS-TTT-HHHHHHTTHHHHS---TT-SS--HHHHHHHHHHHHHHHHHSSPPPTT--HHHHHHHHHHHHHHHHHHH---SS-HHIIIIIT-TTSTTTTTTTTT---TT--HHHHHIIIIIIS---SS-EEEEEE-HHHHHTT-S--EEEEEE--SSTTTTHHHHSSSHHHHHHHHHHHHHHHHHHHHHHT---TTHHHHHHHHHHHHHHHHHHHHHHHHHHHHHHHHHHHHS-TT-GGGEEEHHHHHHHTTTSS-HHHHHHHHH-GGG--TT-EEEETTHHHHHHHHHHHHHHHHH-HHHHHHHHHHHHHHHHHHHTGGGS-HHHHHHHHHHHHHH--

Solvent-accessible surface area (backbone atoms only — not comparable to full-atom values): 25666 Å² total; per-residue (Å²): 134,90,82,85,87,85,92,85,84,80,83,86,76,90,80,85,82,89,76,78,86,82,85,91,84,86,89,83,88,84,90,90,86,84,84,91,85,92,84,90,83,91,84,91,68,74,69,62,53,54,54,50,49,52,52,49,52,51,51,50,51,50,50,53,50,50,52,51,51,50,54,52,50,51,53,53,48,51,53,50,49,55,60,72,69,52,77,77,49,71,67,50,49,53,48,52,52,53,51,62,57,22,29,24,87,89,43,54,57,91,81,38,47,63,46,17,56,42,62,30,42,77,81,72,52,80,90,48,96,89,44,93,66,87,49,73,65,55,55,52,49,50,53,51,48,53,54,47,50,59,59,48,73,46,83,80,59,96,83,56,53,70,70,58,48,52,55,30,52,51,51,50,50,53,53,47,51,69,72,64,67,85,66,101,64,55,64,62,43,66,72,45,48,70,36,78,89,33,22,42,30,40,21,67,74,57,61,43,80,64,88,77,43,33,63,39,46,29,46,32,37,40,39,19,70,65,62,39,52,47,92,38,35,76,47,81,39,84,26,68,62,35,48,75,68,67,45,95,54,46,61,41,43,36,35,33,68,34,64,66,54,46,57,80,39,60,72,32,66,74,39,72,74,40,39,56,53,50,37,51,51,45,28,56,54,45,51,49,52,38,60,71,60,72,58,88,40,80,63,46,73,60,44,33,53,49,42,23,49,27,29,52,50,53,51,51,53,52,50,51,45,48,62,73,26,42,67,58,44,56,49,43,72,75,73,49,71,66,70,42,75,94,60,45,38,32,33,49,55,52,19,57,72,41,71,62,61,41,61,47,48,64,28,50,15,54,64,74,36,66,93,76,49,46,56,77,40,64,31,26,62,76,26,57,67,38,52,52,50,49,34,50,51,54,50,50,42,37,72,74,38,52,71,59,31,38,48,34,54,31,39,32,53,36,47,54,52,53,61,72,45,34,85,79,46,56,72,70,54,37,51,52,58,47,53,52,47,66,63,68,71,104

pLDDT: mean 80.23, std 19.7, range [26.8, 98.56]